Protein AF-A0A6S6U0T2-F1 (afdb_monomer_lite)

Foldseek 3Di:
DDDDFDKDAAPAFDPDDPSDRIDGDDDLVDEDEAEDAEFAQLPVVVVSVVSCVVVNHHYQAYEHAEYAFCPHSNLVRVLVVHDYYYVYYCVPRPDDPDPPPPDPDLAVLVVCVVVAAADPAADDAQAALLVQLLVQLVCCLVPVHGHHFYPHYVDDAAAQQKKKKWWAFQVDQVHTPFMFIDTHAPPDDGDDPRVSSRSNSVVRSVVCNPPPCSVVSSVRTKMKMWHKHHWAFDDLVPDDLQAKKKKKAFPRRSNQIFIAFGFAFQDDGSVVRVCCRQCPGSNHRPPTDITMTIIFIDMDIDPPGDHFPGRGGDPDQDCLNDCVQVVQLVVVLLVLLLCLLQVHDDDPDDDDHDDDLLFQKKKKWKDFPRDTQFMDMDGDPDDVRSVVRSVVRSPRVSNVVNRNHQTKMKMKMWTFRDKGWQDWDLAPVVSSRDDALFKWKKWDDDPFIDIDDRVVCVVVVHDSVRVSVVRCVNSVHDRPGTTTMMITGTRDIFIFIRGDDDDDDTDGDPPPPDDDDDD

InterPro domains:
  IPR000836 Phosphoribosyltransferase domain [cd06223] (3-88)
  IPR002733 AMMECR1 domain [PF01871] (362-480)
  IPR002733 AMMECR1 domain [PS51112] (320-510)
  IPR027485 AMMECR1, N-terminal [G3DSA:3.30.700.20] (390-422)
  IPR029057 Phosphoribosyltransferase-like [G3DSA:3.40.50.2020] (2-99)
  IPR029057 Phosphoribosyltransferase-like [SSF53271] (3-89)
  IPR036071 AMMECR1 domain superfamily [SSF143447] (360-487)

Organism: NCBI:txid298394

pLDDT: mean 84.78, std 14.8, range [24.11, 98.31]

Radius of gyration: 30.84 Å; chains: 1; bounding box: 79×80×83 Å

Sequence (519 aa):
MKKLPGLMVRAKRKTYGTASIIDGRINRDESVIVVDDSICSGNNMLDCIDKLEQAGLHVEGCVCLVRFGYDSGYAQLTERGYRVLALFDQGFDISPQMPNDHYCPDDPVKESFRHITRDEQTLPDYLSPFQAIRRSINHFWDSGRLLKPPAIFNQPLETRGGLWLSLRAQNSVYTSQGRHGFWQFPQDETISSPLTISYASWLLAHQLKDDPHRQQCLDNSALGLSLFSPLESCSPGEIDPCQHGLVVRSQEAPWKMGGALPNMPGFHSTVQLLWHARFHNTQLWRYEPYHLYRHSVRKLVEPGAEWPKGGKSVTEQQWDENPVIIQQIATQLLEWAQQVQCGETLPESVENLFIPAQCQWLFLSVYARGTQIACMGNIPQDMTDLLTLVKSTAQDERWRAVQTKDIPVYIRVAILSQSQYLGYAADLQTLNKVSLGHDAVAIQQEQQFALILPEVAANYYWTAQQLNDALYQKAAIPQQIILSCIRFINRTAYSIPLICCGGLRVLIHHQQIGRPATN

Structure (mmCIF, N/CA/C/O backbone):
data_AF-A0A6S6U0T2-F1
#
_entry.id   AF-A0A6S6U0T2-F1
#
loop_
_atom_site.group_PDB
_atom_site.id
_atom_site.type_symbol
_atom_site.label_atom_id
_atom_site.label_alt_id
_atom_site.label_comp_id
_atom_site.label_asym_id
_atom_site.label_entity_id
_atom_site.label_seq_id
_atom_site.pdbx_PDB_ins_code
_atom_site.Cartn_x
_atom_site.Cartn_y
_atom_site.Cartn_z
_atom_site.occupancy
_atom_site.B_iso_or_equiv
_atom_site.auth_seq_id
_atom_site.auth_comp_id
_atom_site.auth_asym_id
_atom_site.auth_atom_id
_atom_site.pdbx_PDB_model_num
ATOM 1 N N . MET A 1 1 ? 48.892 -30.519 -17.307 1.00 48.59 1 MET A N 1
ATOM 2 C CA . MET A 1 1 ? 47.529 -30.039 -16.980 1.00 48.59 1 MET A CA 1
ATOM 3 C C . MET A 1 1 ? 46.683 -31.214 -16.511 1.00 48.59 1 MET A C 1
ATOM 5 O O . MET A 1 1 ? 46.626 -32.209 -17.225 1.00 48.59 1 MET A O 1
ATOM 9 N N . LYS A 1 2 ? 46.061 -31.138 -15.327 1.00 57.41 2 LYS A N 1
ATOM 10 C CA . LYS A 1 2 ? 45.019 -32.103 -14.924 1.00 57.41 2 LYS A CA 1
ATOM 11 C C . LYS A 1 2 ? 43.814 -31.919 -15.856 1.00 57.41 2 LYS A C 1
ATOM 13 O O . LYS A 1 2 ? 43.392 -30.786 -16.061 1.00 57.41 2 LYS A O 1
ATOM 18 N N . LYS A 1 3 ? 43.286 -33.004 -16.432 1.00 73.12 3 LYS A N 1
ATOM 19 C CA . LYS A 1 3 ? 41.995 -32.964 -17.137 1.00 73.12 3 LYS A CA 1
ATOM 20 C C . LYS A 1 3 ? 40.900 -32.769 -16.090 1.00 73.12 3 LYS A C 1
ATOM 22 O O . LYS A 1 3 ? 40.858 -33.534 -15.128 1.00 73.12 3 LYS A O 1
ATOM 27 N N . LEU A 1 4 ? 40.062 -31.752 -16.263 1.00 74.81 4 LEU A N 1
ATOM 28 C CA . LEU A 1 4 ? 38.878 -31.573 -15.428 1.00 74.81 4 LEU A CA 1
ATOM 29 C C . LEU A 1 4 ? 37.805 -32.584 -15.866 1.00 74.81 4 LEU A C 1
ATOM 31 O O . LEU A 1 4 ? 37.641 -32.785 -17.075 1.00 74.81 4 LEU A O 1
ATOM 35 N N . PRO A 1 5 ? 37.109 -33.252 -14.929 1.00 83.44 5 PRO A N 1
ATOM 36 C CA . PRO A 1 5 ? 35.931 -34.036 -15.271 1.00 83.44 5 PRO A CA 1
ATOM 37 C C . PRO A 1 5 ? 34.864 -33.091 -15.834 1.00 83.44 5 PRO A C 1
ATOM 39 O O . PRO A 1 5 ? 34.640 -32.013 -15.292 1.00 83.44 5 PRO A O 1
ATOM 42 N N . GLY A 1 6 ? 34.244 -33.472 -16.949 1.00 87.19 6 GLY A N 1
ATOM 43 C CA . GLY A 1 6 ? 33.262 -32.639 -17.635 1.00 87.19 6 GLY A CA 1
ATOM 44 C C . GLY A 1 6 ? 32.148 -33.477 -18.242 1.00 87.19 6 GLY A C 1
ATOM 45 O O . GLY A 1 6 ? 32.379 -34.605 -18.690 1.00 87.19 6 GLY A O 1
ATOM 46 N N . LEU A 1 7 ? 30.949 -32.903 -18.243 1.00 91.38 7 LEU A N 1
ATOM 47 C CA . LEU A 1 7 ? 29.768 -33.428 -18.915 1.00 91.38 7 LEU A CA 1
ATOM 48 C C . LEU A 1 7 ? 29.386 -32.472 -20.047 1.00 91.38 7 LEU A C 1
ATOM 50 O O . LEU A 1 7 ? 29.531 -31.260 -19.911 1.00 91.38 7 LEU A O 1
ATOM 54 N N . MET A 1 8 ? 28.871 -33.010 -21.148 1.00 90.88 8 MET A N 1
ATOM 55 C CA . MET A 1 8 ? 28.264 -32.226 -22.222 1.00 90.88 8 MET A CA 1
ATOM 56 C C . MET A 1 8 ? 26.818 -32.681 -22.409 1.00 90.88 8 MET A C 1
ATOM 58 O O . MET A 1 8 ? 26.556 -33.842 -22.733 1.00 90.88 8 MET A O 1
ATOM 62 N N . VAL A 1 9 ? 25.873 -31.764 -22.210 1.00 90.38 9 VAL A N 1
ATOM 63 C CA . VAL A 1 9 ? 24.442 -32.021 -22.402 1.00 90.38 9 VAL A CA 1
ATOM 64 C C . VAL A 1 9 ? 24.068 -31.703 -23.843 1.00 90.38 9 VAL A C 1
ATOM 66 O O . VAL A 1 9 ? 24.380 -30.635 -24.365 1.00 90.38 9 VAL A O 1
ATOM 69 N N . ARG A 1 10 ? 23.412 -32.645 -24.521 1.00 83.81 10 ARG A N 1
ATOM 70 C CA . ARG A 1 10 ? 23.017 -32.489 -25.924 1.00 83.81 10 ARG A CA 1
ATOM 71 C C . ARG A 1 10 ? 21.604 -31.928 -26.035 1.00 83.81 10 ARG A C 1
ATOM 73 O O . ARG A 1 10 ? 20.706 -32.280 -25.269 1.00 83.81 10 ARG A O 1
ATOM 80 N N . ALA A 1 11 ? 21.364 -31.164 -27.098 1.00 80.38 11 ALA A N 1
ATOM 81 C CA . ALA A 1 11 ? 20.017 -30.719 -27.453 1.00 80.38 11 ALA A CA 1
ATOM 82 C C . ALA A 1 11 ? 19.081 -31.896 -27.800 1.00 80.38 11 ALA A C 1
ATOM 84 O O . ALA A 1 11 ? 17.901 -31.875 -27.462 1.00 80.38 11 ALA A O 1
ATOM 85 N N . LYS A 1 12 ? 19.604 -32.945 -28.455 1.00 78.88 12 LYS A N 1
ATOM 86 C CA . LYS A 1 12 ? 18.858 -34.154 -28.842 1.00 78.88 12 LYS A CA 1
ATOM 87 C C . LYS A 1 12 ? 19.625 -35.423 -28.468 1.00 78.88 12 LYS A C 1
ATOM 89 O O . LYS A 1 12 ? 20.860 -35.435 -28.490 1.00 78.88 12 LYS A O 1
ATOM 94 N N . ARG A 1 13 ? 18.881 -36.500 -28.175 1.00 79.88 13 ARG A N 1
ATOM 95 C CA . ARG A 1 13 ? 19.437 -37.846 -27.943 1.00 79.88 13 ARG A CA 1
ATOM 96 C C . ARG A 1 13 ? 20.249 -38.309 -29.151 1.00 79.88 13 ARG A C 1
ATOM 98 O O . ARG A 1 13 ? 19.939 -37.960 -30.291 1.00 79.88 13 ARG A O 1
ATOM 105 N N . LYS A 1 14 ? 21.278 -39.121 -28.905 1.00 68.69 14 LYS A N 1
ATOM 106 C CA . LYS A 1 14 ? 22.025 -39.772 -29.988 1.00 68.69 14 LYS A CA 1
ATOM 107 C C . LYS A 1 14 ? 21.098 -40.668 -30.813 1.00 68.69 14 LYS A C 1
ATOM 109 O O . LYS A 1 14 ? 20.288 -41.401 -30.255 1.00 68.69 14 LYS A O 1
ATOM 114 N N . THR A 1 15 ? 21.263 -40.636 -32.131 1.00 64.12 15 THR A N 1
ATOM 115 C CA . THR A 1 15 ? 20.539 -41.495 -33.081 1.00 64.12 15 THR A CA 1
ATOM 116 C C . THR A 1 15 ? 21.141 -42.901 -33.199 1.00 64.12 15 THR A C 1
ATOM 118 O O . THR A 1 15 ? 20.536 -43.773 -33.811 1.00 64.12 15 THR A O 1
ATOM 121 N N . TYR A 1 16 ? 22.309 -43.142 -32.597 1.00 56.41 16 TYR A N 1
ATOM 122 C CA . TYR A 1 16 ? 23.030 -44.418 -32.590 1.00 56.41 16 TYR A CA 1
ATOM 123 C C . TYR A 1 16 ? 23.752 -44.630 -31.244 1.00 56.41 16 TYR A C 1
ATOM 125 O O . TYR A 1 16 ? 24.147 -43.667 -30.581 1.00 56.41 16 TYR A O 1
ATOM 133 N N . GLY A 1 17 ? 23.936 -45.886 -30.820 1.00 62.66 17 GLY A N 1
ATOM 134 C CA . GLY A 1 17 ? 24.521 -46.240 -29.514 1.00 62.66 17 GLY A CA 1
ATOM 135 C C . GLY A 1 17 ? 23.505 -46.213 -28.361 1.00 62.66 17 GLY A C 1
ATOM 136 O O . GLY A 1 17 ? 22.335 -46.514 -28.563 1.00 62.66 17 GLY A O 1
ATOM 137 N N . THR A 1 18 ? 23.926 -45.840 -27.145 1.00 62.12 18 THR A N 1
ATOM 138 C CA . THR A 1 18 ? 23.101 -45.867 -25.910 1.00 62.12 18 THR A CA 1
ATOM 139 C C . THR A 1 18 ? 21.946 -44.852 -25.864 1.00 62.12 18 THR A C 1
ATOM 141 O O . THR A 1 18 ? 21.304 -44.713 -24.828 1.00 62.12 18 THR A O 1
ATOM 144 N N . ALA A 1 19 ? 21.705 -44.098 -26.945 1.00 70.94 19 ALA A N 1
ATOM 145 C CA . ALA A 1 19 ? 20.725 -43.007 -27.023 1.00 70.94 19 ALA A CA 1
ATOM 146 C C . ALA A 1 19 ? 20.837 -41.954 -25.892 1.00 70.94 19 ALA A C 1
ATOM 148 O O . ALA A 1 19 ? 19.883 -41.217 -25.631 1.00 70.94 19 ALA A O 1
ATOM 149 N N . SER A 1 20 ? 22.002 -41.860 -25.232 1.00 75.06 20 SER A N 1
ATOM 150 C CA . SER A 1 20 ? 22.227 -40.944 -24.109 1.00 75.06 20 SER A CA 1
ATOM 151 C C . SER A 1 20 ? 22.109 -39.479 -24.538 1.00 75.06 20 SER A C 1
ATOM 153 O O . SER A 1 20 ? 22.540 -39.101 -25.633 1.00 75.06 20 SER A O 1
ATOM 155 N N . ILE A 1 21 ? 21.535 -38.660 -23.655 1.00 85.88 21 ILE A N 1
ATOM 156 C CA . ILE A 1 21 ? 21.441 -37.201 -23.796 1.00 85.88 21 ILE A CA 1
ATOM 157 C C . ILE A 1 21 ? 22.636 -36.469 -23.160 1.00 85.88 21 ILE A C 1
ATOM 159 O O . ILE A 1 21 ? 22.920 -35.335 -23.535 1.00 85.88 21 ILE A O 1
ATOM 163 N N . ILE A 1 22 ? 23.364 -37.139 -22.260 1.00 89.88 22 ILE A N 1
ATOM 164 C CA . ILE A 1 22 ? 24.548 -36.620 -21.562 1.00 89.88 22 ILE A CA 1
ATOM 165 C C . ILE A 1 22 ? 25.778 -37.403 -22.027 1.00 89.88 22 ILE A C 1
ATOM 167 O O . ILE A 1 22 ? 25.788 -38.640 -22.002 1.00 89.88 22 ILE A O 1
ATOM 171 N N . ASP A 1 23 ? 26.809 -36.677 -22.447 1.00 87.00 23 ASP A N 1
ATOM 172 C CA . ASP A 1 23 ? 28.132 -37.203 -22.768 1.00 87.00 23 ASP A CA 1
ATOM 173 C C . ASP A 1 23 ? 29.080 -36.977 -21.577 1.00 87.00 23 ASP A C 1
ATOM 175 O O . ASP A 1 23 ? 29.254 -35.848 -21.131 1.00 87.00 23 ASP A O 1
ATOM 179 N N . GLY A 1 24 ? 29.692 -38.050 -21.062 1.00 85.94 24 GLY A N 1
ATOM 180 C CA . GLY A 1 24 ? 30.617 -38.015 -19.920 1.00 85.94 24 GLY A CA 1
ATOM 181 C C . GLY A 1 24 ? 30.283 -39.054 -18.844 1.00 85.94 24 GLY A C 1
ATOM 182 O O . GLY A 1 24 ? 29.268 -39.747 -18.923 1.00 85.94 24 GLY A O 1
ATOM 183 N N . ARG A 1 25 ? 31.163 -39.213 -17.847 1.00 84.75 25 ARG A N 1
ATOM 184 C CA . ARG A 1 25 ? 30.933 -40.135 -16.723 1.00 84.75 25 ARG A CA 1
ATOM 185 C C . ARG A 1 25 ? 30.060 -39.445 -15.680 1.00 84.75 25 ARG A C 1
ATOM 187 O O . ARG A 1 25 ? 30.516 -38.514 -15.030 1.00 84.75 25 ARG A O 1
ATOM 194 N N . ILE A 1 26 ? 28.842 -39.942 -15.498 1.00 86.25 26 ILE A N 1
ATOM 195 C CA . ILE A 1 26 ? 27.935 -39.490 -14.440 1.00 86.25 26 ILE A CA 1
ATOM 196 C C . ILE A 1 26 ? 28.403 -40.092 -13.109 1.00 86.25 26 ILE A C 1
ATOM 198 O O . ILE A 1 26 ? 28.477 -41.316 -12.979 1.00 86.25 26 ILE A O 1
ATOM 202 N N . ASN A 1 27 ? 28.714 -39.234 -12.138 1.00 87.81 27 ASN A N 1
ATOM 203 C CA . ASN A 1 27 ? 28.890 -39.603 -10.738 1.00 87.81 27 ASN A CA 1
ATOM 204 C C . ASN A 1 27 ? 27.795 -38.909 -9.920 1.00 87.81 27 ASN A C 1
ATOM 206 O O . ASN A 1 27 ? 27.765 -37.687 -9.866 1.00 87.81 27 ASN A O 1
ATOM 210 N N . ARG A 1 28 ? 26.874 -39.679 -9.332 1.00 89.94 28 ARG A N 1
ATOM 211 C CA . ARG A 1 28 ? 25.709 -39.131 -8.613 1.00 89.94 28 ARG A CA 1
ATOM 212 C C . ARG A 1 28 ? 26.040 -38.643 -7.204 1.00 89.94 28 ARG A C 1
ATOM 214 O O . ARG A 1 28 ? 25.242 -37.922 -6.622 1.00 89.94 28 ARG A O 1
ATOM 221 N N . ASP A 1 29 ? 27.209 -39.013 -6.690 1.00 90.00 29 ASP A N 1
ATOM 222 C CA . ASP A 1 29 ? 27.695 -38.555 -5.387 1.00 90.00 29 ASP A CA 1
ATOM 223 C C . ASP A 1 29 ? 28.370 -37.172 -5.478 1.00 90.00 29 ASP A C 1
ATOM 225 O O . ASP A 1 29 ? 28.742 -36.591 -4.461 1.00 90.00 29 ASP A O 1
ATOM 229 N N . GLU A 1 30 ? 28.548 -36.640 -6.693 1.00 88.12 30 GLU A N 1
ATOM 230 C CA . GLU A 1 30 ? 29.171 -35.342 -6.955 1.00 88.12 30 GLU A CA 1
ATOM 231 C C . GLU A 1 30 ? 28.136 -34.323 -7.450 1.00 88.12 30 GLU A C 1
ATOM 233 O O . GLU A 1 30 ? 27.290 -34.621 -8.297 1.00 88.12 30 GLU A O 1
ATOM 238 N N . SER A 1 31 ? 28.244 -33.089 -6.951 1.00 91.81 31 SER A N 1
ATOM 239 C CA . SER A 1 31 ? 27.511 -31.949 -7.502 1.00 91.81 31 SER A CA 1
ATOM 240 C C . SER A 1 31 ? 28.116 -31.505 -8.829 1.00 91.81 31 SER A C 1
ATOM 242 O O . SER A 1 31 ? 29.332 -31.562 -9.029 1.00 91.81 31 SER A O 1
ATOM 244 N N . VAL A 1 32 ? 27.270 -30.988 -9.715 1.00 94.56 32 VAL A N 1
ATOM 245 C CA . VAL A 1 32 ? 27.694 -30.387 -10.981 1.00 94.56 32 VAL A CA 1
ATOM 246 C C . VAL A 1 32 ? 27.365 -28.900 -11.017 1.00 94.56 32 VAL A C 1
ATOM 248 O O . VAL A 1 32 ? 26.380 -28.442 -10.436 1.00 94.56 32 VAL A O 1
ATOM 251 N N . ILE A 1 33 ? 28.195 -28.154 -11.740 1.00 94.88 33 ILE A N 1
ATOM 252 C CA . ILE A 1 33 ? 27.926 -26.771 -12.126 1.00 94.88 33 ILE A CA 1
ATOM 253 C C . ILE A 1 33 ? 27.758 -26.709 -13.640 1.00 94.88 33 ILE A C 1
ATOM 255 O O . ILE A 1 33 ? 28.486 -27.374 -14.381 1.00 94.88 33 ILE A O 1
ATOM 259 N N . VAL A 1 34 ? 26.801 -25.912 -14.102 1.00 95.44 34 VAL A N 1
ATOM 260 C CA . VAL A 1 34 ? 26.621 -25.646 -15.533 1.00 95.44 34 VAL A CA 1
ATOM 261 C C . VAL A 1 34 ? 27.502 -24.467 -15.926 1.00 95.44 34 VAL A C 1
ATOM 263 O O . VAL A 1 34 ? 27.517 -23.448 -15.241 1.00 95.44 34 VAL A O 1
ATOM 266 N N . VAL A 1 35 ? 28.249 -24.604 -17.018 1.00 94.44 35 VAL A N 1
ATOM 267 C CA . VAL A 1 35 ? 29.077 -23.524 -17.565 1.00 94.44 35 VAL A CA 1
ATOM 268 C C . VAL A 1 35 ? 28.556 -23.170 -18.946 1.00 94.44 35 VAL A C 1
ATOM 270 O O . VAL A 1 35 ? 28.410 -24.063 -19.781 1.00 94.44 35 VAL A O 1
ATOM 273 N N . ASP A 1 36 ? 28.295 -21.887 -19.174 1.00 93.50 36 ASP A N 1
ATOM 274 C CA . ASP A 1 36 ? 27.803 -21.371 -20.453 1.00 93.50 36 ASP A CA 1
ATOM 275 C C . ASP A 1 36 ? 28.516 -20.067 -20.836 1.00 93.50 36 ASP A C 1
ATOM 277 O O . ASP A 1 36 ? 29.192 -19.443 -20.011 1.00 93.50 36 ASP A O 1
ATOM 281 N N . ASP A 1 37 ? 28.390 -19.644 -22.091 1.00 93.81 37 ASP A N 1
ATOM 282 C CA . ASP A 1 37 ? 28.951 -18.365 -22.527 1.00 93.81 37 ASP A CA 1
ATOM 283 C C . ASP A 1 37 ? 28.156 -17.183 -21.954 1.00 93.81 37 ASP A C 1
ATOM 285 O O . ASP A 1 37 ? 28.734 -16.178 -21.536 1.00 93.81 37 ASP A O 1
ATOM 289 N N . SER A 1 38 ? 26.836 -17.316 -21.858 1.00 93.88 38 SER A N 1
ATOM 290 C CA . SER A 1 38 ? 25.975 -16.208 -21.495 1.00 93.88 38 SER A CA 1
ATOM 291 C C . SER A 1 38 ? 24.648 -16.616 -20.869 1.00 93.88 38 SER A C 1
ATOM 293 O O . SER A 1 38 ? 24.099 -17.688 -21.117 1.00 93.88 38 SER A O 1
ATOM 295 N N . ILE A 1 39 ? 24.096 -15.712 -20.060 1.00 93.75 39 ILE A N 1
ATOM 296 C CA . ILE A 1 39 ? 22.727 -15.806 -19.548 1.00 93.75 39 ILE A CA 1
ATOM 297 C C . ILE A 1 39 ? 21.929 -14.633 -20.106 1.00 93.75 39 ILE A C 1
ATOM 299 O O . ILE A 1 39 ? 22.088 -13.500 -19.660 1.00 93.75 39 ILE A O 1
ATOM 303 N N . CYS A 1 40 ? 21.059 -14.925 -21.073 1.00 90.62 40 CYS A N 1
ATOM 304 C CA . CYS A 1 40 ? 20.024 -14.008 -21.550 1.00 90.62 40 CYS A CA 1
ATOM 305 C C . CYS A 1 40 ? 18.654 -14.443 -21.008 1.00 90.62 40 CYS A C 1
ATOM 307 O O . CYS A 1 40 ? 18.360 -14.208 -19.843 1.00 90.62 40 CYS A O 1
ATOM 309 N N . SER A 1 41 ? 17.838 -15.174 -21.772 1.00 90.81 41 SER A N 1
ATOM 310 C CA . SER A 1 41 ? 16.549 -15.683 -21.267 1.00 90.81 41 SER A CA 1
ATOM 311 C C . SER A 1 41 ? 16.681 -16.756 -20.179 1.00 90.81 41 SER A C 1
ATOM 313 O O . SER A 1 41 ? 15.731 -16.997 -19.444 1.00 90.81 41 SER A O 1
ATOM 315 N N . GLY A 1 42 ? 17.835 -17.428 -20.092 1.00 90.56 42 GLY A N 1
ATOM 316 C CA . GLY A 1 42 ? 18.079 -18.545 -19.171 1.00 90.56 42 GLY A CA 1
ATOM 317 C C . GLY A 1 42 ? 17.457 -19.878 -19.596 1.00 90.56 42 GLY A C 1
ATOM 318 O O . GLY A 1 42 ? 17.771 -20.898 -18.995 1.00 90.56 42 GLY A O 1
ATOM 319 N N . ASN A 1 43 ? 16.641 -19.911 -20.656 1.00 91.81 43 ASN A N 1
ATOM 320 C CA . ASN A 1 43 ? 15.898 -21.111 -21.063 1.00 91.81 43 ASN A CA 1
ATOM 321 C C . ASN A 1 43 ? 16.805 -22.303 -21.397 1.00 91.81 43 ASN A C 1
ATOM 323 O O . ASN A 1 43 ? 16.529 -23.417 -20.966 1.00 91.81 43 ASN A O 1
ATOM 327 N N . ASN A 1 44 ? 17.895 -22.075 -22.137 1.00 91.12 44 ASN A N 1
ATOM 328 C CA . ASN A 1 44 ? 18.837 -23.145 -22.490 1.00 91.12 44 ASN A CA 1
ATOM 329 C C . ASN A 1 44 ? 19.536 -23.709 -21.250 1.00 91.12 44 ASN A C 1
ATOM 331 O O . ASN A 1 44 ? 19.767 -24.911 -21.150 1.00 91.12 44 ASN A O 1
ATOM 335 N N . MET A 1 45 ? 19.847 -22.831 -20.299 1.00 93.56 45 MET A N 1
ATOM 336 C CA . MET A 1 45 ? 20.483 -23.211 -19.050 1.00 93.56 45 MET A CA 1
ATOM 337 C C . MET A 1 45 ? 19.531 -24.028 -18.188 1.00 93.56 45 MET A C 1
ATOM 339 O O . MET A 1 45 ? 19.910 -25.095 -17.728 1.00 93.56 45 MET A O 1
ATOM 343 N N . LEU A 1 46 ? 18.282 -23.584 -18.045 1.00 93.94 46 LEU A N 1
ATOM 344 C CA . LEU A 1 46 ? 17.238 -24.322 -17.334 1.00 93.94 46 LEU A CA 1
ATOM 345 C C . LEU A 1 46 ? 16.978 -25.695 -17.967 1.00 93.94 46 LEU A C 1
ATOM 347 O O . LEU A 1 46 ? 16.986 -26.688 -17.254 1.00 93.94 46 LEU A O 1
ATOM 351 N N . ASP A 1 47 ? 16.863 -25.787 -19.295 1.00 93.94 47 ASP A N 1
ATOM 352 C CA . ASP A 1 47 ? 16.719 -27.077 -19.992 1.00 93.94 47 ASP A CA 1
ATOM 353 C C . ASP A 1 47 ? 17.930 -28.003 -19.760 1.00 93.94 47 ASP A C 1
ATOM 355 O O . ASP A 1 47 ? 17.782 -29.217 -19.597 1.00 93.94 47 ASP A O 1
ATOM 359 N N . CYS A 1 48 ? 19.143 -27.444 -19.711 1.00 94.19 48 CYS A N 1
ATOM 360 C CA . CYS A 1 48 ? 20.354 -28.190 -19.369 1.00 94.19 48 CYS A CA 1
ATOM 361 C C . CYS A 1 48 ? 20.296 -28.730 -17.931 1.00 94.19 48 CYS A C 1
ATOM 363 O O . CYS A 1 48 ? 20.559 -29.914 -17.709 1.00 94.19 48 CYS A O 1
ATOM 365 N N . ILE A 1 49 ? 19.911 -27.880 -16.977 1.00 95.56 49 ILE A N 1
ATOM 366 C CA . ILE A 1 49 ? 19.745 -28.227 -15.562 1.00 95.56 49 ILE A CA 1
ATOM 367 C C . ILE A 1 49 ? 18.692 -29.326 -15.401 1.00 95.56 49 ILE A C 1
ATOM 369 O O . ILE A 1 49 ? 19.001 -30.369 -14.828 1.00 95.56 49 ILE A O 1
ATOM 373 N N . ASP A 1 50 ? 17.511 -29.161 -16.000 1.00 94.56 50 ASP A N 1
ATOM 374 C CA . ASP A 1 50 ? 16.419 -30.136 -15.943 1.00 94.56 50 ASP A CA 1
ATOM 375 C C . ASP A 1 50 ? 16.878 -31.517 -16.436 1.00 94.56 50 ASP A C 1
ATOM 377 O O . ASP A 1 50 ? 16.578 -32.545 -15.827 1.00 94.56 50 ASP A O 1
ATOM 381 N N . LYS A 1 51 ? 17.658 -31.570 -17.524 1.00 94.19 51 LYS A N 1
ATOM 382 C CA . LYS A 1 51 ? 18.211 -32.828 -18.059 1.00 94.19 51 LYS A CA 1
ATOM 383 C C . LYS A 1 51 ? 19.235 -33.472 -17.124 1.00 94.19 51 LYS A C 1
ATOM 385 O O . LYS A 1 51 ? 19.294 -34.702 -17.057 1.00 94.19 51 LYS A O 1
ATOM 390 N N . LEU A 1 52 ? 20.058 -32.674 -16.442 1.00 94.19 52 LEU A N 1
ATOM 391 C CA . LEU A 1 52 ? 21.041 -33.164 -15.470 1.00 94.19 52 LEU A CA 1
ATOM 392 C C . LEU A 1 52 ? 20.342 -33.704 -14.215 1.00 94.19 52 LEU A C 1
ATOM 394 O O . LEU A 1 52 ? 20.639 -34.824 -13.791 1.00 94.19 52 LEU A O 1
ATOM 398 N N . GLU A 1 53 ? 19.364 -32.973 -13.682 1.00 94.12 53 GLU A N 1
ATOM 399 C CA . GLU A 1 53 ? 18.578 -33.390 -12.516 1.00 94.12 53 GLU A CA 1
ATOM 400 C C . GLU A 1 53 ? 17.746 -34.646 -12.810 1.00 94.12 53 GLU A C 1
ATOM 402 O O . GLU A 1 53 ? 17.752 -35.594 -12.022 1.00 94.12 53 GLU A O 1
ATOM 407 N N . GLN A 1 54 ? 17.133 -34.746 -13.996 1.00 92.62 54 GLN A N 1
ATOM 408 C CA . GLN A 1 54 ? 16.443 -35.966 -14.449 1.00 92.62 54 GLN A CA 1
ATOM 409 C C . GLN A 1 54 ? 17.376 -37.183 -14.561 1.00 92.62 54 GLN A C 1
ATOM 411 O O . GLN A 1 54 ? 16.922 -38.325 -14.454 1.00 92.62 54 GLN A O 1
ATOM 416 N N . ALA A 1 55 ? 18.681 -36.973 -14.763 1.00 90.44 55 ALA A N 1
ATOM 417 C CA . ALA A 1 55 ? 19.682 -38.041 -14.753 1.00 90.44 55 ALA A CA 1
ATOM 418 C C . ALA A 1 55 ? 20.150 -38.434 -13.332 1.00 90.44 55 ALA A C 1
ATOM 420 O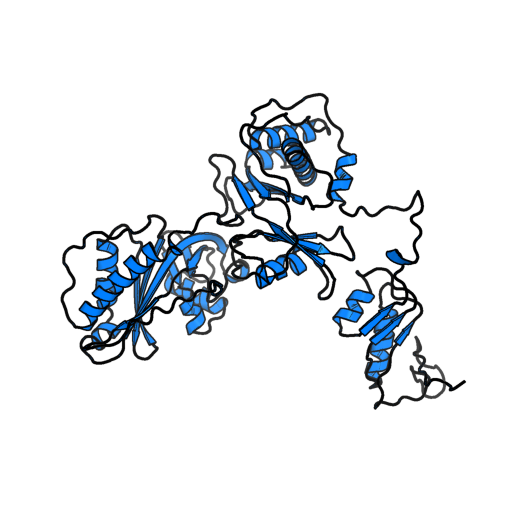 O . ALA A 1 55 ? 20.953 -39.368 -13.177 1.00 90.44 55 ALA A O 1
ATOM 421 N N . GLY A 1 56 ? 19.621 -37.763 -12.302 1.00 92.12 56 GLY A N 1
ATOM 422 C CA . GLY A 1 56 ? 19.928 -37.978 -10.890 1.00 92.12 56 GLY A CA 1
ATOM 423 C C . GLY A 1 56 ? 21.186 -37.255 -10.412 1.00 92.12 56 GLY A C 1
ATOM 424 O O . GLY A 1 56 ? 21.786 -37.702 -9.438 1.00 92.12 56 GLY A O 1
ATOM 425 N N . LEU A 1 57 ? 21.626 -36.208 -11.118 1.00 93.88 57 LEU A N 1
ATOM 426 C CA . LEU A 1 57 ? 22.712 -35.334 -10.670 1.00 93.88 57 LEU A CA 1
ATOM 427 C C . LEU A 1 57 ? 22.152 -34.186 -9.828 1.00 93.88 57 LEU A C 1
ATOM 429 O O . LEU A 1 57 ? 21.076 -33.671 -10.116 1.00 93.88 57 LEU A O 1
ATOM 433 N N . HIS A 1 58 ? 22.911 -33.754 -8.825 1.00 94.81 58 HIS A N 1
ATOM 434 C CA . HIS A 1 58 ? 22.612 -32.541 -8.072 1.00 94.81 58 HIS A CA 1
ATOM 435 C C . HIS A 1 58 ? 23.292 -31.341 -8.741 1.00 94.81 58 HIS A C 1
ATOM 437 O O . HIS A 1 58 ? 24.522 -31.290 -8.825 1.00 94.81 58 HIS A O 1
ATOM 443 N N . VAL A 1 59 ? 22.506 -30.380 -9.225 1.00 96.56 59 VAL A N 1
ATOM 444 C CA . VAL A 1 59 ? 23.034 -29.150 -9.822 1.00 96.56 59 VAL A CA 1
ATOM 445 C C . VAL A 1 59 ? 23.129 -28.065 -8.750 1.00 96.56 59 VAL A C 1
ATOM 447 O O . VAL A 1 59 ? 22.116 -27.610 -8.233 1.00 96.56 59 VAL A O 1
ATOM 450 N N . GLU A 1 60 ? 24.344 -27.619 -8.423 1.00 96.12 60 GLU A N 1
ATOM 451 C CA . GLU A 1 60 ? 24.551 -26.549 -7.427 1.00 96.12 60 GLU A CA 1
ATOM 452 C C . GLU A 1 60 ? 24.235 -25.158 -8.002 1.00 96.12 60 GLU A C 1
ATOM 454 O O . GLU A 1 60 ? 23.774 -24.250 -7.306 1.00 96.12 60 GLU A O 1
ATOM 459 N N . GLY A 1 61 ? 24.482 -24.980 -9.298 1.00 96.12 61 GLY A N 1
ATOM 460 C CA . GLY A 1 61 ? 24.207 -23.734 -9.987 1.00 96.12 61 GLY A CA 1
ATOM 461 C C . GLY A 1 61 ? 24.960 -23.607 -11.297 1.00 96.12 61 GLY A C 1
ATOM 462 O O . GLY A 1 61 ? 25.311 -24.603 -11.937 1.00 96.12 61 GLY A O 1
ATOM 463 N N . CYS A 1 62 ? 25.198 -22.368 -11.706 1.00 96.06 62 CYS A N 1
ATOM 464 C CA . CYS A 1 62 ? 25.738 -22.060 -13.017 1.00 96.06 62 CYS A CA 1
ATOM 465 C C . CYS A 1 62 ? 26.707 -20.878 -13.008 1.00 96.06 62 CYS A C 1
ATOM 467 O O . CYS A 1 62 ? 26.563 -19.917 -12.248 1.00 96.06 62 CYS A O 1
ATOM 469 N N . VAL A 1 63 ? 27.683 -20.952 -13.907 1.00 95.75 63 VAL A N 1
ATOM 470 C CA . VAL A 1 63 ? 28.659 -19.900 -14.172 1.00 95.75 63 VAL A CA 1
ATOM 471 C C . VAL A 1 63 ? 28.559 -19.514 -15.642 1.00 95.75 63 VAL A C 1
ATOM 473 O O . VAL A 1 63 ? 28.577 -20.383 -16.511 1.00 95.75 63 VAL A O 1
ATOM 476 N N . CYS A 1 64 ? 28.487 -18.219 -15.926 1.00 95.31 64 CYS A N 1
ATOM 477 C CA . CYS A 1 64 ? 28.560 -17.703 -17.288 1.00 95.31 64 CYS A CA 1
ATOM 478 C C . CYS A 1 64 ? 29.637 -16.629 -17.427 1.00 95.31 64 CYS A C 1
ATOM 480 O O . CYS A 1 64 ? 30.049 -16.004 -16.444 1.00 95.31 64 CYS A O 1
ATOM 482 N N . LEU A 1 65 ? 30.101 -16.410 -18.658 1.00 94.88 65 LEU A N 1
ATOM 483 C CA . LEU A 1 65 ? 31.005 -15.299 -18.935 1.00 94.88 65 LEU A CA 1
ATOM 484 C C . LEU A 1 65 ? 30.250 -13.968 -18.842 1.00 94.88 65 LEU A C 1
ATOM 486 O O . LEU A 1 65 ? 30.728 -13.060 -18.171 1.00 94.88 65 LEU A O 1
ATOM 490 N N . VAL A 1 66 ? 29.070 -13.868 -19.463 1.00 93.62 66 VAL A N 1
ATOM 491 C CA . VAL A 1 66 ? 28.300 -12.616 -19.544 1.00 93.62 66 VAL A CA 1
ATOM 492 C C . VAL A 1 66 ? 26.830 -12.820 -19.170 1.00 93.62 66 VAL A C 1
ATOM 494 O O . VAL A 1 66 ? 26.144 -13.642 -19.774 1.00 93.62 66 VAL A O 1
ATOM 497 N N . ARG A 1 67 ? 26.293 -12.025 -18.238 1.00 92.31 67 ARG A N 1
ATOM 498 C CA . ARG A 1 67 ? 24.835 -11.931 -18.010 1.00 92.31 67 ARG A CA 1
ATOM 499 C C . ARG A 1 67 ? 24.239 -10.710 -18.713 1.00 92.31 67 ARG A C 1
ATOM 501 O O . ARG A 1 67 ? 24.866 -9.656 -18.756 1.00 92.31 67 ARG A O 1
ATOM 508 N N . PHE A 1 68 ? 23.018 -10.836 -19.227 1.00 89.50 68 PHE A N 1
ATOM 509 C CA . PHE A 1 68 ? 22.260 -9.747 -19.852 1.00 89.50 68 PHE A CA 1
ATOM 510 C C . PHE A 1 68 ? 21.187 -9.233 -18.888 1.00 89.50 68 PHE A C 1
ATOM 512 O O . PHE A 1 68 ? 20.032 -9.673 -18.924 1.00 89.50 68 PHE A O 1
ATOM 519 N N . GLY A 1 69 ? 21.606 -8.310 -18.019 1.00 84.00 69 GLY A N 1
ATOM 520 C CA . GLY A 1 69 ? 20.773 -7.712 -16.980 1.00 84.00 69 GLY A CA 1
ATOM 521 C C . GLY A 1 69 ? 20.294 -8.707 -15.919 1.00 84.00 69 GLY A C 1
ATOM 522 O O . GLY A 1 69 ? 20.597 -9.903 -15.949 1.00 84.00 69 GLY A O 1
ATOM 523 N N . TYR A 1 70 ? 19.522 -8.195 -14.963 1.00 86.62 70 TYR A N 1
ATOM 524 C CA . TYR A 1 70 ? 18.941 -9.004 -13.890 1.00 86.62 70 TYR A CA 1
ATOM 525 C C . TYR A 1 70 ? 17.598 -9.637 -14.280 1.00 86.62 70 TYR A C 1
ATOM 527 O O . TYR A 1 70 ? 17.328 -10.790 -13.945 1.00 86.62 70 TYR A O 1
ATOM 535 N N . ASP A 1 71 ? 16.765 -8.877 -15.000 1.00 81.69 71 ASP A N 1
ATOM 536 C CA . ASP A 1 71 ? 15.342 -9.138 -15.261 1.00 81.69 71 ASP A CA 1
ATOM 537 C C . ASP A 1 71 ? 15.095 -10.183 -16.364 1.00 81.69 71 ASP A C 1
ATOM 539 O O . ASP A 1 71 ? 14.458 -9.918 -17.383 1.00 81.69 71 ASP A O 1
ATOM 543 N N . SER A 1 72 ? 15.688 -11.367 -16.211 1.00 84.00 72 SER A N 1
ATOM 544 C CA . SER A 1 72 ? 15.684 -12.414 -17.234 1.00 84.00 72 SER A CA 1
ATOM 545 C C . SER A 1 72 ? 16.083 -13.779 -16.645 1.00 84.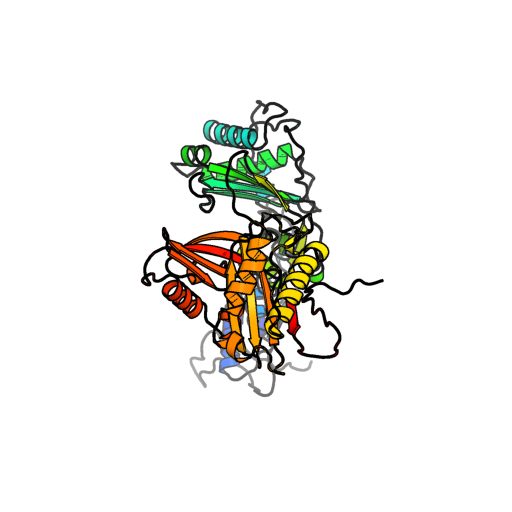00 72 SER A C 1
ATOM 547 O O . SER A 1 72 ? 15.638 -14.160 -15.558 1.00 84.00 72 SER A O 1
ATOM 549 N N . GLY A 1 73 ? 16.916 -14.546 -17.354 1.00 90.69 73 GLY A N 1
ATOM 550 C CA . GLY A 1 73 ? 17.398 -15.854 -16.926 1.00 90.69 73 GLY A CA 1
ATOM 551 C C . GLY A 1 73 ? 18.141 -15.826 -15.596 1.00 90.69 73 GLY A C 1
ATOM 552 O O . GLY A 1 73 ? 18.019 -16.771 -14.821 1.00 90.69 73 GLY A O 1
ATOM 553 N N . TYR A 1 74 ? 18.860 -14.738 -15.301 1.00 92.50 74 TYR A N 1
ATOM 554 C CA . TYR A 1 74 ? 19.623 -14.605 -14.058 1.00 92.50 74 TYR A CA 1
ATOM 555 C C . TYR A 1 74 ? 18.705 -14.652 -12.828 1.00 92.50 74 TYR A C 1
ATOM 557 O O . TYR A 1 74 ? 18.907 -15.482 -11.934 1.00 92.50 74 TYR A O 1
ATOM 565 N N . ALA A 1 75 ? 17.660 -13.816 -12.805 1.00 92.56 75 ALA A N 1
ATOM 566 C CA . ALA A 1 75 ? 16.663 -13.827 -11.739 1.00 92.56 75 ALA A CA 1
ATOM 567 C C . ALA A 1 75 ? 15.943 -15.178 -11.649 1.00 92.56 75 ALA A C 1
ATOM 569 O O . ALA A 1 75 ? 15.856 -15.756 -10.568 1.00 92.56 75 ALA A O 1
ATOM 570 N N . GLN A 1 76 ? 15.509 -15.732 -12.785 1.00 92.75 76 GLN A N 1
ATOM 571 C CA . GLN A 1 76 ? 14.786 -17.007 -12.831 1.00 92.75 76 GLN A CA 1
ATOM 572 C C . GLN A 1 76 ? 15.580 -18.200 -12.283 1.00 92.75 76 GLN A C 1
ATOM 574 O O . GLN A 1 76 ? 15.007 -19.081 -11.638 1.00 92.75 76 GLN A O 1
ATOM 579 N N . LEU A 1 77 ? 16.880 -18.270 -12.578 1.00 94.75 77 LEU A N 1
ATOM 580 C CA . LEU A 1 77 ? 17.772 -19.302 -12.048 1.00 94.75 77 LEU A CA 1
ATOM 581 C C . LEU A 1 77 ? 17.980 -19.104 -10.541 1.00 94.75 77 LEU A C 1
ATOM 583 O O . LEU A 1 77 ? 17.839 -20.051 -9.769 1.00 94.75 77 LEU A O 1
ATOM 587 N N . THR A 1 78 ? 18.224 -17.863 -10.117 1.00 93.75 78 THR A N 1
ATOM 588 C CA . THR A 1 78 ? 18.422 -17.521 -8.700 1.00 93.75 78 THR A CA 1
ATOM 589 C C . THR A 1 78 ? 17.179 -17.835 -7.858 1.00 93.75 78 THR A C 1
ATOM 591 O O . THR A 1 78 ? 17.288 -18.388 -6.766 1.00 93.75 78 THR A O 1
ATOM 594 N N . GLU A 1 79 ? 15.977 -17.540 -8.358 1.00 93.25 79 GLU A N 1
ATOM 595 C CA . GLU A 1 79 ? 14.724 -17.827 -7.650 1.00 93.25 79 GLU A CA 1
ATOM 596 C C . GLU A 1 79 ? 14.416 -19.313 -7.493 1.00 93.25 79 GLU A C 1
ATOM 598 O O . GLU A 1 79 ? 13.803 -19.706 -6.498 1.00 93.25 79 GLU A O 1
ATOM 603 N N . ARG A 1 80 ? 14.877 -20.144 -8.432 1.00 93.12 80 ARG A N 1
ATOM 604 C CA . ARG A 1 80 ? 14.815 -21.607 -8.310 1.00 93.12 80 ARG A CA 1
ATOM 605 C C . ARG A 1 80 ? 15.832 -22.168 -7.310 1.00 93.12 80 ARG A C 1
ATOM 607 O O . ARG A 1 80 ? 15.821 -23.365 -7.052 1.00 93.12 80 ARG A O 1
ATOM 614 N N . GLY A 1 81 ? 16.665 -21.314 -6.712 1.00 93.69 81 GLY A N 1
ATOM 615 C CA . GLY A 1 81 ? 17.634 -21.685 -5.683 1.00 93.69 81 GLY A CA 1
ATOM 616 C C . GLY A 1 81 ? 19.026 -22.011 -6.220 1.00 93.69 81 GLY A C 1
ATOM 617 O O . GLY A 1 81 ? 19.888 -22.407 -5.437 1.00 93.69 81 GLY A O 1
ATOM 618 N N . TYR A 1 82 ? 19.272 -21.825 -7.520 1.00 95.50 82 TYR A N 1
ATOM 619 C CA . TYR A 1 82 ? 20.588 -22.055 -8.107 1.00 95.50 82 TYR A CA 1
ATOM 620 C C . TYR A 1 82 ? 21.537 -20.901 -7.803 1.00 95.50 82 TYR A C 1
ATOM 622 O O . TYR A 1 82 ? 21.176 -19.724 -7.896 1.00 95.50 82 TYR A O 1
ATOM 630 N N . ARG A 1 83 ? 22.796 -21.226 -7.501 1.00 95.44 83 ARG A N 1
ATOM 631 C CA . ARG A 1 83 ? 23.845 -20.212 -7.403 1.00 95.44 83 ARG A CA 1
ATOM 632 C C . ARG A 1 83 ? 24.266 -19.775 -8.803 1.00 95.44 83 ARG A C 1
ATOM 634 O O . ARG A 1 83 ? 24.889 -20.545 -9.527 1.00 95.44 83 ARG A O 1
ATOM 641 N N . VAL A 1 84 ? 23.965 -18.534 -9.167 1.00 94.94 84 VAL A N 1
ATOM 642 C CA . VAL A 1 84 ? 24.332 -17.966 -10.470 1.00 94.94 84 VAL A CA 1
ATOM 643 C C . VAL A 1 84 ? 25.522 -17.030 -10.304 1.00 94.94 84 VAL A C 1
ATOM 645 O O . VAL A 1 84 ? 25.479 -16.114 -9.487 1.00 94.94 84 VAL A O 1
ATOM 648 N N . LEU A 1 85 ? 26.587 -17.250 -11.073 1.00 94.56 85 LEU A N 1
ATOM 649 C CA . LEU A 1 85 ? 27.735 -16.348 -11.146 1.00 94.56 85 LEU A CA 1
ATOM 650 C C . LEU A 1 85 ? 27.962 -15.923 -12.597 1.00 94.56 85 LEU A C 1
ATOM 652 O O . LEU A 1 85 ? 27.970 -16.751 -13.505 1.00 94.56 85 LEU A O 1
ATOM 656 N N . ALA A 1 86 ? 28.168 -14.629 -12.807 1.00 93.69 86 ALA A N 1
ATOM 657 C CA . ALA A 1 86 ? 28.585 -14.069 -14.085 1.00 93.69 86 ALA A CA 1
ATOM 658 C C . ALA A 1 86 ? 29.916 -13.347 -13.887 1.00 93.69 86 ALA A C 1
ATOM 660 O O . ALA A 1 86 ? 30.104 -12.698 -12.857 1.00 93.69 86 ALA A O 1
ATOM 661 N N . LEU A 1 87 ? 30.839 -13.478 -14.841 1.00 94.31 87 LEU A N 1
ATOM 662 C CA . LEU A 1 87 ? 32.097 -12.727 -14.798 1.00 94.31 87 LEU A CA 1
ATOM 663 C C . LEU A 1 87 ? 31.904 -11.264 -15.203 1.00 94.31 87 LEU A C 1
ATOM 665 O O . LEU A 1 87 ? 32.586 -10.403 -14.659 1.00 94.31 87 LEU A O 1
ATOM 669 N N . PHE A 1 88 ? 30.974 -11.006 -16.122 1.00 92.06 88 PHE A N 1
ATOM 670 C CA . PHE A 1 88 ? 30.631 -9.674 -16.600 1.00 92.06 88 PHE A CA 1
ATOM 671 C C . PHE A 1 88 ? 29.116 -9.483 -16.655 1.00 92.06 88 PHE A C 1
ATOM 673 O O . PHE A 1 88 ? 28.365 -10.391 -17.030 1.00 92.06 88 PHE A O 1
ATOM 680 N N . ASP A 1 89 ? 28.673 -8.276 -16.338 1.00 89.19 89 ASP A N 1
ATOM 681 C CA . ASP A 1 89 ? 27.356 -7.765 -16.681 1.00 89.19 89 ASP A CA 1
ATOM 682 C C . ASP A 1 89 ? 27.428 -7.017 -18.016 1.00 89.19 89 ASP A C 1
ATOM 684 O O . ASP A 1 89 ? 28.251 -6.123 -18.214 1.00 89.19 89 ASP A O 1
ATOM 688 N N . GLN A 1 90 ? 26.572 -7.387 -18.966 1.00 88.06 90 GLN A N 1
ATOM 689 C CA . GLN A 1 90 ? 26.605 -6.791 -20.295 1.00 88.06 90 GLN A CA 1
ATOM 690 C C . GLN A 1 90 ? 26.305 -5.286 -20.275 1.00 88.06 90 GLN A C 1
ATOM 692 O O . GLN A 1 90 ? 26.912 -4.545 -21.051 1.00 88.06 90 GLN A O 1
ATOM 697 N N . GLY A 1 91 ? 25.394 -4.830 -19.415 1.00 79.00 91 GLY A N 1
ATOM 698 C CA . GLY A 1 91 ? 25.015 -3.423 -19.328 1.00 79.00 91 GLY A CA 1
ATOM 699 C C . GLY A 1 91 ? 26.077 -2.589 -18.620 1.00 79.00 91 GLY A C 1
ATOM 700 O O . GLY A 1 91 ? 26.409 -1.504 -19.089 1.00 79.00 91 GLY A O 1
ATOM 701 N N . PHE A 1 92 ? 26.631 -3.108 -17.522 1.00 78.88 92 PHE A N 1
ATOM 702 C CA . PHE A 1 92 ? 27.573 -2.367 -16.681 1.00 78.88 92 PHE A CA 1
ATOM 703 C C . PHE A 1 92 ? 29.038 -2.476 -17.138 1.00 78.88 92 PHE A C 1
ATOM 705 O O . PHE A 1 92 ? 29.733 -1.464 -17.191 1.00 78.88 92 PHE A O 1
ATOM 712 N N . ASP A 1 93 ? 29.514 -3.678 -17.479 1.00 85.88 93 ASP A N 1
ATOM 713 C CA . ASP A 1 93 ? 30.939 -3.926 -17.750 1.00 85.88 93 ASP A CA 1
ATOM 714 C C . ASP A 1 93 ? 31.304 -3.831 -19.237 1.00 85.88 93 ASP A C 1
ATOM 716 O O . ASP A 1 93 ? 32.447 -3.519 -19.576 1.00 85.88 93 ASP A O 1
ATOM 720 N N . ILE A 1 94 ? 30.364 -4.156 -20.135 1.00 84.38 94 ILE A N 1
ATOM 721 C CA . ILE A 1 94 ? 30.665 -4.361 -21.564 1.00 84.38 94 ILE A CA 1
ATOM 722 C C . ILE A 1 94 ? 30.128 -3.237 -22.447 1.00 84.38 94 ILE A C 1
ATOM 724 O O . ILE A 1 94 ? 30.809 -2.852 -23.396 1.00 84.38 94 ILE A O 1
ATOM 728 N N . SER A 1 95 ? 28.917 -2.739 -22.191 1.00 75.38 95 SER A N 1
ATOM 729 C CA . SER A 1 95 ? 28.258 -1.777 -23.083 1.00 75.38 95 SER A CA 1
ATOM 730 C C . SER A 1 95 ? 28.923 -0.400 -23.019 1.00 75.38 95 SER A C 1
ATOM 732 O O . SER A 1 95 ? 28.803 0.279 -21.999 1.00 75.38 95 SER A O 1
ATOM 734 N N . PRO A 1 96 ? 29.583 0.077 -24.092 1.00 64.38 96 PRO A N 1
ATOM 735 C CA . PRO A 1 96 ? 29.931 1.486 -24.179 1.00 64.38 96 PRO A CA 1
ATOM 736 C C . PRO A 1 96 ? 28.636 2.278 -24.379 1.00 64.38 96 PRO A C 1
ATOM 738 O O . PRO A 1 96 ? 27.861 1.942 -25.268 1.00 64.38 96 PRO A O 1
ATOM 741 N N . GLN A 1 97 ? 28.405 3.337 -23.601 1.00 61.12 97 GLN A N 1
ATOM 742 C CA . GLN A 1 97 ? 27.322 4.275 -23.911 1.00 61.12 97 GLN A CA 1
ATOM 743 C C . GLN A 1 97 ? 27.623 4.933 -25.266 1.00 61.12 97 GLN A C 1
ATOM 745 O O . GLN A 1 97 ? 28.479 5.820 -25.348 1.00 61.12 97 GLN A O 1
ATOM 750 N N . MET A 1 98 ? 26.976 4.484 -26.348 1.00 61.00 98 MET A N 1
ATOM 751 C CA . MET A 1 98 ? 27.124 5.136 -27.646 1.00 61.00 98 MET A CA 1
ATOM 752 C C . MET A 1 98 ? 26.269 6.412 -27.681 1.00 61.00 98 MET A C 1
ATOM 754 O O . MET A 1 98 ? 25.174 6.426 -27.120 1.00 61.00 98 MET A O 1
ATOM 758 N N . PRO A 1 99 ? 26.695 7.478 -28.389 1.00 56.12 99 PRO A N 1
ATOM 759 C CA . PRO A 1 99 ? 25.958 8.747 -28.445 1.00 56.12 99 PRO A CA 1
ATOM 760 C C . PRO A 1 99 ? 24.496 8.645 -28.916 1.00 56.12 99 PRO A C 1
ATOM 762 O O . PRO A 1 99 ? 23.722 9.565 -28.672 1.00 56.12 99 PRO A O 1
ATOM 765 N N . ASN A 1 100 ? 24.131 7.550 -29.596 1.00 56.72 100 ASN A N 1
ATOM 766 C CA . ASN A 1 100 ? 22.806 7.307 -30.171 1.00 56.72 100 ASN A CA 1
ATOM 767 C C . ASN A 1 100 ? 22.106 6.064 -29.595 1.00 56.72 100 ASN A C 1
ATOM 769 O O . ASN A 1 100 ? 21.091 5.642 -30.153 1.00 56.72 100 ASN A O 1
ATOM 773 N N . ASP A 1 101 ? 22.634 5.452 -28.531 1.00 56.56 101 ASP A N 1
ATOM 774 C CA . ASP A 1 101 ? 21.918 4.356 -27.882 1.00 56.56 101 ASP A CA 1
ATOM 775 C C . ASP A 1 101 ? 20.598 4.873 -27.308 1.00 56.56 101 ASP A C 1
ATOM 777 O O . ASP A 1 101 ? 20.506 5.995 -26.801 1.00 56.56 101 ASP A O 1
ATOM 781 N N . HIS A 1 102 ? 19.557 4.043 -27.391 1.00 52.66 102 HIS A N 1
ATOM 782 C CA . HIS A 1 102 ? 18.296 4.301 -26.711 1.00 52.66 102 HIS A CA 1
ATOM 783 C C . HIS A 1 102 ? 18.543 4.255 -25.200 1.00 52.66 102 HIS A C 1
ATOM 785 O O . HIS A 1 102 ? 18.436 3.205 -24.572 1.00 52.66 102 HIS A O 1
ATOM 791 N N . TYR A 1 103 ? 18.905 5.404 -24.630 1.00 57.22 103 TYR A N 1
ATOM 792 C CA . TYR A 1 103 ? 18.996 5.616 -23.195 1.00 57.22 103 TYR A CA 1
ATOM 793 C C . TYR A 1 103 ? 17.659 5.211 -22.573 1.00 57.22 103 TYR A C 1
ATOM 795 O O . TYR A 1 103 ? 16.629 5.829 -22.850 1.00 57.22 103 TYR A O 1
ATOM 803 N N . CYS A 1 104 ? 17.657 4.143 -21.773 1.00 59.50 104 CYS A N 1
ATOM 804 C CA . CYS A 1 104 ? 16.529 3.861 -20.903 1.00 59.50 104 CYS A CA 1
ATOM 805 C C . CYS A 1 104 ? 16.659 4.827 -19.725 1.00 59.50 104 CYS A C 1
ATOM 807 O O . CYS A 1 104 ? 17.616 4.700 -18.960 1.00 59.50 104 CYS A O 1
ATOM 809 N N . PRO A 1 105 ? 15.777 5.831 -19.601 1.00 64.56 105 PRO A N 1
ATOM 810 C CA . PRO A 1 105 ? 15.893 6.779 -18.516 1.00 64.56 105 PRO A CA 1
ATOM 811 C C . PRO A 1 105 ? 15.708 6.073 -17.180 1.00 64.56 105 PRO A C 1
ATOM 813 O O . PRO A 1 105 ? 14.781 5.281 -17.005 1.00 64.56 105 PRO A O 1
ATOM 816 N N . ASP A 1 106 ? 16.552 6.435 -16.216 1.00 77.81 106 ASP A N 1
ATOM 817 C CA . ASP A 1 106 ? 16.458 5.934 -14.842 1.00 77.81 106 ASP A CA 1
ATOM 818 C C . ASP A 1 106 ? 15.083 6.219 -14.212 1.00 77.81 106 ASP A C 1
ATOM 820 O O . ASP A 1 106 ? 14.676 5.541 -13.265 1.00 77.81 106 ASP A O 1
ATOM 824 N N . ASP A 1 107 ? 14.378 7.233 -14.725 1.00 88.62 107 ASP A N 1
ATOM 825 C CA . ASP A 1 107 ? 12.996 7.571 -14.402 1.00 88.62 107 ASP A CA 1
ATOM 826 C C . ASP A 1 107 ? 12.246 8.032 -15.678 1.00 88.62 107 ASP A C 1
ATOM 828 O O . ASP A 1 107 ? 12.350 9.198 -16.079 1.00 88.62 107 ASP A O 1
ATOM 832 N N . PRO A 1 108 ? 11.472 7.148 -16.338 1.00 89.12 108 PRO A N 1
ATOM 833 C CA . PRO A 1 108 ? 10.747 7.489 -17.564 1.00 89.12 108 PRO A CA 1
ATOM 834 C C . PRO A 1 108 ? 9.652 8.539 -17.348 1.00 89.12 108 PRO A C 1
ATOM 836 O O . PRO A 1 108 ? 9.307 9.268 -18.281 1.00 89.12 108 PRO A O 1
ATOM 839 N N . VAL A 1 109 ? 9.112 8.655 -16.129 1.00 92.75 109 VAL A N 1
ATOM 840 C CA . VAL A 1 109 ? 8.110 9.679 -15.815 1.00 92.75 109 VAL A CA 1
ATOM 841 C C . VAL A 1 109 ? 8.765 11.053 -15.847 1.00 92.75 109 VAL A C 1
ATOM 843 O O . VAL A 1 109 ? 8.232 11.962 -16.483 1.00 92.75 109 VAL A O 1
ATOM 846 N N . LYS A 1 110 ? 9.940 11.212 -15.237 1.00 91.94 110 LYS A N 1
ATOM 847 C CA . LYS A 1 110 ? 10.655 12.497 -15.268 1.00 91.94 110 LYS A CA 1
ATOM 848 C C . LYS A 1 110 ? 11.208 12.839 -16.635 1.00 91.94 110 LYS A C 1
ATOM 850 O O . LYS A 1 110 ? 11.142 14.002 -17.031 1.00 91.94 110 LYS A O 1
ATOM 855 N N . GLU A 1 111 ? 11.686 11.842 -17.374 1.00 91.19 111 GLU A N 1
ATOM 856 C CA . GLU A 1 111 ? 12.136 12.050 -18.751 1.00 91.19 111 GLU A CA 1
ATOM 857 C C . GLU A 1 111 ? 11.006 12.621 -19.618 1.00 91.19 111 GLU A C 1
ATOM 859 O O . GLU A 1 111 ? 11.218 13.567 -20.379 1.00 91.19 111 GLU A O 1
ATOM 864 N N . SER A 1 112 ? 9.769 12.147 -19.413 1.00 93.00 112 SER A N 1
ATOM 865 C CA . SER A 1 112 ? 8.603 12.635 -20.156 1.00 93.00 112 SER A CA 1
ATOM 866 C C . SER A 1 112 ? 8.340 14.140 -19.986 1.00 93.00 112 SER A C 1
ATOM 868 O O . SER A 1 112 ? 7.769 14.770 -20.880 1.00 93.00 112 SER A O 1
ATOM 870 N N . PHE A 1 113 ? 8.817 14.762 -18.899 1.00 94.00 113 PHE A N 1
ATOM 871 C CA . PHE A 1 113 ? 8.629 16.195 -18.654 1.00 94.00 113 PHE A CA 1
ATOM 872 C C . PHE A 1 113 ? 9.377 17.077 -19.654 1.00 94.00 113 PHE A C 1
ATOM 874 O O . PHE A 1 113 ? 8.975 18.220 -19.883 1.00 94.00 113 PHE A O 1
ATOM 881 N N . ARG A 1 114 ? 10.429 16.555 -20.294 1.00 90.50 114 ARG A N 1
ATOM 882 C CA . ARG A 1 114 ? 11.179 17.269 -21.340 1.00 90.50 114 ARG A CA 1
ATOM 883 C C . ARG A 1 114 ? 10.349 17.502 -22.601 1.00 90.50 114 ARG A C 1
ATOM 885 O O . ARG A 1 114 ? 10.656 18.404 -23.375 1.00 90.50 114 ARG A O 1
ATOM 892 N N . HIS A 1 115 ? 9.282 16.728 -22.788 1.00 90.56 115 HIS A N 1
ATOM 893 C CA . HIS A 1 115 ? 8.371 16.844 -23.926 1.00 90.56 115 HIS A CA 1
ATOM 894 C C . HIS A 1 115 ? 7.165 17.755 -23.643 1.00 90.56 115 HIS A C 1
ATOM 896 O O . HIS A 1 115 ? 6.303 17.926 -24.507 1.00 90.56 115 HIS A O 1
ATOM 902 N N . ILE A 1 116 ? 7.084 18.361 -22.452 1.00 95.19 116 ILE A N 1
ATOM 903 C CA . ILE A 1 116 ? 5.988 19.267 -22.099 1.00 95.19 116 ILE A CA 1
ATOM 904 C C . ILE A 1 116 ? 6.122 20.574 -22.882 1.00 95.19 116 ILE A C 1
ATOM 906 O O . ILE A 1 116 ? 7.059 21.349 -22.690 1.00 95.19 116 ILE A O 1
ATOM 910 N N . THR A 1 117 ? 5.115 20.868 -23.703 1.00 96.44 117 THR A N 1
ATOM 911 C CA . THR A 1 117 ? 4.969 22.183 -24.336 1.00 96.44 117 THR A CA 1
ATOM 912 C C . THR A 1 117 ? 4.226 23.124 -23.392 1.00 96.44 117 THR A C 1
ATOM 914 O O . THR A 1 117 ? 3.092 22.848 -22.993 1.00 96.44 117 THR A O 1
ATOM 917 N N . ARG A 1 118 ? 4.856 24.244 -23.023 1.00 95.38 118 ARG A N 1
ATOM 918 C CA . ARG A 1 118 ? 4.255 25.248 -22.135 1.00 95.38 118 ARG A CA 1
ATOM 919 C C . ARG A 1 118 ? 3.517 26.324 -22.918 1.00 95.38 118 ARG A C 1
ATOM 921 O O . ARG A 1 118 ? 3.958 26.747 -23.984 1.00 95.38 118 ARG A O 1
ATOM 928 N N . ASP A 1 119 ? 2.411 26.773 -22.349 1.00 96.06 119 ASP A N 1
ATOM 929 C CA . ASP A 1 119 ? 1.694 27.957 -22.794 1.00 96.06 119 ASP A CA 1
ATOM 930 C C . ASP A 1 119 ? 2.405 29.237 -22.320 1.00 96.06 119 ASP A C 1
ATOM 932 O O . ASP A 1 119 ? 3.219 29.218 -21.389 1.00 96.06 119 ASP A O 1
ATOM 936 N N . GLU A 1 120 ? 2.109 30.368 -22.954 1.00 95.50 120 GLU A N 1
ATOM 937 C CA . GLU A 1 120 ? 2.582 31.668 -22.485 1.00 95.50 120 GLU A CA 1
ATOM 938 C C . GLU A 1 120 ? 1.814 32.135 -21.248 1.00 95.50 120 GLU A C 1
ATOM 940 O O . GLU A 1 120 ? 2.411 32.811 -20.400 1.00 95.50 120 GLU A O 1
ATOM 945 N N . GLN A 1 121 ? 0.545 31.724 -21.127 1.00 96.56 121 GLN A N 1
ATOM 946 C CA . GLN A 1 121 ? -0.346 32.063 -20.026 1.00 96.56 121 GLN A CA 1
ATOM 947 C C . GLN A 1 121 ? 0.087 31.416 -18.701 1.00 96.56 121 GLN A C 1
ATOM 949 O O . GLN A 1 121 ? 0.471 30.244 -18.629 1.00 96.56 121 GLN A O 1
ATOM 954 N N . THR A 1 122 ? -0.036 32.194 -17.625 1.00 97.12 122 THR A N 1
ATOM 955 C CA . THR A 1 122 ? 0.295 31.787 -16.255 1.00 97.12 122 THR A CA 1
ATOM 956 C C . THR A 1 122 ? -0.963 31.682 -15.406 1.00 97.12 122 THR A C 1
ATOM 958 O O . THR A 1 122 ? -1.875 32.506 -15.511 1.00 97.12 122 THR A O 1
ATOM 961 N N . LEU A 1 123 ? -1.011 30.668 -14.544 1.00 97.88 123 LEU A N 1
ATOM 962 C CA . LEU A 1 123 ? -2.034 30.568 -13.511 1.00 97.88 123 LEU A CA 1
ATOM 963 C C . LEU A 1 123 ? -1.909 31.731 -12.505 1.00 97.88 123 LEU A C 1
ATOM 965 O O . LEU A 1 123 ? -0.799 32.037 -12.079 1.00 97.88 123 LEU A O 1
ATOM 969 N N . PRO A 1 124 ? -3.024 32.353 -12.081 1.00 97.62 124 PRO A N 1
ATOM 970 C CA . PRO A 1 124 ? -3.005 33.363 -11.026 1.00 97.62 124 PRO A CA 1
ATOM 971 C C . PRO A 1 124 ? -2.395 32.855 -9.713 1.00 97.62 124 PRO A C 1
ATOM 973 O O . PRO A 1 124 ? -2.640 31.716 -9.305 1.00 97.62 124 PRO A O 1
ATOM 976 N N . ASP A 1 125 ? -1.662 33.730 -9.027 1.00 97.81 125 ASP A N 1
ATOM 977 C CA . ASP A 1 125 ? -1.158 33.470 -7.678 1.00 97.81 125 ASP A CA 1
ATOM 978 C C . ASP A 1 125 ? -2.299 33.313 -6.667 1.00 97.81 125 ASP A C 1
ATOM 980 O O . ASP A 1 125 ? -3.413 33.804 -6.864 1.00 97.81 125 ASP A O 1
ATOM 984 N N . TYR A 1 126 ? -2.010 32.622 -5.562 1.00 97.31 126 TYR A N 1
ATOM 985 C CA . TYR A 1 126 ? -2.958 32.355 -4.473 1.00 97.31 126 TYR A CA 1
ATOM 986 C C . TYR A 1 126 ? -4.205 31.561 -4.894 1.00 97.31 126 TYR A C 1
ATOM 988 O O . TYR A 1 126 ? -5.208 31.545 -4.180 1.00 97.31 126 TYR A O 1
ATOM 996 N N . LEU A 1 127 ? -4.151 30.843 -6.017 1.00 96.75 127 LEU A N 1
ATOM 997 C CA . LEU A 1 127 ? -5.130 29.797 -6.297 1.00 96.75 127 LEU A CA 1
ATOM 998 C C . LEU A 1 127 ? -4.986 28.644 -5.304 1.00 96.75 127 LEU A C 1
ATOM 1000 O O . LEU A 1 127 ? -3.889 28.346 -4.815 1.00 96.75 127 LEU A O 1
ATOM 1004 N N . SER A 1 128 ? -6.095 27.949 -5.046 1.00 97.31 128 SER A N 1
ATOM 1005 C CA . SER A 1 128 ? -5.999 26.645 -4.398 1.00 97.31 128 SER A CA 1
ATOM 1006 C C . SER A 1 128 ? -5.319 25.645 -5.342 1.00 97.31 128 SER A C 1
ATOM 1008 O O . SER A 1 128 ? -5.520 25.719 -6.562 1.00 97.31 128 SER A O 1
ATOM 1010 N N . PRO A 1 129 ? -4.545 24.672 -4.824 1.00 97.94 129 PRO A N 1
ATOM 1011 C CA . PRO A 1 129 ? -3.939 23.645 -5.671 1.00 97.94 129 PRO A CA 1
ATOM 1012 C C . PRO A 1 129 ? -4.993 22.872 -6.478 1.00 97.94 129 PRO A C 1
ATOM 1014 O O . PRO A 1 129 ? -4.749 22.519 -7.625 1.00 97.94 129 PRO A O 1
ATOM 1017 N N . PHE A 1 130 ? -6.195 22.678 -5.931 1.00 97.81 130 PHE A N 1
ATOM 1018 C CA . PHE A 1 130 ? -7.309 22.003 -6.604 1.00 97.81 130 PHE A CA 1
ATOM 1019 C C . PHE A 1 130 ? -7.839 22.774 -7.816 1.00 97.81 130 PHE A C 1
ATOM 1021 O O . PHE A 1 130 ? -8.082 22.189 -8.874 1.00 97.81 130 PHE A O 1
ATOM 1028 N N . GLN A 1 131 ? -7.983 24.096 -7.682 1.00 97.38 131 GLN A N 1
ATOM 1029 C CA . GLN A 1 131 ? -8.375 24.970 -8.788 1.00 97.38 131 GLN A CA 1
ATOM 1030 C C . GLN A 1 131 ? -7.297 24.992 -9.872 1.00 97.38 131 GLN A C 1
ATOM 1032 O O . GLN A 1 131 ? -7.620 24.906 -11.056 1.00 97.38 131 GLN A O 1
ATOM 1037 N N . ALA A 1 132 ? -6.026 25.075 -9.471 1.00 98.00 132 ALA A N 1
ATOM 1038 C CA . ALA A 1 132 ? -4.898 25.035 -10.393 1.00 98.00 132 ALA A CA 1
ATOM 1039 C C . ALA A 1 132 ? -4.841 23.715 -11.176 1.00 98.00 132 ALA A C 1
ATOM 1041 O O . ALA A 1 132 ? -4.695 23.751 -12.393 1.00 98.00 132 ALA A O 1
ATOM 1042 N N . ILE A 1 133 ? -5.030 22.568 -10.509 1.00 98.31 133 ILE A N 1
ATOM 1043 C CA . ILE A 1 133 ? -5.065 21.247 -11.155 1.00 98.31 133 ILE A CA 1
ATOM 1044 C C . ILE A 1 133 ? -6.166 21.196 -12.221 1.00 98.31 133 ILE A C 1
ATOM 1046 O O . ILE A 1 133 ? -5.869 20.890 -13.373 1.00 98.31 133 ILE A O 1
ATOM 1050 N N . ARG A 1 134 ? -7.419 21.547 -11.888 1.00 97.81 134 ARG A N 1
ATOM 1051 C CA . ARG A 1 134 ? -8.522 21.498 -12.872 1.00 97.81 134 ARG A CA 1
ATOM 1052 C C . ARG A 1 134 ? -8.305 22.431 -14.053 1.00 97.81 134 ARG A C 1
ATOM 1054 O O . ARG A 1 134 ? -8.519 22.025 -15.189 1.00 97.81 134 ARG A O 1
ATOM 1061 N N . ARG A 1 135 ? -7.844 23.660 -13.800 1.00 98.00 135 ARG A N 1
ATOM 1062 C CA . ARG A 1 135 ? -7.536 24.624 -14.867 1.00 98.00 135 ARG A CA 1
ATOM 1063 C C . ARG A 1 135 ? -6.432 24.109 -15.788 1.00 98.00 135 ARG A C 1
ATOM 1065 O O . ARG A 1 135 ? -6.592 24.188 -16.998 1.00 98.00 135 ARG A O 1
ATOM 1072 N N . SER A 1 136 ? -5.358 23.553 -15.228 1.00 98.19 136 SER A N 1
ATOM 1073 C CA . SER A 1 136 ? -4.262 22.972 -16.009 1.00 98.19 136 SER A CA 1
ATOM 1074 C C . SER A 1 136 ? -4.706 21.770 -16.838 1.00 98.19 136 SER A C 1
ATOM 1076 O O . SER A 1 136 ? -4.324 21.678 -18.000 1.00 98.19 136 SER A O 1
ATOM 1078 N N . ILE A 1 137 ? -5.511 20.865 -16.266 1.00 98.25 137 ILE A N 1
ATOM 1079 C CA . ILE A 1 137 ? -6.014 19.678 -16.972 1.00 98.25 137 ILE A CA 1
ATOM 1080 C C . ILE A 1 137 ? -6.938 20.084 -18.127 1.00 98.25 137 ILE A C 1
ATOM 1082 O O . ILE A 1 137 ? -6.698 19.662 -19.255 1.00 98.25 137 ILE A O 1
ATOM 1086 N N . ASN A 1 138 ? -7.939 20.937 -17.871 1.00 97.75 138 ASN A N 1
ATOM 1087 C CA . ASN A 1 138 ? -8.863 21.406 -18.911 1.00 97.75 138 ASN A CA 1
ATOM 1088 C C . ASN A 1 138 ? -8.110 22.137 -20.034 1.00 97.75 138 ASN A C 1
ATOM 1090 O O . ASN A 1 138 ? -8.254 21.785 -21.200 1.00 97.75 138 ASN A O 1
ATOM 1094 N N . HIS A 1 139 ? -7.222 23.078 -19.684 1.00 97.81 139 HIS A N 1
ATOM 1095 C CA . HIS A 1 139 ? -6.425 23.811 -20.677 1.00 97.81 139 HIS A CA 1
ATOM 1096 C C . HIS A 1 139 ? -5.560 22.880 -21.527 1.00 97.81 139 HIS A C 1
ATOM 1098 O O . HIS A 1 139 ? -5.429 23.080 -22.735 1.00 97.81 139 HIS A O 1
ATOM 1104 N N . PHE A 1 140 ? -4.983 21.846 -20.913 1.00 97.69 140 PHE A N 1
ATOM 1105 C CA . PHE A 1 140 ? -4.194 20.856 -21.634 1.00 97.69 140 PHE A CA 1
ATOM 1106 C C . PHE A 1 140 ? -5.045 20.028 -22.601 1.00 97.69 140 PHE A C 1
ATOM 1108 O O . PHE A 1 140 ? -4.620 19.805 -23.733 1.00 97.69 140 PHE A O 1
ATOM 1115 N N . TRP A 1 141 ? -6.241 19.594 -22.200 1.00 97.31 141 TRP A N 1
ATOM 1116 C CA . TRP A 1 141 ? -7.140 18.863 -23.096 1.00 97.31 141 TRP A CA 1
ATOM 1117 C C . TRP A 1 141 ? -7.622 19.699 -24.283 1.00 97.31 141 TRP A C 1
ATOM 1119 O O . TRP A 1 141 ? -7.816 19.131 -25.359 1.00 97.31 141 TRP A O 1
ATOM 1129 N N . ASP A 1 142 ? -7.769 21.011 -24.101 1.00 95.94 142 ASP A N 1
ATOM 1130 C CA . ASP A 1 142 ? -8.220 21.927 -25.152 1.00 95.94 142 ASP A CA 1
ATOM 1131 C C . ASP A 1 142 ? -7.091 22.324 -26.116 1.00 95.94 142 ASP A C 1
ATOM 1133 O O . ASP A 1 142 ? -7.292 22.392 -27.327 1.00 95.94 142 ASP A O 1
ATOM 1137 N N . SER A 1 143 ? -5.893 22.601 -25.590 1.00 96.50 143 SER A N 1
ATOM 1138 C CA . SER A 1 143 ? -4.799 23.220 -26.358 1.00 96.50 143 SER A CA 1
ATOM 1139 C C . SER A 1 143 ? -3.613 22.296 -26.651 1.00 96.50 143 SER A C 1
ATOM 1141 O O . SER A 1 143 ? -2.767 22.622 -27.487 1.00 96.50 143 SER A O 1
ATOM 1143 N N . GLY A 1 144 ? -3.491 21.177 -25.932 1.00 96.38 144 GLY A N 1
ATOM 1144 C CA . GLY A 1 144 ? -2.287 20.339 -25.906 1.00 96.38 144 GLY A CA 1
ATOM 1145 C C . GLY A 1 144 ? -1.084 20.983 -25.202 1.00 96.38 144 GLY A C 1
ATOM 1146 O O . GLY A 1 144 ? 0.012 20.421 -25.228 1.00 96.38 144 GLY A O 1
ATOM 1147 N N . ARG A 1 145 ? -1.254 22.157 -24.580 1.00 97.25 145 ARG A N 1
ATOM 1148 C CA . ARG A 1 145 ? -0.199 22.910 -23.884 1.00 97.25 145 ARG A CA 1
ATOM 1149 C C . ARG A 1 145 ? -0.495 23.008 -22.395 1.00 97.25 145 ARG A C 1
ATOM 1151 O O . ARG A 1 145 ? -1.644 22.968 -21.974 1.00 97.25 145 ARG A O 1
ATOM 1158 N N . LEU A 1 146 ? 0.547 23.144 -21.583 1.00 97.00 146 LEU A N 1
ATOM 1159 C CA . LEU A 1 146 ? 0.418 23.269 -20.132 1.00 97.00 146 LEU A CA 1
ATOM 1160 C C . LEU A 1 146 ? 0.596 24.725 -19.691 1.00 97.00 146 LEU A C 1
ATOM 1162 O O . LEU A 1 146 ? 1.592 25.358 -20.044 1.00 97.00 146 LEU A O 1
ATOM 1166 N N . LEU A 1 147 ? -0.332 25.240 -18.882 1.00 97.56 147 LEU A N 1
ATOM 1167 C CA . LEU A 1 147 ? -0.213 26.571 -18.276 1.00 97.56 147 LEU A CA 1
ATOM 1168 C C . LEU A 1 147 ? 1.047 26.676 -17.406 1.00 97.56 147 LEU A C 1
ATOM 1170 O O . LEU A 1 147 ? 1.431 25.720 -16.719 1.00 97.56 147 LEU A O 1
ATOM 1174 N N . LYS A 1 148 ? 1.667 27.862 -17.372 1.00 97.50 148 LYS A N 1
ATOM 1175 C CA . LYS A 1 148 ? 2.754 28.124 -16.420 1.00 97.50 148 LYS A CA 1
ATOM 1176 C C . LYS A 1 148 ? 2.203 28.080 -14.986 1.00 97.50 148 LYS A C 1
ATOM 1178 O O . LYS A 1 148 ? 1.123 28.628 -14.734 1.00 97.50 148 LYS A O 1
ATOM 1183 N N . PRO A 1 149 ? 2.915 27.431 -14.047 1.00 96.62 149 PRO A N 1
ATOM 1184 C CA . PRO A 1 149 ? 2.478 27.365 -12.658 1.00 96.62 149 PRO A CA 1
ATOM 1185 C C . PRO A 1 149 ? 2.476 28.762 -12.013 1.00 96.62 149 PRO A C 1
ATOM 1187 O O . PRO A 1 149 ? 3.245 29.623 -12.449 1.00 96.62 149 PRO A O 1
ATOM 1190 N N . PRO A 1 150 ? 1.656 28.989 -10.970 1.00 97.00 150 PRO A N 1
ATOM 1191 C CA . PRO A 1 150 ? 1.720 30.228 -10.201 1.00 97.00 150 PRO A CA 1
ATOM 1192 C C . PRO A 1 150 ? 3.046 30.311 -9.433 1.00 97.00 150 PRO A C 1
ATOM 1194 O O . PRO A 1 150 ? 3.698 29.289 -9.191 1.00 97.00 150 PRO A O 1
ATOM 1197 N N . ALA A 1 151 ? 3.430 31.506 -8.991 1.00 95.75 151 ALA A N 1
ATOM 1198 C CA . ALA A 1 151 ? 4.584 31.665 -8.108 1.00 95.75 151 ALA A CA 1
ATOM 1199 C C . ALA A 1 151 ? 4.302 31.066 -6.721 1.00 95.75 151 ALA A C 1
ATOM 1201 O O . ALA A 1 151 ? 5.193 30.488 -6.094 1.00 95.75 151 ALA A O 1
ATOM 1202 N N . ILE A 1 152 ? 3.053 31.167 -6.252 1.00 96.75 152 ILE A N 1
ATOM 1203 C CA . ILE A 1 152 ? 2.630 30.678 -4.938 1.00 96.75 152 ILE A CA 1
ATOM 1204 C C . ILE A 1 152 ? 1.158 30.233 -4.937 1.00 96.75 152 ILE A C 1
ATOM 1206 O O . ILE A 1 152 ? 0.309 30.821 -5.606 1.00 96.75 152 ILE A O 1
ATOM 1210 N N . PHE A 1 153 ? 0.841 29.197 -4.157 1.00 97.81 153 PHE A N 1
ATOM 1211 C CA . PHE A 1 153 ? -0.541 28.784 -3.873 1.00 97.81 153 PHE A CA 1
ATOM 1212 C C . PHE A 1 153 ? -1.080 29.460 -2.609 1.00 97.81 153 PHE A C 1
ATOM 1214 O O . PHE A 1 153 ? -0.326 30.003 -1.807 1.00 97.81 153 PHE A O 1
ATOM 1221 N N . ASN A 1 154 ? -2.385 29.358 -2.360 1.00 96.75 154 ASN A N 1
ATOM 1222 C CA . ASN A 1 154 ? -3.009 29.881 -1.134 1.00 96.75 154 ASN A CA 1
ATOM 1223 C C . ASN A 1 154 ? -2.593 29.171 0.172 1.00 96.75 154 ASN A C 1
ATOM 1225 O O . ASN A 1 154 ? -3.105 29.497 1.240 1.00 96.75 154 ASN A O 1
ATOM 1229 N N . GLN A 1 155 ? -1.709 28.179 0.096 1.00 94.44 155 GLN A N 1
ATOM 1230 C CA . GLN A 1 155 ? -1.219 27.416 1.234 1.00 94.44 155 GLN A CA 1
ATOM 1231 C C . GLN A 1 155 ? 0.156 26.804 0.925 1.00 94.44 155 GLN A C 1
ATOM 1233 O O . GLN A 1 155 ? 0.450 26.508 -0.238 1.00 94.44 155 GLN A O 1
ATOM 1238 N N . PRO A 1 156 ? 0.991 26.546 1.947 1.00 93.75 156 PRO A N 1
ATOM 1239 C CA . PRO A 1 156 ? 2.265 25.866 1.755 1.00 93.75 156 PRO A CA 1
ATOM 1240 C C . PRO A 1 156 ? 2.058 24.398 1.362 1.00 93.75 156 PRO A C 1
ATOM 1242 O O . PRO A 1 156 ? 1.220 23.694 1.937 1.00 93.75 156 PRO A O 1
ATOM 1245 N N . LEU A 1 157 ? 2.866 23.927 0.411 1.00 95.00 157 LEU A N 1
ATOM 1246 C CA . LEU A 1 157 ? 2.878 22.545 -0.065 1.00 95.00 157 LEU A CA 1
ATOM 1247 C C . LEU A 1 157 ? 4.284 21.958 0.083 1.00 95.00 157 LEU A C 1
ATOM 1249 O O . LEU A 1 157 ? 5.233 22.457 -0.520 1.00 95.00 157 LEU A O 1
ATOM 1253 N N . GLU A 1 158 ? 4.396 20.880 0.854 1.00 93.62 158 GLU A N 1
ATOM 1254 C CA . GLU A 1 158 ? 5.614 20.074 0.950 1.00 93.62 158 GLU A CA 1
ATOM 1255 C C . GLU A 1 158 ? 5.583 19.001 -0.139 1.00 93.62 158 GLU A C 1
ATOM 1257 O O . GLU A 1 158 ? 4.724 18.126 -0.114 1.00 93.62 158 GLU A O 1
ATOM 1262 N N . THR A 1 159 ? 6.484 19.079 -1.112 1.00 96.62 159 THR A N 1
ATOM 1263 C CA . THR A 1 159 ? 6.547 18.117 -2.225 1.00 96.62 159 THR A CA 1
ATOM 1264 C C . THR A 1 159 ? 7.969 17.644 -2.495 1.00 96.62 159 THR A C 1
ATOM 1266 O O . THR A 1 159 ? 8.245 17.147 -3.585 1.00 96.62 159 THR A O 1
ATOM 1269 N N . ARG A 1 160 ? 8.902 17.827 -1.552 1.00 96.56 160 ARG A N 1
ATOM 1270 C CA . ARG A 1 160 ? 10.315 17.474 -1.762 1.00 96.56 160 ARG A CA 1
ATOM 1271 C C . ARG A 1 160 ? 10.559 15.972 -1.898 1.00 96.56 160 ARG A C 1
ATOM 1273 O O . ARG A 1 160 ? 11.596 15.607 -2.427 1.00 96.56 160 ARG A O 1
ATOM 1280 N N . GLY A 1 161 ? 9.630 15.117 -1.459 1.00 97.00 161 GLY A N 1
ATOM 1281 C CA . GLY A 1 161 ? 9.632 13.678 -1.769 1.00 97.00 161 GLY A CA 1
ATOM 1282 C C . GLY A 1 161 ? 8.756 13.286 -2.960 1.00 97.00 161 GLY A C 1
ATOM 1283 O O . GLY A 1 161 ? 8.600 12.098 -3.247 1.00 97.00 161 GLY A O 1
ATOM 1284 N N . GLY A 1 162 ? 8.163 14.262 -3.650 1.00 97.38 162 GLY A N 1
ATOM 1285 C CA . GLY A 1 162 ? 7.181 14.057 -4.710 1.00 97.38 162 GLY A CA 1
ATOM 1286 C C . GLY A 1 162 ? 5.735 14.161 -4.221 1.00 97.38 162 GLY A C 1
ATOM 1287 O O . GLY A 1 162 ? 5.459 14.610 -3.101 1.00 97.38 162 GLY A O 1
ATOM 1288 N N . LEU A 1 163 ? 4.793 13.785 -5.091 1.00 97.25 163 LEU A N 1
ATOM 1289 C CA . LEU A 1 163 ? 3.363 13.797 -4.777 1.00 97.25 163 LEU A CA 1
ATOM 1290 C C . LEU A 1 163 ? 2.540 12.875 -5.678 1.00 97.25 163 LEU A C 1
ATOM 1292 O O . LEU A 1 163 ? 2.908 12.609 -6.821 1.00 97.25 163 LEU A O 1
ATOM 1296 N N . TRP A 1 164 ? 1.379 12.450 -5.173 1.00 97.31 164 TRP A N 1
ATOM 1297 C CA . TRP A 1 164 ? 0.336 11.767 -5.948 1.00 97.31 164 TRP A CA 1
ATOM 1298 C C . TRP A 1 164 ? -0.950 12.582 -5.964 1.00 97.31 164 TRP A C 1
ATOM 1300 O O . TRP A 1 164 ? -1.478 12.930 -4.908 1.00 97.31 164 TRP A O 1
ATOM 1310 N N . LEU A 1 165 ? -1.494 12.793 -7.160 1.00 97.50 165 LEU A N 1
ATOM 1311 C CA . LEU A 1 165 ? -2.860 13.247 -7.382 1.00 97.50 165 LEU A CA 1
ATOM 1312 C C . LEU A 1 165 ? -3.779 12.036 -7.477 1.00 97.50 165 LEU A C 1
ATOM 1314 O O . LEU A 1 165 ? -3.463 11.040 -8.127 1.00 97.50 165 LEU A O 1
ATOM 1318 N N . SER A 1 166 ? -4.922 12.114 -6.816 1.00 95.88 166 SER A N 1
ATOM 1319 C CA . SER A 1 166 ? -5.994 11.132 -6.915 1.00 95.88 166 SER A CA 1
ATOM 1320 C C . SER A 1 166 ? -7.298 11.850 -7.215 1.00 95.88 166 SER A C 1
ATOM 1322 O O . SER A 1 166 ? -7.629 12.835 -6.557 1.00 95.88 166 SER A O 1
ATOM 1324 N N . LEU A 1 167 ? -8.033 11.316 -8.177 1.00 94.75 167 LEU A N 1
ATOM 1325 C CA . LEU A 1 167 ? -9.365 11.732 -8.572 1.00 94.75 167 LEU A CA 1
ATOM 1326 C C . LEU A 1 167 ? -10.340 10.628 -8.145 1.00 94.75 167 LEU A C 1
ATOM 1328 O O . LEU A 1 167 ? -10.154 9.460 -8.503 1.00 94.75 167 LEU A O 1
ATOM 1332 N N . ARG A 1 168 ? -11.337 10.969 -7.328 1.00 92.06 168 ARG A N 1
ATOM 1333 C CA . ARG A 1 168 ? -12.323 10.015 -6.792 1.00 92.06 168 ARG A CA 1
ATOM 1334 C C . ARG A 1 168 ? -13.730 10.546 -6.989 1.00 92.06 168 ARG A C 1
ATOM 1336 O O . ARG A 1 168 ? -13.959 11.722 -6.735 1.00 92.06 168 ARG A O 1
ATOM 1343 N N . ALA A 1 169 ? -14.660 9.689 -7.393 1.00 87.75 169 ALA A N 1
ATOM 1344 C CA . ALA A 1 169 ? -16.032 10.110 -7.656 1.00 87.75 169 ALA A CA 1
ATOM 1345 C C . ALA A 1 169 ? -16.696 10.674 -6.384 1.00 87.75 169 ALA A C 1
ATOM 1347 O O . ALA A 1 169 ? -16.579 10.084 -5.309 1.00 87.75 169 ALA A O 1
ATOM 1348 N N . GLN A 1 170 ? -17.406 11.800 -6.493 1.00 82.06 170 GLN A N 1
ATOM 1349 C CA . GLN A 1 170 ? -18.049 12.449 -5.337 1.00 82.06 170 GLN A CA 1
ATOM 1350 C C . GLN A 1 170 ? -19.165 11.596 -4.721 1.00 82.06 170 GLN A C 1
ATOM 1352 O O . GLN A 1 170 ? -19.387 11.644 -3.518 1.00 82.06 170 GLN A O 1
ATOM 1357 N N . ASN A 1 171 ? -19.836 10.778 -5.533 1.00 77.00 171 ASN A N 1
ATOM 1358 C CA . ASN A 1 171 ? -20.876 9.855 -5.077 1.00 77.00 171 ASN A CA 1
ATOM 1359 C C . ASN A 1 171 ? -20.320 8.577 -4.417 1.00 77.00 171 ASN A C 1
ATOM 1361 O O . ASN A 1 171 ? -21.082 7.802 -3.844 1.00 77.00 171 ASN A O 1
ATOM 1365 N N . SER A 1 172 ? -19.014 8.315 -4.532 1.00 76.56 172 SER A N 1
ATOM 1366 C CA . SER A 1 172 ? -18.369 7.136 -3.960 1.00 76.56 172 SER A CA 1
ATOM 1367 C C . SER A 1 172 ? -16.869 7.359 -3.826 1.00 76.56 172 SER A C 1
ATOM 1369 O O . SER A 1 172 ? -16.086 7.128 -4.753 1.00 76.56 172 SER A O 1
ATOM 1371 N N . VAL A 1 173 ? -16.440 7.703 -2.613 1.00 71.56 173 VAL A N 1
ATOM 1372 C CA . VAL A 1 173 ? -15.027 7.943 -2.291 1.00 71.56 173 VAL A CA 1
ATOM 1373 C C . VAL A 1 173 ? -14.133 6.723 -2.506 1.00 71.56 173 VAL A C 1
ATOM 1375 O O . VAL A 1 173 ? -12.912 6.844 -2.518 1.00 71.56 173 VAL A O 1
ATOM 1378 N N . TYR A 1 174 ? -14.694 5.526 -2.672 1.00 71.44 174 TYR A N 1
ATOM 1379 C CA . TYR A 1 174 ? -13.928 4.304 -2.922 1.00 71.44 174 TYR A CA 1
ATOM 1380 C C . TYR A 1 174 ? -13.665 4.061 -4.409 1.00 71.44 174 TYR A C 1
ATOM 1382 O O . TYR A 1 174 ? -12.715 3.347 -4.736 1.00 71.44 174 TYR A O 1
ATOM 1390 N N . THR A 1 175 ? -14.405 4.732 -5.293 1.00 77.94 175 THR A N 1
ATOM 1391 C CA . THR A 1 175 ? -14.248 4.629 -6.746 1.00 77.94 175 THR A CA 1
ATOM 1392 C C . THR A 1 175 ? -13.163 5.593 -7.222 1.00 77.94 175 THR A C 1
ATOM 1394 O O . THR A 1 175 ? -13.349 6.811 -7.236 1.00 77.94 175 THR A O 1
ATOM 1397 N N . SER A 1 176 ? -11.997 5.047 -7.577 1.00 84.06 176 SER A N 1
ATOM 1398 C CA . SER A 1 176 ? -10.899 5.816 -8.174 1.00 84.06 176 SER A CA 1
ATOM 1399 C C . SER A 1 176 ? -11.196 6.070 -9.650 1.00 84.06 176 SER A C 1
ATOM 1401 O O . SER A 1 176 ? -11.381 5.116 -10.393 1.00 84.06 176 SER A O 1
ATOM 1403 N N . GLN A 1 177 ? -11.203 7.337 -10.060 1.00 88.62 177 GLN A N 1
ATOM 1404 C CA . GLN A 1 177 ? -11.409 7.773 -11.449 1.00 88.62 177 GLN A CA 1
ATOM 1405 C C . GLN A 1 177 ? -10.079 8.062 -12.159 1.00 88.62 177 GLN A C 1
ATOM 1407 O O . GLN A 1 177 ? -9.983 7.986 -13.373 1.00 88.62 177 GLN A O 1
ATOM 1412 N N . GLY A 1 178 ? -9.024 8.354 -11.399 1.00 92.88 178 GLY A N 1
ATOM 1413 C CA . GLY A 1 178 ? -7.683 8.574 -11.929 1.00 92.88 178 GLY A CA 1
ATOM 1414 C C . GLY A 1 178 ? -6.687 8.746 -10.796 1.00 92.88 178 GLY A C 1
ATOM 1415 O O . GLY A 1 178 ? -7.036 9.212 -9.708 1.00 92.88 178 GLY A O 1
ATOM 1416 N N . ARG A 1 179 ? -5.442 8.335 -11.010 1.00 94.94 179 ARG A N 1
ATOM 1417 C CA . ARG A 1 179 ? -4.380 8.512 -10.021 1.00 94.94 179 ARG A CA 1
ATOM 1418 C C . ARG A 1 179 ? -3.039 8.525 -10.726 1.00 94.94 179 ARG A C 1
ATOM 1420 O O . ARG A 1 179 ? -2.654 7.530 -11.335 1.00 94.94 179 ARG A O 1
ATOM 1427 N N . HIS A 1 180 ? -2.309 9.618 -10.552 1.00 96.88 180 HIS A N 1
ATOM 1428 C CA . HIS A 1 180 ? -0.963 9.752 -11.081 1.00 96.88 180 HIS A CA 1
ATOM 1429 C C . HIS A 1 180 ? -0.100 10.625 -10.176 1.00 96.88 180 HIS A C 1
ATOM 1431 O O . HIS A 1 180 ? -0.593 11.483 -9.446 1.00 96.88 180 HIS A O 1
ATOM 1437 N N . GLY A 1 181 ? 1.200 10.387 -10.203 1.00 96.81 181 GLY A N 1
ATOM 1438 C CA . GLY A 1 181 ? 2.182 11.126 -9.430 1.00 96.81 181 GLY A CA 1
ATOM 1439 C C . GLY A 1 181 ? 3.588 10.702 -9.801 1.00 96.81 181 GLY A C 1
ATOM 1440 O O . GLY A 1 181 ? 3.768 9.937 -10.750 1.00 96.81 181 GLY A O 1
ATOM 1441 N N . PHE A 1 182 ? 4.556 11.202 -9.047 1.00 97.12 182 PHE A N 1
ATOM 1442 C CA . PHE A 1 182 ? 5.951 10.792 -9.143 1.00 97.12 182 PHE A CA 1
ATOM 1443 C C . PHE A 1 182 ? 6.675 11.065 -7.825 1.00 97.12 182 PHE A C 1
ATOM 1445 O O . PHE A 1 182 ? 6.291 11.954 -7.056 1.00 97.12 182 PHE A O 1
ATOM 1452 N N . TRP A 1 183 ? 7.712 10.274 -7.561 1.00 96.75 183 TRP A N 1
ATOM 1453 C CA . TRP A 1 183 ? 8.599 10.443 -6.415 1.00 96.75 183 TRP A CA 1
ATOM 1454 C C . TRP A 1 183 ? 9.706 11.437 -6.749 1.00 96.75 183 TRP A C 1
ATOM 1456 O O . TRP A 1 183 ? 10.104 11.580 -7.902 1.00 96.75 183 TRP A O 1
ATOM 1466 N N . GLN A 1 184 ? 10.235 12.104 -5.732 1.00 95.75 184 GLN A N 1
ATOM 1467 C CA . GLN A 1 184 ? 11.441 12.914 -5.839 1.00 95.75 184 GLN A CA 1
ATOM 1468 C C . GLN A 1 184 ? 12.526 12.270 -4.979 1.00 95.75 184 GLN A C 1
ATOM 1470 O O . GLN A 1 184 ? 12.462 12.330 -3.751 1.00 95.75 184 GLN A O 1
ATOM 1475 N N . PHE A 1 185 ? 13.477 11.597 -5.626 1.00 94.75 185 PHE A N 1
ATOM 1476 C CA . PHE A 1 185 ? 14.587 10.942 -4.952 1.00 94.75 185 PHE A CA 1
ATOM 1477 C C . PHE A 1 185 ? 15.685 11.956 -4.599 1.00 94.75 185 PHE A C 1
ATOM 1479 O O . PHE A 1 185 ? 15.793 12.996 -5.252 1.00 94.75 185 PHE A O 1
ATOM 1486 N N . PRO A 1 186 ? 16.517 11.672 -3.581 1.00 92.19 186 PRO A N 1
ATOM 1487 C CA . PRO A 1 186 ? 17.550 12.602 -3.117 1.00 92.19 186 PRO A CA 1
ATOM 1488 C C . PRO A 1 186 ? 18.552 13.061 -4.186 1.00 92.19 186 PRO A C 1
ATOM 1490 O O . PRO A 1 186 ? 19.086 14.160 -4.085 1.00 92.19 186 PRO A O 1
ATOM 1493 N N . GLN A 1 187 ? 18.814 12.224 -5.189 1.00 89.44 187 GLN A N 1
ATOM 1494 C CA . GLN A 1 187 ? 19.731 12.503 -6.297 1.00 89.44 187 GLN A CA 1
ATOM 1495 C C . GLN A 1 187 ? 19.122 13.356 -7.418 1.00 89.44 187 GLN A C 1
ATOM 1497 O O . GLN A 1 187 ? 19.845 13.794 -8.309 1.00 89.44 187 GLN A O 1
ATOM 1502 N N . ASP A 1 188 ? 17.807 13.565 -7.405 1.00 90.25 188 ASP A N 1
ATOM 1503 C CA . ASP A 1 188 ? 17.113 14.255 -8.485 1.00 90.25 188 ASP A CA 1
ATOM 1504 C C . ASP A 1 188 ? 17.222 15.780 -8.331 1.00 90.25 188 ASP A C 1
ATOM 1506 O O . ASP A 1 188 ? 17.196 16.320 -7.220 1.00 90.25 188 ASP A O 1
ATOM 1510 N N . GLU A 1 189 ? 17.245 16.504 -9.453 1.00 89.75 189 GLU A N 1
ATOM 1511 C CA . GLU A 1 189 ? 17.192 17.969 -9.451 1.00 89.75 189 GLU A CA 1
ATOM 1512 C C . GLU A 1 189 ? 15.937 18.478 -8.735 1.00 89.75 189 GLU A C 1
ATOM 1514 O O . GLU A 1 189 ? 14.822 18.045 -9.027 1.00 89.75 189 GLU A O 1
ATOM 1519 N N . THR A 1 190 ? 16.102 19.416 -7.799 1.00 89.75 190 THR A N 1
ATOM 1520 C CA . THR A 1 190 ? 14.991 19.912 -6.973 1.00 89.75 190 THR A CA 1
ATOM 1521 C C . THR A 1 190 ? 13.938 20.638 -7.815 1.00 89.75 190 THR A C 1
ATOM 1523 O O . THR A 1 190 ? 14.229 21.629 -8.482 1.00 89.75 190 THR A O 1
ATOM 1526 N N . ILE A 1 191 ? 12.684 20.191 -7.711 1.00 94.25 191 ILE A N 1
ATOM 1527 C CA . ILE A 1 191 ? 11.521 20.790 -8.380 1.00 94.25 191 ILE A CA 1
ATOM 1528 C C . ILE A 1 191 ? 10.705 21.589 -7.353 1.00 94.25 191 ILE A C 1
ATOM 1530 O O . ILE A 1 191 ? 10.415 21.101 -6.259 1.00 94.25 191 ILE A O 1
ATOM 1534 N N . SER A 1 192 ? 10.322 22.825 -7.692 1.00 95.94 192 SER A N 1
ATOM 1535 C CA . SER A 1 192 ? 9.479 23.658 -6.823 1.00 95.94 192 SER A CA 1
ATOM 1536 C C . SER A 1 192 ? 8.055 23.105 -6.715 1.00 95.94 192 SER A C 1
ATOM 1538 O O . SER A 1 192 ? 7.522 22.562 -7.681 1.00 95.94 192 SER A O 1
ATOM 1540 N N . SER A 1 193 ? 7.385 23.298 -5.574 1.00 96.75 193 SER A N 1
ATOM 1541 C CA . SER A 1 193 ? 6.034 22.756 -5.362 1.00 96.75 193 SER A CA 1
ATOM 1542 C C . SER A 1 193 ? 5.003 23.169 -6.431 1.00 96.75 193 SER A C 1
ATOM 1544 O O . SER A 1 193 ? 4.243 22.299 -6.866 1.00 96.75 193 SER A O 1
ATOM 1546 N N . PRO A 1 194 ? 4.964 24.429 -6.924 1.00 97.50 194 PRO A N 1
ATOM 1547 C CA . PRO A 1 194 ? 4.096 24.804 -8.045 1.00 97.50 194 PRO A CA 1
ATOM 1548 C C . PRO A 1 194 ? 4.361 24.014 -9.326 1.00 97.50 194 PRO A C 1
ATOM 1550 O O . PRO A 1 194 ? 3.419 23.590 -10.001 1.00 97.50 194 PRO A O 1
ATOM 1553 N N . LEU A 1 195 ? 5.632 23.763 -9.638 1.00 97.06 195 LEU A N 1
ATOM 1554 C CA . LEU A 1 195 ? 6.011 22.994 -10.814 1.00 97.06 195 LEU A CA 1
ATOM 1555 C C . LEU A 1 195 ? 5.691 21.502 -10.639 1.00 97.06 195 LEU A C 1
ATOM 1557 O O . LEU A 1 195 ? 5.154 20.893 -11.561 1.00 97.06 195 LEU A O 1
ATOM 1561 N N . THR A 1 196 ? 5.899 20.939 -9.445 1.00 97.81 196 THR A N 1
ATOM 1562 C CA . THR A 1 196 ? 5.534 19.54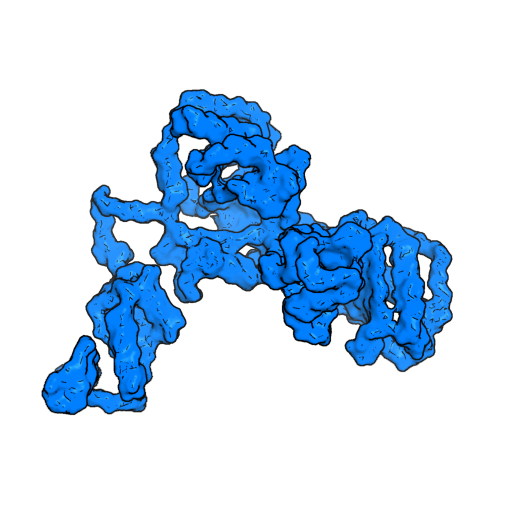8 -9.125 1.00 97.81 196 THR A CA 1
ATOM 1563 C C . THR A 1 196 ? 4.031 19.305 -9.297 1.00 97.81 196 THR A C 1
ATOM 1565 O O . THR A 1 196 ? 3.630 18.306 -9.893 1.00 97.81 196 THR A O 1
ATOM 1568 N N . ILE A 1 197 ? 3.183 20.238 -8.841 1.00 98.06 197 ILE A N 1
ATOM 1569 C CA . ILE A 1 197 ? 1.724 20.169 -9.045 1.00 98.06 197 ILE A CA 1
ATOM 1570 C C . ILE A 1 197 ? 1.369 20.261 -10.532 1.00 98.06 197 ILE A C 1
ATOM 1572 O O . ILE A 1 197 ? 0.515 19.507 -11.001 1.00 98.06 197 ILE A O 1
ATOM 1576 N N . SER A 1 198 ? 2.025 21.149 -11.283 1.00 97.69 198 SER A N 1
ATOM 1577 C CA . SER A 1 198 ? 1.809 21.300 -12.728 1.00 97.69 198 SER A CA 1
ATOM 1578 C C . SER A 1 198 ? 2.153 20.014 -13.495 1.00 97.69 198 SER A C 1
ATOM 1580 O O . SER A 1 198 ? 1.316 19.507 -14.243 1.00 97.69 198 SER A O 1
ATOM 1582 N N . TYR A 1 199 ? 3.312 19.403 -13.226 1.00 98.19 199 TYR A N 1
ATOM 1583 C CA . TYR A 1 199 ? 3.709 18.127 -13.834 1.00 98.19 199 TYR A CA 1
ATOM 1584 C C . TYR A 1 199 ? 2.776 16.976 -13.466 1.00 98.19 199 TYR A C 1
ATOM 1586 O O . TYR A 1 199 ? 2.360 16.218 -14.338 1.00 98.19 199 TYR A O 1
ATOM 1594 N N . ALA A 1 200 ? 2.377 16.865 -12.199 1.00 98.19 200 ALA A N 1
ATOM 1595 C CA . ALA A 1 200 ? 1.431 15.830 -11.800 1.00 98.19 200 ALA A CA 1
ATOM 1596 C C . ALA A 1 200 ? 0.041 16.031 -12.437 1.00 98.19 200 ALA A C 1
ATOM 1598 O O . ALA A 1 200 ? -0.616 15.051 -12.790 1.00 98.19 200 ALA A O 1
ATOM 1599 N N . SER A 1 201 ? -0.385 17.286 -12.636 1.00 98.19 201 SER A N 1
ATOM 1600 C CA . SER A 1 201 ? -1.625 17.617 -13.356 1.00 98.19 201 SER A CA 1
ATOM 1601 C C . SER A 1 201 ? -1.547 17.171 -14.813 1.00 98.19 201 SER A C 1
ATOM 1603 O O . SER A 1 201 ? -2.480 16.551 -15.311 1.00 98.19 201 SER A O 1
ATOM 1605 N N . TRP A 1 202 ? -0.418 17.434 -15.476 1.00 98.19 202 TRP A N 1
ATOM 1606 C CA . TRP A 1 202 ? -0.162 16.998 -16.847 1.00 98.19 202 TRP A CA 1
ATOM 1607 C C . TRP A 1 202 ? -0.168 15.468 -16.979 1.00 98.19 202 TRP A C 1
ATOM 1609 O O . TRP A 1 202 ? -0.834 14.937 -17.866 1.00 98.19 202 TRP A O 1
ATOM 1619 N N . LEU A 1 203 ? 0.476 14.751 -16.052 1.00 98.19 203 LEU A N 1
ATOM 1620 C CA . LEU A 1 203 ? 0.452 13.284 -16.021 1.00 98.19 203 LEU A CA 1
ATOM 1621 C C . LEU A 1 203 ? -0.972 12.730 -15.874 1.00 98.19 203 LEU A C 1
ATOM 1623 O O . LEU A 1 203 ? -1.364 11.815 -16.598 1.00 98.19 203 LEU A O 1
ATOM 1627 N N . LEU A 1 204 ? -1.766 13.298 -14.960 1.00 97.75 204 LEU A N 1
ATOM 1628 C CA . LEU A 1 204 ? -3.159 12.891 -14.772 1.00 97.75 204 LEU A CA 1
ATOM 1629 C C . LEU A 1 204 ? -4.017 13.216 -16.007 1.00 97.75 204 LEU A C 1
ATOM 1631 O O . LEU A 1 204 ? -4.832 12.392 -16.415 1.00 97.75 204 LEU A O 1
ATOM 1635 N N . ALA A 1 205 ? -3.805 14.373 -16.640 1.00 97.25 205 ALA A N 1
ATOM 1636 C CA . ALA A 1 205 ? -4.495 14.743 -17.875 1.00 97.25 205 ALA A CA 1
ATOM 1637 C C . ALA A 1 205 ? -4.187 13.761 -19.014 1.00 97.25 205 ALA A C 1
ATOM 1639 O O . ALA A 1 205 ? -5.095 13.370 -19.747 1.00 97.25 205 ALA A O 1
ATOM 1640 N N . HIS A 1 206 ? -2.926 13.336 -19.136 1.00 96.38 206 HIS A N 1
ATOM 1641 C CA . HIS A 1 206 ? -2.497 12.335 -20.108 1.00 96.38 206 HIS A CA 1
ATOM 1642 C C . HIS A 1 206 ? -3.088 10.953 -19.838 1.00 96.38 206 HIS A C 1
ATOM 1644 O O . HIS A 1 206 ? -3.523 10.305 -20.787 1.00 96.38 206 HIS A O 1
ATOM 1650 N N . GLN A 1 207 ? -3.141 10.517 -18.575 1.00 96.56 207 GLN A N 1
ATOM 1651 C CA . GLN A 1 207 ? -3.765 9.244 -18.191 1.00 96.56 207 GLN A CA 1
ATOM 1652 C C . GLN A 1 207 ? -5.236 9.178 -18.623 1.00 96.56 207 GLN A C 1
ATOM 1654 O O . GLN A 1 207 ? -5.709 8.124 -19.035 1.00 96.56 207 GLN A O 1
ATOM 1659 N N . LEU A 1 208 ? -5.946 10.303 -18.534 1.00 95.62 208 LEU A N 1
ATOM 1660 C CA . LEU A 1 208 ? -7.380 10.403 -18.813 1.00 95.62 208 LEU A CA 1
ATOM 1661 C C . LEU A 1 208 ? -7.697 10.882 -20.238 1.00 95.62 208 LEU A C 1
ATOM 1663 O O . LEU A 1 208 ? -8.864 11.047 -20.582 1.00 95.62 208 LEU A O 1
ATOM 1667 N N . LYS A 1 209 ? -6.690 11.147 -21.079 1.00 93.19 209 LYS A N 1
ATOM 1668 C CA . LYS A 1 209 ? -6.897 11.833 -22.366 1.00 93.19 209 LYS A CA 1
ATOM 1669 C C . LYS A 1 209 ? -7.803 11.045 -23.321 1.00 93.19 209 LYS A C 1
ATOM 1671 O O . LYS A 1 209 ? -8.574 11.662 -24.046 1.00 93.19 209 LYS A O 1
ATOM 1676 N N . ASP A 1 210 ? -7.719 9.718 -23.310 1.00 92.38 210 ASP A N 1
ATOM 1677 C CA . ASP A 1 210 ? -8.444 8.851 -24.246 1.00 92.38 210 ASP A CA 1
ATOM 1678 C C . ASP A 1 210 ? -9.811 8.401 -23.688 1.00 92.38 210 ASP A C 1
ATOM 1680 O O . ASP A 1 210 ? -10.550 7.689 -24.365 1.00 92.38 210 ASP A O 1
ATOM 1684 N N . ASP A 1 211 ? -10.172 8.826 -22.469 1.00 93.56 211 ASP A N 1
ATOM 1685 C CA . ASP A 1 211 ? -11.481 8.550 -21.873 1.00 93.56 211 ASP A CA 1
ATOM 1686 C C . ASP A 1 211 ? -12.547 9.509 -22.454 1.00 93.56 211 ASP A C 1
ATOM 1688 O O . ASP A 1 211 ? -12.447 10.729 -22.265 1.00 93.56 211 ASP A O 1
ATOM 1692 N N . PRO A 1 212 ? -13.597 9.003 -23.136 1.00 93.62 212 PRO A N 1
ATOM 1693 C CA . PRO A 1 212 ? -14.664 9.843 -23.687 1.00 93.62 212 PRO A CA 1
ATOM 1694 C C . PRO A 1 212 ? -15.454 10.606 -22.612 1.00 93.62 212 PRO A C 1
ATOM 1696 O O . PRO A 1 212 ? -16.071 11.627 -22.917 1.00 93.62 212 PRO A O 1
ATOM 1699 N N . HIS A 1 213 ? -15.422 10.154 -21.356 1.00 93.81 213 HIS A N 1
ATOM 1700 C CA . HIS A 1 213 ? -16.094 10.783 -20.219 1.00 93.81 213 HIS A CA 1
ATOM 1701 C C . HIS A 1 213 ? -15.154 11.632 -19.352 1.00 93.81 213 HIS A C 1
ATOM 1703 O O . HIS A 1 213 ? -15.587 12.142 -18.318 1.00 93.81 213 HIS A O 1
ATOM 1709 N N . ARG A 1 214 ? -13.900 11.862 -19.776 1.00 95.00 214 ARG A N 1
ATOM 1710 C CA . ARG A 1 214 ? -12.864 12.561 -18.987 1.00 95.00 214 ARG A CA 1
ATOM 1711 C C . ARG A 1 214 ? -13.322 13.879 -18.352 1.00 95.00 214 ARG A C 1
ATOM 1713 O O . ARG A 1 214 ? -13.001 14.137 -17.193 1.00 95.00 214 ARG A O 1
ATOM 1720 N N . GLN A 1 215 ? -14.114 14.679 -19.073 1.00 95.25 215 GLN A N 1
ATOM 1721 C CA . GLN A 1 215 ? -14.628 15.958 -18.574 1.00 95.25 215 GLN A CA 1
ATOM 1722 C C . GLN A 1 215 ? -15.611 15.747 -17.419 1.00 95.25 215 GLN A C 1
ATOM 1724 O O . GLN A 1 215 ? -15.430 16.285 -16.330 1.00 95.25 215 GLN A O 1
ATOM 1729 N N . GLN A 1 216 ? -16.601 14.877 -17.628 1.00 92.75 216 GLN A N 1
ATOM 1730 C CA . GLN A 1 216 ? -17.578 14.510 -16.608 1.00 92.75 216 GLN A CA 1
ATOM 1731 C C . GLN A 1 216 ? -16.902 13.876 -15.384 1.00 92.75 216 GLN A C 1
ATOM 1733 O O . GLN A 1 216 ? -17.318 14.139 -14.253 1.00 92.75 216 GLN A O 1
ATOM 1738 N N . CYS A 1 217 ? -15.862 13.065 -15.599 1.00 91.88 217 CYS A N 1
ATOM 1739 C CA . CYS A 1 217 ? -15.059 12.464 -14.539 1.00 91.88 217 CYS A CA 1
ATOM 1740 C C . CYS A 1 217 ? -14.343 13.531 -13.704 1.00 91.88 217 CYS A C 1
ATOM 1742 O O . CYS A 1 217 ? -14.376 13.449 -12.478 1.00 91.88 217 CYS A O 1
ATOM 1744 N N . LEU A 1 218 ? -13.728 14.541 -14.331 1.00 94.69 218 LEU A N 1
ATOM 1745 C CA . LEU A 1 218 ? -13.044 15.628 -13.624 1.00 94.69 218 LEU A CA 1
ATOM 1746 C C . LEU A 1 218 ? -14.014 16.520 -12.832 1.00 94.69 218 LEU A C 1
ATOM 1748 O O . LEU A 1 218 ? -13.702 16.912 -11.701 1.00 94.69 218 LEU A O 1
ATOM 1752 N N . ASP A 1 219 ? -15.179 16.812 -13.410 1.00 92.81 219 ASP A N 1
ATOM 1753 C CA . ASP A 1 219 ? -16.184 17.705 -12.825 1.00 92.81 219 ASP A CA 1
ATOM 1754 C C . ASP A 1 219 ? -16.912 17.057 -11.635 1.00 92.81 219 ASP A C 1
ATOM 1756 O O . ASP A 1 219 ? -17.127 17.705 -10.611 1.00 92.81 219 ASP A O 1
ATOM 1760 N N . ASN A 1 220 ? -17.223 15.756 -11.721 1.00 91.38 220 ASN A N 1
ATOM 1761 C CA . ASN A 1 220 ? -17.968 15.014 -10.689 1.00 91.38 220 ASN A CA 1
ATOM 1762 C C . ASN A 1 220 ? -17.077 14.231 -9.716 1.00 91.38 220 ASN A C 1
ATOM 1764 O O . ASN A 1 220 ? -17.531 13.310 -9.027 1.00 91.38 220 ASN A O 1
ATOM 1768 N N . SER A 1 221 ? -15.796 14.576 -9.657 1.00 93.00 221 SER A N 1
ATOM 1769 C CA . SER A 1 221 ? -14.848 13.960 -8.739 1.00 93.00 221 SER A CA 1
ATOM 1770 C C . SER A 1 221 ? -14.286 14.969 -7.759 1.00 93.00 221 SER A C 1
ATOM 1772 O O . SER A 1 221 ? -14.154 16.154 -8.054 1.00 93.00 221 SER A O 1
ATOM 1774 N N . ALA A 1 222 ? -13.926 14.476 -6.584 1.00 93.69 222 ALA A N 1
ATOM 1775 C CA . ALA A 1 222 ? -13.091 15.170 -5.631 1.00 93.69 222 ALA A CA 1
ATOM 1776 C C . ALA A 1 222 ? -11.611 14.886 -5.915 1.00 93.69 222 ALA A C 1
ATOM 1778 O O . ALA A 1 222 ? -11.228 13.770 -6.293 1.00 93.69 222 ALA A O 1
ATOM 1779 N N . LEU A 1 223 ? -10.772 15.892 -5.679 1.00 95.56 223 LEU A N 1
ATOM 1780 C CA . LEU A 1 223 ? -9.322 15.758 -5.723 1.00 95.56 223 LEU A CA 1
ATOM 1781 C C . LEU A 1 223 ? -8.732 15.502 -4.333 1.00 95.56 223 LEU A C 1
ATOM 1783 O O . LEU A 1 223 ? -9.121 16.101 -3.330 1.00 95.56 223 LEU A O 1
ATOM 1787 N N . GLY A 1 224 ? -7.702 14.662 -4.298 1.00 95.75 224 GLY A N 1
ATOM 1788 C CA . GLY A 1 224 ? -6.866 14.464 -3.124 1.00 95.75 224 GLY A CA 1
ATOM 1789 C C . GLY A 1 224 ? -5.398 14.382 -3.503 1.00 95.75 224 GLY A C 1
ATOM 1790 O O . GLY A 1 224 ? -5.027 13.718 -4.471 1.00 95.75 224 GLY A O 1
ATOM 1791 N N . LEU A 1 225 ? -4.566 15.068 -2.728 1.00 97.19 225 LEU A N 1
ATOM 1792 C CA . LEU A 1 225 ? -3.122 15.142 -2.894 1.00 97.19 225 LEU A CA 1
ATOM 1793 C C . LEU A 1 225 ? -2.463 14.395 -1.739 1.00 97.19 225 LEU A C 1
ATOM 1795 O O . LEU A 1 225 ? -2.670 14.726 -0.570 1.00 97.19 225 LEU A O 1
ATOM 1799 N N . SER A 1 226 ? -1.639 13.411 -2.071 1.00 97.12 226 SER A N 1
ATOM 1800 C CA . SER A 1 226 ? -0.686 12.806 -1.144 1.00 97.12 226 SER A CA 1
ATOM 1801 C C . SER A 1 226 ? 0.658 13.500 -1.328 1.00 97.12 226 SER A C 1
ATOM 1803 O O . SER A 1 226 ? 1.316 13.307 -2.345 1.00 97.12 226 SER A O 1
ATOM 1805 N N . LEU A 1 227 ? 1.014 14.336 -0.358 1.00 97.31 227 LEU A N 1
ATOM 1806 C CA . LEU A 1 227 ? 2.210 15.169 -0.320 1.00 97.31 227 LEU A CA 1
ATOM 1807 C C . LEU A 1 227 ? 3.287 14.471 0.513 1.00 97.31 227 LEU A C 1
ATOM 1809 O O . LEU A 1 227 ? 3.012 14.080 1.653 1.00 97.31 227 LEU A O 1
ATOM 1813 N N . PHE A 1 228 ? 4.484 14.296 -0.043 1.00 97.69 228 PHE A N 1
ATOM 1814 C CA . PHE A 1 228 ? 5.549 13.533 0.602 1.00 97.69 228 PHE A CA 1
ATOM 1815 C C . PHE A 1 228 ? 6.678 14.435 1.093 1.00 97.69 228 PHE A C 1
ATOM 1817 O O . PHE A 1 228 ? 7.186 15.281 0.350 1.00 97.69 228 PHE A O 1
ATOM 1824 N N . SER A 1 229 ? 7.099 14.214 2.342 1.00 96.81 229 SER A N 1
ATOM 1825 C CA . SER A 1 229 ? 8.365 14.762 2.844 1.00 96.81 229 SER A CA 1
ATOM 1826 C C . SER A 1 229 ? 9.545 14.194 2.046 1.00 96.81 229 SER A C 1
ATOM 1828 O O . SER A 1 229 ? 9.362 13.168 1.388 1.00 96.81 229 SER A O 1
ATOM 1830 N N . PRO A 1 230 ? 10.747 14.803 2.114 1.00 97.56 230 PRO A N 1
ATOM 1831 C CA . PRO A 1 230 ? 11.941 14.241 1.487 1.00 97.56 230 PRO A CA 1
ATOM 1832 C C . PRO A 1 230 ? 12.078 12.737 1.747 1.00 97.56 230 PRO A C 1
ATOM 1834 O O . PRO A 1 230 ? 11.814 12.272 2.859 1.00 97.56 230 PRO A O 1
ATOM 1837 N N . LEU A 1 231 ? 12.448 11.991 0.706 1.00 97.88 231 LEU A N 1
ATOM 1838 C CA . LEU A 1 231 ? 12.683 10.557 0.814 1.00 97.88 231 LEU A CA 1
ATOM 1839 C C . LEU A 1 231 ? 14.002 10.315 1.554 1.00 97.88 231 LEU A C 1
ATOM 1841 O O . LEU A 1 231 ? 15.055 10.771 1.116 1.00 97.88 231 LEU A O 1
ATOM 1845 N N . GLU A 1 232 ? 13.953 9.573 2.655 1.00 97.69 232 GLU A N 1
ATOM 1846 C CA . GLU A 1 232 ? 15.129 9.236 3.459 1.00 97.69 232 GLU A CA 1
ATOM 1847 C C . GLU A 1 232 ? 15.490 7.768 3.259 1.00 97.69 232 GLU A C 1
ATOM 1849 O O . GLU A 1 232 ? 14.634 6.900 3.427 1.00 97.69 232 GLU A O 1
ATOM 1854 N N . SER A 1 233 ? 16.748 7.476 2.922 1.00 97.50 233 SER A N 1
ATOM 1855 C CA . SER A 1 233 ? 17.238 6.093 2.890 1.00 97.50 233 SER A CA 1
ATOM 1856 C C . SER A 1 233 ? 17.087 5.458 4.272 1.00 97.50 233 SER A C 1
ATOM 1858 O O . SER A 1 233 ? 17.380 6.100 5.281 1.00 97.50 233 SER A O 1
ATOM 1860 N N . CYS A 1 234 ? 16.618 4.214 4.327 1.00 96.62 234 CYS A N 1
ATOM 1861 C CA . CYS A 1 234 ? 16.402 3.521 5.593 1.00 96.62 234 CYS A CA 1
ATOM 1862 C C . CYS A 1 234 ? 16.517 2.002 5.460 1.00 96.62 234 CYS A C 1
ATOM 1864 O O . CYS A 1 234 ? 16.398 1.420 4.379 1.00 96.62 234 CY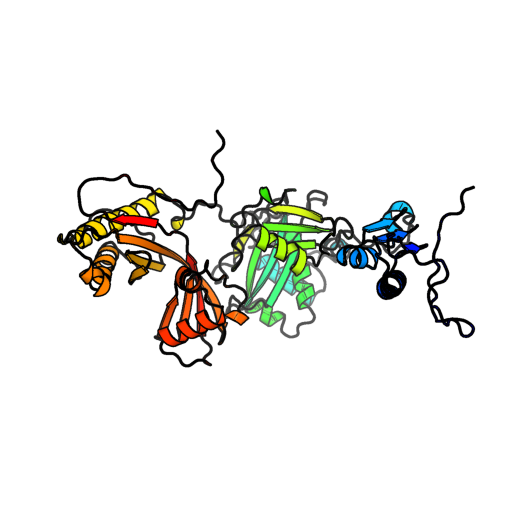S A O 1
ATOM 1866 N N . SER A 1 235 ? 16.695 1.349 6.600 1.00 94.56 235 SER A N 1
ATOM 1867 C CA . SER A 1 235 ? 16.503 -0.085 6.772 1.00 94.56 235 SER A CA 1
ATOM 1868 C C . SER A 1 235 ? 15.048 -0.401 7.161 1.00 94.56 235 SER A C 1
ATOM 1870 O O . SER A 1 235 ? 14.355 0.439 7.743 1.00 94.56 235 SER A O 1
ATOM 1872 N N . PRO A 1 236 ? 14.561 -1.637 6.929 1.00 92.69 236 PRO A N 1
ATOM 1873 C CA . PRO A 1 236 ? 13.214 -2.028 7.345 1.00 92.69 236 PRO A CA 1
ATOM 1874 C C . PRO A 1 236 ? 12.936 -1.825 8.844 1.00 92.69 236 PRO A C 1
ATOM 1876 O O . PRO A 1 236 ? 11.798 -1.589 9.226 1.00 92.69 236 PRO A O 1
ATOM 1879 N N . GLY A 1 237 ? 13.955 -1.893 9.708 1.00 90.88 237 GLY A N 1
ATOM 1880 C CA . GLY A 1 237 ? 13.789 -1.715 11.156 1.00 90.88 237 GLY A CA 1
ATOM 1881 C C . GLY A 1 237 ? 13.495 -0.278 11.601 1.00 90.88 237 GLY A C 1
ATOM 1882 O O . GLY A 1 237 ? 13.148 -0.074 12.762 1.00 90.88 237 GLY A O 1
ATOM 1883 N N . GLU A 1 238 ? 13.636 0.702 10.707 1.00 92.81 238 GLU A N 1
ATOM 1884 C CA . GLU A 1 238 ? 13.439 2.137 10.972 1.00 92.81 238 GLU A CA 1
ATOM 1885 C C . GLU A 1 238 ? 12.076 2.652 10.485 1.00 92.81 238 GLU A C 1
ATOM 1887 O O . GLU A 1 238 ? 11.788 3.851 10.559 1.00 92.81 238 GLU A O 1
ATOM 1892 N N . ILE A 1 239 ? 11.239 1.746 9.970 1.00 91.88 239 ILE A N 1
ATOM 1893 C CA . ILE A 1 239 ? 9.914 2.046 9.440 1.00 91.88 239 ILE A CA 1
ATOM 1894 C C . ILE A 1 239 ? 8.869 1.703 10.496 1.00 91.88 239 ILE A C 1
ATOM 1896 O O . ILE A 1 239 ? 8.666 0.540 10.844 1.00 91.88 239 ILE A O 1
ATOM 1900 N N . ASP A 1 240 ? 8.156 2.733 10.930 1.00 88.94 240 ASP A N 1
ATOM 1901 C CA . ASP A 1 240 ? 6.870 2.608 11.615 1.00 88.94 240 ASP A CA 1
ATOM 1902 C C . ASP A 1 240 ? 5.740 2.651 10.563 1.00 88.94 240 ASP A C 1
ATOM 1904 O O . ASP A 1 240 ? 5.624 3.663 9.868 1.00 88.94 240 ASP A O 1
ATOM 1908 N N . PRO A 1 241 ? 4.908 1.600 10.423 1.00 86.81 241 PRO A N 1
ATOM 1909 C CA . PRO A 1 241 ? 3.885 1.505 9.378 1.00 86.81 241 PRO A CA 1
ATOM 1910 C C . PRO A 1 241 ? 2.711 2.484 9.558 1.00 86.81 241 PRO A C 1
ATOM 1912 O O . PRO A 1 241 ? 1.963 2.715 8.606 1.00 86.81 241 PRO A O 1
ATOM 1915 N N . CYS A 1 242 ? 2.531 3.071 10.742 1.00 83.69 242 CYS A N 1
ATOM 1916 C CA . CYS A 1 242 ? 1.535 4.112 11.007 1.00 83.69 242 CYS A CA 1
ATOM 1917 C C . CYS A 1 242 ? 2.061 5.510 10.651 1.00 83.69 242 CYS A C 1
ATOM 1919 O O . CYS A 1 242 ? 1.286 6.387 10.259 1.00 83.69 242 CYS A O 1
ATOM 1921 N N . GLN A 1 243 ? 3.374 5.717 10.769 1.00 88.00 243 GLN A N 1
ATOM 1922 C CA . GLN A 1 243 ? 4.018 7.015 10.553 1.00 88.00 243 GLN A CA 1
ATOM 1923 C C . GLN A 1 243 ? 4.627 7.171 9.167 1.00 88.00 243 GLN A C 1
ATOM 1925 O O . GLN A 1 243 ? 4.578 8.257 8.590 1.00 88.00 243 GLN A O 1
ATOM 1930 N N . HIS A 1 244 ? 5.189 6.103 8.615 1.00 93.81 244 HIS A N 1
ATOM 1931 C CA . HIS A 1 244 ? 6.034 6.165 7.435 1.00 93.81 244 HIS A CA 1
ATOM 1932 C C . HIS A 1 244 ? 5.405 5.420 6.262 1.00 93.81 244 HIS A C 1
ATOM 1934 O O . HIS A 1 244 ? 5.046 4.246 6.356 1.00 93.81 244 HIS A O 1
ATOM 1940 N N . GLY A 1 245 ? 5.288 6.121 5.137 1.00 94.88 245 GLY A N 1
ATOM 1941 C CA . GLY A 1 245 ? 5.230 5.467 3.839 1.00 94.88 245 GLY A CA 1
ATOM 1942 C C . GLY A 1 245 ? 6.618 4.985 3.448 1.00 94.88 245 GLY A C 1
ATOM 1943 O O . GLY A 1 245 ? 7.623 5.433 4.011 1.00 94.88 245 GLY A O 1
ATOM 1944 N N . LEU A 1 246 ? 6.672 4.082 2.478 1.00 96.00 246 LEU A N 1
ATOM 1945 C CA . LEU A 1 246 ? 7.934 3.602 1.938 1.00 96.00 246 LEU A CA 1
ATOM 1946 C C . LEU A 1 246 ? 7.928 3.557 0.417 1.00 96.00 246 LEU A C 1
ATOM 1948 O O . LEU A 1 246 ? 6.878 3.402 -0.211 1.00 96.00 246 LEU A O 1
ATOM 1952 N N . VAL A 1 247 ? 9.122 3.671 -0.156 1.00 97.31 247 VAL A N 1
ATOM 1953 C CA . VAL A 1 247 ? 9.388 3.587 -1.592 1.00 97.31 247 VAL A CA 1
ATOM 1954 C C . VAL A 1 247 ? 10.520 2.599 -1.807 1.00 97.31 247 VAL A C 1
ATOM 1956 O O . VAL A 1 247 ? 11.560 2.671 -1.154 1.00 97.31 247 VAL A O 1
ATOM 1959 N N . VAL A 1 248 ? 10.301 1.671 -2.724 1.00 97.44 248 VAL A N 1
ATOM 1960 C CA . VAL A 1 248 ? 11.255 0.665 -3.171 1.00 97.44 248 VAL A CA 1
ATOM 1961 C C . VAL A 1 248 ? 11.650 1.011 -4.596 1.00 97.44 248 VAL A C 1
ATOM 1963 O O . VAL A 1 248 ? 10.777 1.203 -5.443 1.00 97.44 248 VAL A O 1
ATOM 1966 N N . ARG A 1 249 ? 12.953 1.045 -4.865 1.00 95.50 249 ARG A N 1
ATOM 1967 C CA . ARG A 1 249 ? 13.518 1.241 -6.205 1.00 95.50 249 ARG A CA 1
ATOM 1968 C C . ARG A 1 249 ? 14.546 0.151 -6.478 1.00 95.50 249 ARG A C 1
ATOM 1970 O O . ARG A 1 249 ? 15.406 -0.073 -5.629 1.00 95.50 249 ARG A O 1
ATOM 1977 N N . SER A 1 250 ? 14.449 -0.537 -7.612 1.00 93.69 250 SER A N 1
ATOM 1978 C CA . SER A 1 250 ? 15.441 -1.554 -7.988 1.00 93.69 250 SER A CA 1
ATOM 1979 C C . SER A 1 250 ? 16.832 -0.933 -8.156 1.00 93.69 250 SER A C 1
ATOM 1981 O O . SER A 1 250 ? 16.952 0.196 -8.633 1.00 93.69 250 SER A O 1
ATOM 1983 N N . GLN A 1 251 ? 17.872 -1.667 -7.755 1.00 90.94 251 GLN A N 1
ATOM 1984 C CA . GLN A 1 251 ? 19.264 -1.315 -8.063 1.00 90.94 251 GLN A CA 1
ATOM 1985 C C . GLN A 1 251 ? 19.691 -1.800 -9.457 1.00 90.94 251 GLN A C 1
ATOM 1987 O O . GLN A 1 251 ? 20.635 -1.261 -10.018 1.00 90.94 251 GLN A O 1
ATOM 1992 N N . GLU A 1 252 ? 18.996 -2.792 -10.016 1.00 87.94 252 GLU A N 1
ATOM 1993 C CA . GLU A 1 252 ? 19.313 -3.396 -11.320 1.00 87.94 252 GLU A CA 1
ATOM 1994 C C . GLU A 1 252 ? 18.533 -2.730 -12.463 1.00 87.94 252 GLU A C 1
ATOM 1996 O O . GLU A 1 252 ? 19.012 -2.638 -13.588 1.00 87.94 252 GLU A O 1
ATOM 2001 N N . ALA A 1 253 ? 17.325 -2.240 -12.174 1.00 87.06 253 ALA A N 1
ATOM 2002 C CA . ALA A 1 253 ? 16.450 -1.569 -13.129 1.00 87.06 253 ALA A CA 1
ATOM 2003 C C . ALA A 1 253 ? 15.847 -0.307 -12.488 1.00 87.06 253 ALA A C 1
ATOM 2005 O O . ALA A 1 253 ? 14.701 -0.351 -12.037 1.00 87.06 253 ALA A O 1
ATOM 2006 N N . PRO A 1 254 ? 16.577 0.824 -12.413 1.00 87.31 254 PRO A N 1
ATOM 2007 C CA . PRO A 1 254 ? 16.169 1.994 -11.629 1.00 87.31 254 PRO A CA 1
ATOM 2008 C C . PRO A 1 254 ? 14.786 2.569 -11.960 1.00 87.31 254 PRO A C 1
ATOM 2010 O O . PRO A 1 254 ? 14.190 3.203 -11.089 1.00 87.31 254 PRO A O 1
ATOM 2013 N N . TRP A 1 255 ? 14.255 2.327 -13.164 1.00 88.38 255 TRP A N 1
ATOM 2014 C CA . TRP A 1 255 ? 12.890 2.696 -13.561 1.00 88.38 255 TRP A CA 1
ATOM 2015 C C . TRP A 1 255 ? 11.799 1.857 -12.870 1.00 88.38 255 TRP A C 1
ATOM 2017 O O . TRP A 1 255 ? 10.649 2.291 -12.786 1.00 88.38 255 TRP A O 1
ATOM 2027 N N . LYS A 1 256 ? 12.131 0.665 -12.354 1.00 91.38 256 LYS A N 1
ATOM 2028 C CA . LYS A 1 256 ? 11.241 -0.159 -11.529 1.00 91.38 256 LYS A CA 1
ATOM 2029 C C . LYS A 1 256 ? 11.207 0.391 -10.112 1.00 91.38 256 LYS A C 1
ATOM 2031 O O . LYS A 1 256 ? 12.116 0.185 -9.300 1.00 91.38 256 LYS A O 1
ATOM 2036 N N . MET A 1 257 ? 10.113 1.071 -9.804 1.00 94.62 257 MET A N 1
ATOM 2037 C CA . MET A 1 257 ? 9.879 1.667 -8.499 1.00 94.62 257 MET A CA 1
ATOM 2038 C C . MET A 1 257 ? 8.410 1.583 -8.097 1.00 94.62 257 MET A C 1
ATOM 2040 O O . MET A 1 257 ? 7.509 1.579 -8.932 1.00 94.62 257 MET A O 1
ATOM 2044 N N . GLY A 1 258 ? 8.173 1.524 -6.795 1.00 95.25 258 GLY A N 1
ATOM 2045 C CA . GLY A 1 258 ? 6.843 1.359 -6.230 1.00 95.25 258 GLY A CA 1
ATOM 2046 C C . GLY A 1 258 ? 6.857 1.660 -4.744 1.00 95.25 258 GLY A C 1
ATOM 2047 O O . GLY A 1 258 ? 7.884 1.557 -4.078 1.00 95.25 258 GLY A O 1
ATOM 2048 N N . GLY A 1 259 ? 5.717 2.072 -4.205 1.00 95.25 259 GLY A N 1
ATOM 2049 C CA . GLY A 1 259 ? 5.632 2.491 -2.813 1.00 95.25 259 GLY A CA 1
ATOM 2050 C C . GLY A 1 259 ? 4.359 2.035 -2.134 1.00 95.25 259 GLY A C 1
ATOM 2051 O O . GLY A 1 259 ? 3.440 1.517 -2.767 1.00 95.25 259 GLY A O 1
ATOM 2052 N N . ALA A 1 260 ? 4.304 2.245 -0.830 1.00 95.00 260 ALA A N 1
ATOM 2053 C CA . ALA A 1 260 ? 3.160 1.936 0.006 1.00 95.00 260 ALA A CA 1
ATOM 2054 C C . ALA A 1 260 ? 2.950 3.087 0.996 1.00 95.00 260 ALA A C 1
ATOM 2056 O O . ALA A 1 260 ? 3.902 3.589 1.592 1.00 95.00 260 ALA A O 1
ATOM 2057 N N . LEU A 1 261 ? 1.704 3.547 1.129 1.00 94.12 261 LEU A N 1
ATOM 2058 C CA . LEU A 1 261 ? 1.371 4.657 2.025 1.00 94.12 261 LEU A CA 1
ATOM 2059 C C . LEU A 1 261 ? 1.303 4.169 3.485 1.00 94.12 261 LEU A C 1
ATOM 2061 O O . LEU A 1 261 ? 0.972 3.006 3.713 1.00 94.12 261 LEU A O 1
ATOM 2065 N N . PRO A 1 262 ? 1.549 5.039 4.480 1.00 91.06 262 PRO A N 1
ATOM 2066 C CA . PRO A 1 262 ? 1.381 4.679 5.884 1.00 91.06 262 PRO A CA 1
ATOM 2067 C C . PRO A 1 262 ? -0.088 4.442 6.224 1.00 91.06 262 PRO A C 1
ATOM 2069 O O . PRO A 1 262 ? -0.987 5.007 5.586 1.00 91.06 262 PRO A O 1
ATOM 2072 N N . ASN A 1 263 ? -0.326 3.661 7.277 1.00 82.94 263 ASN A N 1
ATOM 2073 C CA . ASN A 1 263 ? -1.651 3.405 7.837 1.00 82.94 263 ASN A CA 1
ATOM 2074 C C . ASN A 1 263 ? -2.655 2.987 6.742 1.00 82.94 263 ASN A C 1
ATOM 2076 O O . ASN A 1 263 ? -3.759 3.533 6.627 1.00 82.94 263 ASN A O 1
ATOM 2080 N N . MET A 1 264 ? -2.214 2.101 5.840 1.00 82.75 264 MET A N 1
ATOM 2081 C CA . MET A 1 264 ? -3.076 1.543 4.805 1.00 82.75 264 MET A CA 1
ATOM 2082 C C . MET A 1 264 ? -3.973 0.447 5.387 1.00 82.75 264 MET A C 1
ATOM 2084 O O . MET A 1 264 ? -3.546 -0.317 6.252 1.00 82.75 264 MET A O 1
ATOM 2088 N N . PRO A 1 265 ? -5.215 0.319 4.901 1.00 74.06 265 PRO A N 1
ATOM 2089 C CA . PRO A 1 265 ? -6.138 -0.675 5.428 1.00 74.06 265 PRO A CA 1
ATOM 2090 C C . PRO A 1 265 ? -5.651 -2.103 5.185 1.00 74.06 265 PRO A C 1
ATOM 2092 O O . PRO A 1 265 ? -5.243 -2.418 4.071 1.00 74.06 265 PRO A O 1
ATOM 2095 N N . GLY A 1 266 ? -5.709 -2.953 6.213 1.00 73.75 266 GLY A N 1
ATOM 2096 C CA . GLY A 1 266 ? -5.216 -4.335 6.166 1.00 73.75 266 GLY A CA 1
ATOM 2097 C C . GLY A 1 266 ? -3.708 -4.492 6.412 1.00 73.75 266 GLY A C 1
ATOM 2098 O O . GLY A 1 266 ? -3.233 -5.619 6.522 1.00 73.75 266 GLY A O 1
ATOM 2099 N N . PHE A 1 267 ? -2.960 -3.392 6.550 1.00 79.50 267 PHE A N 1
ATOM 2100 C CA . PHE A 1 267 ? -1.524 -3.407 6.832 1.00 79.50 267 PHE A CA 1
ATOM 2101 C C . PHE A 1 267 ? -1.268 -3.020 8.287 1.00 79.50 267 PHE A C 1
ATOM 2103 O O . PHE A 1 267 ? -1.531 -1.891 8.692 1.00 79.50 267 PHE A O 1
ATOM 2110 N N . HIS A 1 268 ? -0.733 -3.963 9.059 1.00 76.12 268 HIS A N 1
ATOM 2111 C CA . HIS A 1 268 ? -0.497 -3.825 10.503 1.00 76.12 268 HIS A CA 1
ATOM 2112 C C . HIS A 1 268 ? 0.984 -3.908 10.874 1.00 76.12 268 HIS A C 1
ATOM 2114 O O . HIS A 1 268 ? 1.355 -3.717 12.027 1.00 76.12 268 HIS A O 1
ATOM 2120 N N . SER A 1 269 ? 1.848 -4.209 9.905 1.00 84.31 269 SER A N 1
ATOM 2121 C CA . SER A 1 269 ? 3.280 -4.372 10.128 1.00 84.31 269 SER A CA 1
ATOM 2122 C C . SER A 1 269 ? 4.101 -3.830 8.968 1.00 84.31 269 SER A C 1
ATOM 2124 O O . SER A 1 269 ? 3.678 -3.829 7.808 1.00 84.31 269 SER A O 1
ATOM 2126 N N . THR A 1 270 ? 5.334 -3.448 9.282 1.00 89.94 270 THR A N 1
ATOM 2127 C CA . THR A 1 270 ? 6.338 -3.048 8.296 1.00 89.94 270 THR A CA 1
ATOM 2128 C C . THR A 1 270 ? 6.588 -4.132 7.253 1.00 89.94 270 THR A C 1
ATOM 2130 O O . THR A 1 270 ? 6.765 -3.823 6.080 1.00 89.94 270 THR A O 1
ATOM 2133 N N . VAL A 1 271 ? 6.558 -5.407 7.654 1.00 90.88 271 VAL A N 1
ATOM 2134 C CA . VAL A 1 271 ? 6.771 -6.539 6.742 1.00 90.88 271 VAL A CA 1
ATOM 2135 C C . VAL A 1 271 ? 5.678 -6.596 5.680 1.00 90.88 271 VAL A C 1
ATOM 2137 O O . VAL A 1 271 ? 5.996 -6.694 4.499 1.00 90.88 271 VAL A O 1
ATOM 2140 N N . GLN A 1 272 ? 4.405 -6.482 6.072 1.00 89.44 272 GLN A N 1
ATOM 2141 C CA . GLN A 1 272 ? 3.291 -6.465 5.118 1.00 89.44 272 GLN A CA 1
ATOM 2142 C C . GLN A 1 272 ? 3.394 -5.265 4.169 1.00 89.44 272 GLN A C 1
ATOM 2144 O O . GLN A 1 272 ? 3.198 -5.411 2.962 1.00 89.44 272 GLN A O 1
ATOM 2149 N N . LEU A 1 273 ? 3.736 -4.089 4.705 1.00 91.44 273 LEU A N 1
ATOM 2150 C CA . LEU A 1 273 ? 3.869 -2.862 3.922 1.00 91.44 273 LEU A CA 1
ATOM 2151 C C . LEU A 1 273 ? 4.997 -2.973 2.884 1.00 91.44 273 LEU A C 1
ATOM 2153 O O . LEU A 1 273 ? 4.809 -2.652 1.709 1.00 91.44 273 LEU A O 1
ATOM 2157 N N . LEU A 1 274 ? 6.152 -3.489 3.310 1.00 94.12 274 LEU A N 1
ATOM 2158 C CA . LEU A 1 274 ? 7.307 -3.723 2.452 1.00 94.12 274 LEU A CA 1
ATOM 2159 C C . LEU A 1 274 ? 7.014 -4.795 1.401 1.00 94.12 274 LEU A C 1
ATOM 2161 O O . LEU A 1 274 ? 7.379 -4.618 0.243 1.00 94.12 274 LEU A O 1
ATOM 2165 N N . TRP A 1 275 ? 6.341 -5.883 1.781 1.00 93.19 275 TRP A N 1
ATOM 2166 C CA . TRP A 1 275 ? 5.958 -6.948 0.854 1.00 93.19 275 TRP A CA 1
ATOM 2167 C C . TRP A 1 275 ? 5.068 -6.405 -0.267 1.00 93.19 275 TRP A C 1
ATOM 2169 O O . TRP A 1 275 ? 5.332 -6.652 -1.443 1.00 93.19 275 TRP A O 1
ATOM 2179 N N . HIS A 1 276 ? 4.070 -5.587 0.081 1.00 92.94 276 HIS A N 1
ATOM 2180 C CA . HIS A 1 276 ? 3.196 -4.948 -0.899 1.00 92.94 276 HIS A CA 1
ATOM 2181 C C . HIS A 1 276 ? 3.952 -3.990 -1.824 1.00 92.94 276 HIS A C 1
ATOM 2183 O O . HIS A 1 276 ? 3.789 -4.061 -3.040 1.00 92.94 276 HIS A O 1
ATOM 2189 N N . ALA A 1 277 ? 4.822 -3.130 -1.289 1.00 95.31 277 ALA A N 1
ATOM 2190 C CA . ALA A 1 277 ? 5.614 -2.257 -2.150 1.00 95.31 277 ALA A CA 1
ATOM 2191 C C . ALA A 1 277 ? 6.524 -3.059 -3.092 1.00 95.31 277 ALA A C 1
ATOM 2193 O O . ALA A 1 277 ? 6.475 -2.838 -4.295 1.00 95.31 277 ALA A O 1
ATOM 2194 N N . ARG A 1 278 ? 7.292 -4.026 -2.568 1.00 95.00 278 ARG A N 1
ATOM 2195 C CA . ARG A 1 278 ? 8.278 -4.797 -3.341 1.00 95.00 278 ARG A CA 1
ATOM 2196 C C . ARG A 1 278 ? 7.645 -5.662 -4.424 1.00 95.00 278 ARG A C 1
ATOM 2198 O O . ARG A 1 278 ? 8.069 -5.597 -5.572 1.00 95.00 278 ARG A O 1
ATOM 2205 N N . PHE A 1 279 ? 6.664 -6.482 -4.060 1.00 93.94 279 PHE A N 1
ATOM 2206 C CA . PHE A 1 279 ? 6.187 -7.555 -4.936 1.00 93.94 279 PHE A CA 1
ATOM 2207 C C . PHE A 1 279 ? 4.925 -7.185 -5.704 1.00 93.94 279 PHE A C 1
ATOM 2209 O O . PHE A 1 279 ? 4.756 -7.624 -6.833 1.00 93.94 279 PHE A O 1
ATOM 2216 N N . HIS A 1 280 ? 4.051 -6.357 -5.128 1.00 92.00 280 HIS A N 1
ATOM 2217 C CA . HIS A 1 280 ? 2.819 -5.959 -5.804 1.00 92.00 280 HIS A CA 1
ATOM 2218 C C . HIS A 1 280 ? 3.016 -4.690 -6.642 1.00 92.00 280 HIS A C 1
ATOM 2220 O O . HIS A 1 280 ? 2.674 -4.677 -7.821 1.00 92.00 280 HIS A O 1
ATOM 2226 N N . ASN A 1 281 ? 3.577 -3.626 -6.055 1.00 94.38 281 ASN A N 1
ATOM 2227 C CA . ASN A 1 281 ? 3.671 -2.333 -6.746 1.00 94.38 281 ASN A CA 1
ATOM 2228 C C . ASN A 1 281 ? 4.926 -2.205 -7.615 1.00 94.38 281 ASN A C 1
ATOM 2230 O O . ASN A 1 281 ? 4.826 -1.683 -8.720 1.00 94.38 281 ASN A O 1
ATOM 2234 N N . THR A 1 282 ? 6.081 -2.680 -7.142 1.00 94.69 282 THR A N 1
ATOM 2235 C CA . THR A 1 282 ? 7.335 -2.642 -7.915 1.00 94.69 282 THR A CA 1
ATOM 2236 C C . THR A 1 282 ? 7.540 -3.894 -8.774 1.00 94.69 282 THR A C 1
ATOM 2238 O O . THR A 1 282 ? 8.230 -3.819 -9.785 1.00 94.69 282 THR A O 1
ATOM 2241 N N . GLN A 1 283 ? 6.937 -5.028 -8.389 1.00 94.00 283 GLN A N 1
ATOM 2242 C CA . GLN A 1 283 ? 7.099 -6.332 -9.053 1.00 94.00 283 GLN A CA 1
ATOM 2243 C C . GLN A 1 283 ? 8.568 -6.777 -9.152 1.00 94.00 283 GLN A C 1
ATOM 2245 O O . GLN A 1 283 ? 9.020 -7.270 -10.184 1.00 94.00 283 GLN A O 1
ATOM 2250 N N . LEU A 1 284 ? 9.327 -6.574 -8.072 1.00 93.75 284 LEU A N 1
ATOM 2251 C CA . LEU A 1 284 ? 10.701 -7.066 -7.978 1.00 93.75 284 LEU A CA 1
ATOM 2252 C C . LEU A 1 284 ? 10.737 -8.587 -7.870 1.00 93.75 284 LEU A C 1
ATOM 2254 O O . LEU A 1 284 ? 9.882 -9.189 -7.212 1.00 93.75 284 LEU A O 1
ATOM 2258 N N . TRP A 1 285 ? 11.805 -9.184 -8.391 1.00 93.25 285 TRP A N 1
ATOM 2259 C CA . TRP A 1 285 ? 12.129 -10.570 -8.068 1.00 93.25 285 TRP A CA 1
ATOM 2260 C C . TRP A 1 285 ? 12.509 -10.715 -6.588 1.00 93.25 285 TRP A C 1
ATOM 2262 O O . TRP A 1 285 ? 12.936 -9.768 -5.913 1.00 93.25 285 TRP A O 1
ATOM 2272 N N . ARG A 1 286 ? 12.379 -11.930 -6.051 1.00 91.31 286 ARG A N 1
ATOM 2273 C CA . ARG A 1 286 ? 12.578 -12.243 -4.627 1.00 91.31 286 ARG A CA 1
ATOM 2274 C C . ARG A 1 286 ? 13.927 -11.777 -4.086 1.00 91.31 286 ARG A C 1
ATOM 2276 O O . ARG A 1 286 ? 13.996 -11.279 -2.955 1.00 91.31 286 ARG A O 1
ATOM 2283 N N . TYR A 1 287 ? 14.968 -11.940 -4.895 1.00 91.19 287 TYR A N 1
ATOM 2284 C CA . TYR A 1 287 ? 16.359 -11.662 -4.544 1.00 91.19 287 TYR A CA 1
ATOM 2285 C C . TYR A 1 287 ? 16.928 -10.420 -5.240 1.00 91.19 287 TYR A C 1
ATOM 2287 O O . TYR A 1 287 ? 18.127 -10.170 -5.131 1.00 91.19 287 TYR A O 1
ATOM 2295 N N . GLU A 1 288 ? 16.096 -9.646 -5.943 1.00 92.81 288 GLU A N 1
ATOM 2296 C CA . GLU A 1 288 ? 16.549 -8.435 -6.627 1.00 92.81 288 GLU A CA 1
ATOM 2297 C C . GLU A 1 288 ? 16.993 -7.389 -5.600 1.00 92.81 288 GLU A C 1
ATOM 2299 O O . GLU A 1 288 ? 16.238 -7.108 -4.658 1.00 92.81 288 GLU A O 1
ATOM 2304 N N . PRO A 1 289 ? 18.207 -6.823 -5.729 1.00 92.94 289 PRO A N 1
ATOM 2305 C CA . PRO A 1 289 ? 18.669 -5.777 -4.832 1.00 92.94 289 PRO A CA 1
ATOM 2306 C C . PRO A 1 289 ? 17.872 -4.488 -5.060 1.00 92.94 289 PRO A C 1
ATOM 2308 O O . PRO A 1 289 ? 17.527 -4.123 -6.184 1.00 92.94 289 PRO A O 1
ATOM 2311 N N . TYR A 1 290 ? 17.574 -3.775 -3.976 1.00 95.88 290 TYR A N 1
ATOM 2312 C CA . TYR A 1 290 ? 16.753 -2.566 -4.019 1.00 95.88 290 TYR A CA 1
ATOM 2313 C C . TYR A 1 290 ? 17.235 -1.514 -3.022 1.00 95.88 290 TYR A C 1
ATOM 2315 O O . TYR A 1 290 ? 17.855 -1.824 -2.004 1.00 95.88 290 TYR A O 1
ATOM 2323 N N . HIS A 1 291 ? 16.942 -0.254 -3.320 1.00 96.75 291 HIS A N 1
ATOM 2324 C CA . HIS A 1 291 ? 16.983 0.844 -2.364 1.00 96.75 291 HIS A CA 1
ATOM 2325 C C . HIS A 1 291 ? 15.628 0.977 -1.672 1.00 96.75 291 HIS A C 1
ATOM 2327 O O . HIS A 1 291 ? 14.577 0.809 -2.298 1.00 96.75 291 HIS A O 1
ATOM 2333 N N . LEU A 1 292 ? 15.662 1.288 -0.377 1.00 97.75 292 LEU A N 1
ATOM 2334 C CA . LEU A 1 292 ? 14.480 1.485 0.449 1.00 97.75 292 LEU A CA 1
ATOM 2335 C C . LEU A 1 292 ? 14.503 2.885 1.049 1.00 97.75 292 LEU A C 1
ATOM 2337 O O . LEU A 1 292 ? 15.455 3.267 1.728 1.00 97.75 292 LEU A O 1
ATOM 2341 N N . TYR A 1 293 ? 13.423 3.618 0.823 1.00 98.12 293 TYR A N 1
ATOM 2342 C CA . TYR A 1 293 ? 13.234 4.951 1.366 1.00 98.12 293 TYR A CA 1
ATOM 2343 C C . TYR A 1 293 ? 11.996 4.988 2.246 1.00 98.12 293 TYR A C 1
ATOM 2345 O O . TYR A 1 293 ? 10.988 4.359 1.918 1.00 98.12 293 TYR A O 1
ATOM 2353 N N . ARG A 1 294 ? 12.051 5.767 3.322 1.00 97.56 294 ARG A N 1
ATOM 2354 C CA . ARG A 1 294 ? 10.897 6.133 4.146 1.00 97.56 294 ARG A CA 1
ATOM 2355 C C . ARG A 1 294 ? 10.554 7.601 3.945 1.00 97.56 294 ARG A C 1
ATOM 2357 O O . ARG A 1 294 ? 11.413 8.410 3.600 1.00 97.56 294 ARG A O 1
ATOM 2364 N N . HIS A 1 295 ? 9.297 7.944 4.185 1.00 97.19 295 HIS A N 1
ATOM 2365 C CA . HIS A 1 295 ? 8.831 9.326 4.172 1.00 97.19 295 HIS A CA 1
ATOM 2366 C C . HIS A 1 295 ? 7.538 9.475 4.971 1.00 97.19 295 HIS A C 1
ATOM 2368 O O . HIS A 1 295 ? 6.799 8.511 5.176 1.00 97.19 295 HIS A O 1
ATOM 2374 N N . SER A 1 296 ? 7.228 10.700 5.382 1.00 95.81 296 SER A N 1
ATOM 2375 C CA . SER A 1 296 ? 5.901 11.041 5.887 1.00 95.81 296 SER A CA 1
ATOM 2376 C C . SER A 1 296 ? 4.965 11.431 4.738 1.00 95.81 296 SER A C 1
ATOM 2378 O O . SER A 1 296 ? 5.393 11.788 3.633 1.00 95.81 296 SER A O 1
ATOM 2380 N N . VAL A 1 297 ? 3.661 11.324 4.984 1.00 95.81 297 VAL A N 1
ATOM 2381 C CA . VAL A 1 297 ? 2.598 11.617 4.027 1.00 95.81 297 VAL A CA 1
ATOM 2382 C C . VAL A 1 297 ? 1.594 12.563 4.661 1.00 95.81 297 VAL A C 1
ATOM 2384 O O . VAL A 1 297 ? 0.834 12.176 5.553 1.00 95.81 297 VAL A O 1
ATOM 2387 N N . ARG A 1 298 ? 1.518 13.784 4.131 1.00 94.31 298 ARG A N 1
ATOM 2388 C CA . ARG A 1 298 ? 0.416 14.707 4.407 1.00 94.31 298 ARG A CA 1
ATOM 2389 C C . ARG A 1 298 ? -0.624 14.578 3.304 1.00 94.31 298 ARG A C 1
ATOM 2391 O O . ARG A 1 298 ? -0.303 14.597 2.121 1.00 94.31 298 ARG A O 1
ATOM 2398 N N . LYS A 1 299 ? -1.888 14.460 3.690 1.00 93.00 299 LYS A N 1
ATOM 2399 C CA . LYS A 1 299 ? -2.996 14.299 2.751 1.00 93.00 299 LYS A CA 1
ATOM 2400 C C . LYS A 1 299 ? -3.830 15.567 2.726 1.00 93.00 299 LYS A C 1
ATOM 2402 O O . LYS A 1 299 ? -4.367 15.958 3.759 1.00 93.00 299 LYS A O 1
ATOM 2407 N N . LEU A 1 300 ? -3.910 16.205 1.566 1.00 94.69 300 LEU A N 1
ATOM 2408 C CA . LEU A 1 300 ? -4.767 17.360 1.339 1.00 94.69 300 LEU A CA 1
ATOM 2409 C C . LEU A 1 300 ? -5.961 16.914 0.498 1.00 94.69 300 LEU A C 1
ATOM 2411 O O . LEU A 1 300 ? -5.779 16.348 -0.574 1.00 94.69 300 LEU A O 1
ATOM 2415 N N . VAL A 1 301 ? -7.168 17.152 0.991 1.00 93.75 301 VAL A N 1
ATOM 2416 C CA . VAL A 1 301 ? -8.420 16.780 0.323 1.00 93.75 301 VAL A CA 1
ATOM 2417 C C . VAL A 1 301 ? -9.156 18.053 -0.059 1.00 93.75 301 VAL A C 1
ATOM 2419 O O . VAL A 1 301 ? -9.085 19.047 0.667 1.00 93.75 301 VAL A O 1
ATOM 2422 N N . GLU A 1 302 ? -9.806 18.031 -1.216 1.00 93.56 302 GLU A N 1
ATOM 2423 C CA . GLU A 1 302 ? -10.615 19.144 -1.689 1.00 93.56 302 GLU A CA 1
ATOM 2424 C C . GLU A 1 302 ? -11.686 19.524 -0.650 1.00 93.56 302 GLU A C 1
ATOM 2426 O O . GLU A 1 302 ? -12.365 18.636 -0.127 1.00 93.56 302 GLU A O 1
ATOM 2431 N N . PRO A 1 303 ? -11.831 20.816 -0.295 1.00 90.94 303 PRO A N 1
ATOM 2432 C CA . PRO A 1 303 ? -12.785 21.232 0.727 1.00 90.94 303 PRO A CA 1
ATOM 2433 C C . PRO A 1 303 ? -14.207 20.740 0.437 1.00 90.94 303 PRO A C 1
ATOM 2435 O O . PRO A 1 303 ? -14.701 20.880 -0.678 1.00 90.94 303 PRO A O 1
ATOM 2438 N N . GLY A 1 304 ? -14.864 20.180 1.454 1.00 85.75 304 GLY A N 1
ATOM 2439 C CA . GLY A 1 304 ? -16.222 19.635 1.346 1.00 85.75 304 GLY A CA 1
ATOM 2440 C C . GLY A 1 304 ? -16.309 18.213 0.782 1.00 85.75 304 GLY A C 1
ATOM 2441 O O . GLY A 1 304 ? -17.392 17.637 0.805 1.00 85.75 304 GLY A O 1
ATOM 2442 N N . ALA A 1 305 ? -15.204 17.619 0.323 1.00 86.69 305 ALA A N 1
ATOM 2443 C CA . ALA A 1 305 ? -15.203 16.242 -0.152 1.00 86.69 305 ALA A CA 1
ATOM 2444 C C . ALA A 1 305 ? -15.018 15.227 0.985 1.00 86.69 305 ALA A C 1
ATOM 2446 O O . ALA A 1 305 ? -14.144 15.367 1.846 1.00 86.69 305 ALA A O 1
ATOM 2447 N N . GLU A 1 306 ? -15.784 14.139 0.931 1.00 83.31 306 GLU A N 1
ATOM 2448 C CA . GLU A 1 306 ? -15.473 12.937 1.696 1.00 83.31 306 GLU A CA 1
ATOM 2449 C C . GLU A 1 306 ? -14.237 12.232 1.114 1.00 83.31 306 GLU A C 1
ATOM 2451 O O . GLU A 1 306 ? -13.951 12.308 -0.083 1.00 83.31 306 GLU A O 1
ATOM 2456 N N . TRP A 1 307 ? -13.485 11.504 1.947 1.00 85.25 307 TRP A N 1
ATOM 2457 C CA . TRP A 1 307 ? -12.273 10.826 1.486 1.00 85.25 307 TRP A CA 1
ATOM 2458 C C . TRP A 1 307 ? -11.947 9.564 2.291 1.00 85.25 307 TRP A C 1
ATOM 2460 O O . TRP A 1 307 ? -12.191 9.541 3.501 1.00 85.25 307 TRP A O 1
ATOM 2470 N N . PRO A 1 308 ? -11.328 8.522 1.688 1.00 78.62 308 PRO A N 1
ATOM 2471 C CA . PRO A 1 308 ? -10.969 7.326 2.437 1.00 78.62 308 PRO A CA 1
ATOM 2472 C C . PRO A 1 308 ? -9.989 7.636 3.572 1.00 78.62 308 PRO A C 1
ATOM 2474 O O . PRO A 1 308 ? -8.961 8.308 3.367 1.00 78.62 308 PRO A O 1
ATOM 2477 N N . LYS A 1 309 ? -10.300 7.090 4.752 1.00 76.06 309 LYS A N 1
ATOM 2478 C CA . LYS A 1 309 ? -9.427 7.113 5.929 1.00 76.06 309 LYS A CA 1
ATOM 2479 C C . LYS A 1 309 ? -8.153 6.292 5.673 1.00 76.06 309 LYS A C 1
ATOM 2481 O O . LYS A 1 309 ? -8.158 5.346 4.884 1.00 76.06 309 LYS A O 1
ATOM 2486 N N . GLY A 1 310 ? -7.063 6.687 6.328 1.00 79.81 310 GLY A N 1
ATOM 2487 C CA . GLY A 1 310 ? -5.730 6.105 6.137 1.00 79.81 310 GLY A CA 1
ATOM 2488 C C . GLY A 1 310 ? -4.934 6.714 4.973 1.00 79.81 310 GLY A C 1
ATOM 2489 O O . GLY A 1 310 ? -5.354 7.685 4.322 1.00 79.81 310 GLY A O 1
ATOM 2490 N N . GLY A 1 311 ? -3.749 6.154 4.721 1.00 85.25 311 GLY A N 1
ATOM 2491 C CA . GLY A 1 311 ? -2.827 6.652 3.693 1.00 85.25 311 GLY A CA 1
ATOM 2492 C C . GLY A 1 311 ? -2.220 8.020 4.024 1.00 85.25 311 GLY A C 1
ATOM 2493 O O . GLY A 1 311 ? -1.964 8.809 3.113 1.00 85.25 311 GLY A O 1
ATOM 2494 N N . LYS A 1 312 ? -2.085 8.336 5.315 1.00 88.50 312 LYS A N 1
ATOM 2495 C CA . LYS A 1 312 ? -1.478 9.561 5.851 1.00 88.50 312 LYS A CA 1
ATOM 2496 C C . LYS A 1 312 ? -0.690 9.223 7.113 1.00 88.50 312 LYS A C 1
ATOM 2498 O O . LYS A 1 312 ? -1.089 8.311 7.837 1.00 88.50 312 LYS A O 1
ATOM 2503 N N . SER A 1 313 ? 0.381 9.963 7.367 1.00 83.44 313 SER A N 1
ATOM 2504 C CA . SER A 1 313 ? 1.154 9.839 8.603 1.00 83.44 313 SER A CA 1
ATOM 2505 C C . SER A 1 313 ? 0.338 10.310 9.800 1.00 83.44 313 SER A C 1
ATOM 2507 O O . SER A 1 313 ? -0.453 11.253 9.696 1.00 83.44 313 SER A O 1
ATOM 2509 N N . VAL A 1 314 ? 0.526 9.644 10.934 1.00 79.12 314 VAL A N 1
ATOM 2510 C CA . VAL A 1 314 ? -0.172 9.939 12.188 1.00 79.12 314 VAL A CA 1
ATOM 2511 C C . VAL A 1 314 ? 0.711 10.841 13.052 1.00 79.12 314 VAL A C 1
ATOM 2513 O O . VAL A 1 314 ? 1.360 10.393 13.977 1.00 79.12 314 VAL A O 1
ATOM 2516 N N . THR A 1 315 ? 0.760 12.139 12.772 1.00 65.25 315 THR A N 1
ATOM 2517 C CA . THR A 1 315 ? 1.698 13.052 13.460 1.00 65.25 315 THR A CA 1
ATOM 2518 C C . THR A 1 315 ? 1.400 13.297 14.944 1.00 65.25 315 THR A C 1
ATOM 2520 O O . THR A 1 315 ? 2.253 13.823 15.649 1.00 65.25 315 THR A O 1
ATOM 2523 N N . GLU A 1 316 ? 0.213 12.927 15.425 1.00 65.44 316 GLU A N 1
ATOM 2524 C CA . GLU A 1 316 ? -0.209 13.080 16.819 1.00 65.44 316 GLU A CA 1
ATOM 2525 C C . GLU A 1 316 ? -0.619 11.724 17.386 1.00 65.44 316 GLU A C 1
ATOM 2527 O O . GLU A 1 316 ? -1.298 10.946 16.710 1.00 65.44 316 GLU A O 1
ATOM 2532 N N . GLN A 1 317 ? -0.223 11.460 18.632 1.00 64.56 317 GLN A N 1
ATOM 2533 C CA . GLN A 1 317 ? -0.647 10.271 19.360 1.00 64.56 317 GLN A CA 1
ATOM 2534 C C . GLN A 1 317 ? -2.173 10.280 19.457 1.00 64.56 317 GLN A C 1
ATOM 2536 O O . GLN A 1 317 ? -2.771 11.225 19.978 1.00 64.56 317 GLN A O 1
ATOM 2541 N N . GLN A 1 318 ? -2.812 9.250 18.905 1.00 71.81 318 GLN A N 1
ATOM 2542 C CA . GLN A 1 318 ? -4.267 9.176 18.924 1.00 71.81 318 GLN A CA 1
ATOM 2543 C C . GLN A 1 318 ? -4.744 8.953 20.365 1.00 71.81 318 GLN A C 1
ATOM 2545 O O . GLN A 1 318 ? -4.036 8.376 21.190 1.00 71.81 318 GLN A O 1
ATOM 2550 N N . TRP A 1 319 ? -5.942 9.435 20.702 1.00 76.00 319 TRP A N 1
ATOM 2551 C CA . TRP A 1 319 ? -6.475 9.324 22.068 1.00 76.00 319 TRP A CA 1
ATOM 2552 C C . TRP A 1 319 ? -6.569 7.866 22.546 1.00 76.00 319 TRP A C 1
ATOM 2554 O O . TRP A 1 319 ? -6.416 7.597 23.733 1.00 76.00 319 TRP A O 1
ATOM 2564 N N . ASP A 1 320 ? -6.783 6.935 21.615 1.00 72.19 320 ASP A N 1
ATOM 2565 C CA . ASP A 1 320 ? -6.883 5.491 21.831 1.00 72.19 320 ASP A CA 1
ATOM 2566 C C . ASP A 1 320 ? -5.517 4.800 21.987 1.00 72.19 320 ASP A C 1
ATOM 2568 O O . ASP A 1 320 ? -5.442 3.621 22.327 1.00 72.19 320 ASP A O 1
ATOM 2572 N N . GLU A 1 321 ? -4.435 5.550 21.782 1.00 70.38 321 GLU A N 1
ATOM 2573 C CA . GLU A 1 321 ? -3.055 5.191 22.111 1.00 70.38 321 GLU A CA 1
ATOM 2574 C C . GLU A 1 321 ? -2.528 5.979 23.317 1.00 70.38 321 GLU A C 1
ATOM 2576 O O . GLU A 1 321 ? -1.390 5.758 23.734 1.00 70.38 321 GLU A O 1
ATOM 2581 N N . ASN A 1 322 ? -3.310 6.913 23.870 1.00 76.69 322 ASN A N 1
ATOM 2582 C CA . ASN A 1 322 ? -2.909 7.712 25.021 1.00 76.69 322 ASN A CA 1
ATOM 2583 C C . ASN A 1 322 ? -3.134 6.906 26.312 1.00 76.69 322 ASN A C 1
ATOM 2585 O O . ASN A 1 322 ? -4.287 6.712 26.715 1.00 76.69 322 ASN A O 1
ATOM 2589 N N . PRO A 1 323 ? -2.064 6.476 27.012 1.00 76.38 323 PRO A N 1
ATOM 2590 C CA . PRO A 1 323 ? -2.204 5.647 28.202 1.00 76.38 323 PRO A CA 1
ATOM 2591 C C . PRO A 1 323 ? -3.006 6.336 29.303 1.00 76.38 323 PRO A C 1
ATOM 2593 O O . PRO A 1 323 ? -3.720 5.655 30.022 1.00 76.38 323 PRO A O 1
ATOM 2596 N N . VAL A 1 324 ? -2.948 7.668 29.412 1.00 81.06 324 VAL A N 1
ATOM 2597 C CA . VAL A 1 324 ? -3.660 8.418 30.457 1.00 81.06 324 VAL A CA 1
ATOM 2598 C C . VAL A 1 324 ? -5.172 8.285 30.290 1.00 81.06 324 VAL A C 1
ATOM 2600 O O . VAL A 1 324 ? -5.862 7.947 31.246 1.00 81.06 324 VAL A O 1
ATOM 2603 N N . ILE A 1 325 ? -5.682 8.497 29.073 1.00 79.31 325 ILE A N 1
ATOM 2604 C CA . ILE A 1 325 ? -7.122 8.411 28.782 1.00 79.31 325 ILE A CA 1
ATOM 2605 C C . ILE A 1 325 ? -7.593 6.964 28.937 1.00 79.31 325 ILE A C 1
ATOM 2607 O O . ILE A 1 325 ? -8.591 6.674 29.595 1.00 79.31 325 ILE A O 1
ATOM 2611 N N . ILE A 1 326 ? -6.850 6.033 28.346 1.00 78.56 326 ILE A N 1
ATOM 2612 C CA . ILE A 1 326 ? -7.287 4.645 28.267 1.00 78.56 326 ILE A CA 1
ATOM 2613 C C . ILE A 1 326 ? -7.164 3.929 29.617 1.00 78.56 326 ILE A C 1
ATOM 2615 O O . ILE A 1 326 ? -8.048 3.150 29.979 1.00 78.56 326 ILE A O 1
ATOM 2619 N N . GLN A 1 327 ? -6.124 4.217 30.403 1.00 78.94 327 GLN A N 1
ATOM 2620 C CA . GLN A 1 327 ? -5.971 3.654 31.743 1.00 78.94 327 GLN A CA 1
ATOM 2621 C C . GLN A 1 327 ? -7.091 4.118 32.676 1.00 78.94 327 GLN A C 1
ATOM 2623 O O . GLN A 1 327 ? -7.549 3.318 33.489 1.00 78.94 327 GLN A O 1
ATOM 2628 N N . GLN A 1 328 ? -7.562 5.363 32.554 1.00 82.25 328 GLN A N 1
ATOM 2629 C CA . GLN A 1 328 ? -8.706 5.851 33.330 1.00 82.25 328 GLN A CA 1
ATOM 2630 C C . GLN A 1 328 ? -9.964 5.021 33.037 1.00 82.25 328 GLN A C 1
ATOM 2632 O O . GLN A 1 328 ? -10.576 4.492 33.965 1.00 82.25 328 GLN A O 1
ATOM 2637 N N . ILE A 1 329 ? -10.298 4.822 31.755 1.00 82.06 329 ILE A N 1
ATOM 2638 C CA . ILE A 1 329 ? -11.444 3.995 31.335 1.00 82.06 329 ILE A CA 1
ATOM 2639 C C . ILE A 1 329 ? -11.294 2.552 31.836 1.00 82.06 329 ILE A C 1
ATOM 2641 O O . ILE A 1 329 ? -12.219 1.996 32.428 1.00 82.06 329 ILE A O 1
ATOM 2645 N N . ALA A 1 330 ? -10.123 1.943 31.634 1.00 80.69 330 ALA A N 1
ATOM 2646 C CA . ALA A 1 330 ? -9.878 0.559 32.027 1.00 80.69 330 ALA A CA 1
ATOM 2647 C C . ALA A 1 330 ? -9.933 0.356 33.551 1.00 80.69 330 ALA A C 1
ATOM 2649 O O . ALA A 1 330 ? -10.502 -0.634 34.010 1.00 80.69 330 ALA A O 1
ATOM 2650 N N . THR A 1 331 ? -9.376 1.290 34.329 1.00 82.56 331 THR A N 1
ATOM 2651 C CA . THR A 1 331 ? -9.385 1.237 35.801 1.00 82.56 331 THR A CA 1
ATOM 2652 C C . THR A 1 331 ? -10.806 1.357 36.335 1.00 82.56 331 THR A C 1
ATOM 2654 O O . THR A 1 331 ? -11.204 0.557 37.176 1.00 82.56 331 THR A O 1
ATOM 2657 N N . GLN A 1 332 ? -11.610 2.273 35.789 1.00 85.81 332 GLN A N 1
ATOM 2658 C CA . GLN A 1 332 ? -12.983 2.441 36.257 1.00 85.81 332 GLN A CA 1
ATOM 2659 C C . GLN A 1 332 ? -13.855 1.208 35.972 1.00 85.81 332 GLN A C 1
ATOM 2661 O O . GLN A 1 332 ? -14.605 0.756 36.838 1.00 85.81 332 GLN A O 1
ATOM 2666 N N . LEU A 1 333 ? -13.735 0.635 34.768 1.00 86.44 333 LEU A N 1
ATOM 2667 C CA . LEU A 1 333 ? -14.437 -0.599 34.398 1.00 86.44 333 LEU A CA 1
ATOM 2668 C C . LEU A 1 333 ? -13.991 -1.790 35.252 1.00 86.44 333 LEU A C 1
ATOM 2670 O O . LEU A 1 333 ? -14.810 -2.650 35.577 1.00 86.44 333 LEU A O 1
ATOM 2674 N N . LEU A 1 334 ? -12.710 -1.834 35.628 1.00 84.62 334 LEU A N 1
ATOM 2675 C CA . LEU A 1 334 ? -12.181 -2.843 36.536 1.00 84.62 334 LEU A CA 1
ATOM 2676 C C . LEU A 1 334 ? -12.813 -2.749 37.920 1.00 84.62 334 LEU A C 1
ATOM 2678 O O . LEU A 1 334 ? -13.290 -3.763 38.420 1.00 84.62 334 LEU A O 1
ATOM 2682 N N . GLU A 1 335 ? -12.829 -1.563 38.522 1.00 85.88 335 GLU A N 1
ATOM 2683 C CA . GLU A 1 335 ? -13.399 -1.349 39.855 1.00 85.88 335 GLU A CA 1
ATOM 2684 C C . GLU A 1 335 ? -14.868 -1.780 39.905 1.00 85.88 335 GLU A C 1
ATOM 2686 O O . GLU A 1 335 ? -15.278 -2.527 40.792 1.00 85.88 335 GLU A O 1
ATOM 2691 N N . TRP A 1 336 ? -15.660 -1.400 38.903 1.00 89.75 336 TRP A N 1
ATOM 2692 C CA . TRP A 1 336 ? -17.061 -1.813 38.825 1.00 89.75 336 TRP A CA 1
ATOM 2693 C C . TRP A 1 336 ? -17.233 -3.309 38.574 1.00 89.75 336 TRP A C 1
ATOM 2695 O O . TRP A 1 336 ? -18.111 -3.938 39.165 1.00 89.75 336 TRP A O 1
ATOM 2705 N N . ALA A 1 337 ? -16.391 -3.918 37.737 1.00 87.44 337 ALA A N 1
ATOM 2706 C CA . ALA A 1 337 ? -16.415 -5.365 37.555 1.00 87.44 337 ALA A CA 1
ATOM 2707 C C . ALA A 1 337 ? -16.031 -6.119 38.841 1.00 87.44 337 ALA A C 1
ATOM 2709 O O . ALA A 1 337 ? -16.606 -7.172 39.115 1.00 87.44 337 ALA A O 1
ATOM 2710 N N . GLN A 1 338 ? -15.107 -5.579 39.646 1.00 86.31 338 GLN A N 1
ATOM 2711 C CA . GLN A 1 338 ? -14.754 -6.115 40.966 1.00 86.31 338 GLN A CA 1
ATOM 2712 C C . GLN A 1 338 ? -15.933 -6.021 41.935 1.00 86.31 338 GLN A C 1
ATOM 2714 O O . GLN A 1 338 ? -16.269 -7.029 42.554 1.00 86.31 338 GLN A O 1
ATOM 2719 N N . GLN A 1 339 ? -16.606 -4.868 42.008 1.00 88.69 339 GLN A N 1
ATOM 2720 C CA . GLN A 1 339 ? -17.808 -4.689 42.832 1.00 88.69 339 GLN A CA 1
ATOM 2721 C C . GLN A 1 339 ? -18.878 -5.730 42.474 1.00 88.69 339 GLN A C 1
ATOM 2723 O O . GLN A 1 339 ? -19.342 -6.471 43.339 1.00 88.69 339 GLN A O 1
ATOM 2728 N N . VAL A 1 340 ? -19.189 -5.884 41.181 1.00 89.12 340 VAL A N 1
ATOM 2729 C CA . VAL A 1 340 ? -20.132 -6.909 40.698 1.00 89.12 340 VAL A CA 1
ATOM 2730 C C . VAL A 1 340 ? -19.680 -8.321 41.076 1.00 89.12 340 VAL A C 1
ATOM 2732 O O . VAL A 1 340 ? -20.491 -9.129 41.529 1.00 89.12 340 VAL A O 1
ATOM 2735 N N . GLN A 1 341 ? -18.394 -8.638 40.906 1.00 87.06 341 GLN A N 1
ATOM 2736 C CA . GLN A 1 341 ? -17.855 -9.961 41.223 1.00 87.06 341 GLN A CA 1
ATOM 2737 C C . GLN A 1 341 ? -17.935 -10.274 42.726 1.00 87.06 341 GLN A C 1
ATOM 2739 O O . GLN A 1 341 ? -18.194 -11.422 43.084 1.00 87.06 341 GLN A O 1
ATOM 2744 N N . CYS A 1 342 ? -17.783 -9.270 43.591 1.00 85.75 342 CYS A N 1
ATOM 2745 C CA . CYS A 1 342 ? -17.937 -9.384 45.043 1.00 85.75 342 CYS A CA 1
ATOM 2746 C C . CYS A 1 342 ? -19.403 -9.370 45.517 1.00 85.75 342 CYS A C 1
ATOM 2748 O O . CYS A 1 342 ? -19.655 -9.591 46.699 1.00 85.75 342 CYS A O 1
ATOM 2750 N N . GLY A 1 343 ? -20.373 -9.152 44.621 1.00 83.50 343 GLY A N 1
ATOM 2751 C CA . GLY A 1 343 ? -21.789 -9.015 44.981 1.00 83.50 343 GLY A CA 1
ATOM 2752 C C . GLY A 1 343 ? -22.139 -7.659 45.604 1.00 83.50 343 GLY A C 1
ATOM 2753 O O . GLY A 1 343 ? -23.169 -7.534 46.265 1.00 83.50 343 GLY A O 1
ATOM 2754 N N . GLU A 1 344 ? -21.289 -6.652 45.408 1.00 86.25 344 GLU A N 1
ATOM 2755 C CA . GLU A 1 344 ? -21.507 -5.281 45.858 1.00 86.25 344 GLU A CA 1
ATOM 2756 C C . GLU A 1 344 ? -22.424 -4.518 44.890 1.00 86.25 344 GLU A C 1
ATOM 2758 O O . GLU A 1 344 ? -22.529 -4.825 43.697 1.00 86.25 344 GLU A O 1
ATOM 2763 N N . THR A 1 345 ? -23.106 -3.494 45.402 1.00 84.00 345 THR A N 1
ATOM 2764 C CA . THR A 1 345 ? -23.950 -2.614 44.590 1.00 84.00 345 THR A CA 1
ATOM 2765 C C . THR A 1 345 ? -23.107 -1.573 43.866 1.00 84.00 345 THR A C 1
ATOM 2767 O O . THR A 1 345 ? -22.371 -0.817 44.496 1.00 84.00 345 THR A O 1
ATOM 2770 N N . LEU A 1 346 ? -23.274 -1.493 42.546 1.00 87.38 346 LEU A N 1
ATOM 2771 C CA . LEU A 1 346 ? -22.692 -0.432 41.727 1.00 87.38 346 LEU A CA 1
ATOM 2772 C C . LEU A 1 346 ? -23.265 0.950 42.100 1.00 87.38 346 LEU A C 1
ATOM 2774 O O . LEU A 1 346 ? -24.434 1.030 42.487 1.00 87.38 346 LEU A O 1
ATOM 2778 N N . PRO A 1 347 ? -22.494 2.039 41.927 1.00 83.69 347 PRO A N 1
ATOM 2779 C CA . PRO A 1 347 ? -22.949 3.392 42.241 1.00 83.69 347 PRO A CA 1
ATOM 2780 C C . PRO A 1 347 ? -24.159 3.830 41.395 1.00 83.69 347 PRO A C 1
ATOM 2782 O O . PRO A 1 347 ? -24.382 3.339 40.283 1.00 83.69 347 PRO A O 1
ATOM 2785 N N . GLU A 1 348 ? -24.942 4.778 41.922 1.00 74.75 348 GLU A N 1
ATOM 2786 C CA . GLU A 1 348 ? -26.075 5.393 41.209 1.00 74.75 348 GLU A CA 1
ATOM 2787 C C . GLU A 1 348 ? -25.630 6.493 40.232 1.00 74.75 348 GLU A C 1
ATOM 2789 O O . GLU A 1 348 ? -26.234 6.652 39.172 1.00 74.75 348 GLU A O 1
ATOM 2794 N N . SER A 1 349 ? -24.544 7.203 40.552 1.00 70.00 349 SER A N 1
ATOM 2795 C CA . SER A 1 349 ? -23.947 8.263 39.733 1.00 70.00 349 SER A CA 1
ATOM 2796 C C . SER A 1 349 ? -22.422 8.184 39.753 1.00 70.00 349 SER A C 1
ATOM 2798 O O . SER A 1 349 ? -21.830 7.696 40.715 1.00 70.00 349 SER A O 1
ATOM 2800 N N . VAL A 1 350 ? -21.782 8.689 38.700 1.00 68.94 350 VAL A N 1
ATOM 2801 C CA . VAL A 1 350 ? -20.324 8.650 38.525 1.00 68.94 350 VAL A CA 1
ATOM 2802 C C . VAL A 1 350 ? -19.822 10.053 38.210 1.00 68.94 350 VAL A C 1
ATOM 2804 O O . VAL A 1 350 ? -20.441 10.750 37.409 1.00 68.94 350 VAL A O 1
ATOM 2807 N N . GLU A 1 351 ? -18.697 10.457 38.797 1.00 69.12 351 GLU A N 1
ATOM 2808 C CA . GLU A 1 351 ? -18.062 11.745 38.509 1.00 69.12 351 GLU A CA 1
ATOM 2809 C C . GLU A 1 351 ? -16.749 11.576 37.728 1.00 69.12 351 GLU A C 1
ATOM 2811 O O . GLU A 1 351 ? -15.960 10.676 37.999 1.00 69.12 351 GLU A O 1
ATOM 2816 N N . ASN A 1 352 ? -16.510 12.498 36.788 1.00 69.00 352 ASN A N 1
ATOM 2817 C CA . ASN A 1 352 ? -15.215 12.817 36.169 1.00 69.00 352 ASN A CA 1
ATOM 2818 C C . ASN A 1 352 ? -14.440 11.675 35.479 1.00 69.00 352 ASN A C 1
ATOM 2820 O O . ASN A 1 352 ? -13.342 11.310 35.895 1.00 69.00 352 ASN A O 1
ATOM 2824 N N . LEU A 1 353 ? -14.924 11.231 34.316 1.00 72.94 353 LEU A N 1
ATOM 2825 C CA . LEU A 1 353 ? -14.116 10.494 33.339 1.00 72.94 353 LEU A CA 1
ATOM 2826 C C . LEU A 1 353 ? -14.387 11.045 31.934 1.00 72.94 353 LEU A C 1
ATOM 2828 O O . LEU A 1 353 ? -15.522 11.381 31.595 1.00 72.94 353 LEU A O 1
ATOM 2832 N N . PHE A 1 354 ? -13.350 11.123 31.108 1.00 77.19 354 PHE A N 1
ATOM 2833 C CA . PHE A 1 354 ? -13.452 11.636 29.747 1.00 77.19 354 PHE A CA 1
ATOM 2834 C C . PHE A 1 354 ? -13.457 10.487 28.736 1.00 77.19 354 PHE A C 1
ATOM 2836 O O . PHE A 1 354 ? -12.487 9.735 28.644 1.00 77.19 354 PHE A O 1
ATOM 2843 N N . ILE A 1 355 ? -14.531 10.380 27.949 1.00 77.06 355 ILE A N 1
ATOM 2844 C CA . ILE A 1 355 ? -14.620 9.466 26.805 1.00 77.06 355 ILE A CA 1
ATOM 2845 C C . ILE A 1 355 ? -14.565 10.310 25.529 1.00 77.06 355 ILE A C 1
ATOM 2847 O O . ILE A 1 355 ? -15.440 11.152 25.317 1.00 77.06 355 ILE A O 1
ATOM 2851 N N . PRO A 1 356 ? -13.558 10.123 24.664 1.00 78.69 356 PRO A N 1
ATOM 2852 C CA . PRO A 1 356 ? -13.490 10.864 23.412 1.00 78.69 356 PRO A CA 1
ATOM 2853 C C . PRO A 1 356 ? -14.673 10.532 22.498 1.00 78.69 356 PRO A C 1
ATOM 2855 O O . PRO A 1 356 ? -14.985 9.362 22.290 1.00 78.69 356 PRO A O 1
ATOM 2858 N N . ALA A 1 357 ? -15.279 11.552 21.881 1.00 78.12 357 ALA A N 1
ATOM 2859 C CA . ALA A 1 357 ? -16.410 11.398 20.954 1.00 78.12 357 ALA A CA 1
ATOM 2860 C C . ALA A 1 357 ? -16.088 10.531 19.719 1.00 78.12 357 ALA A C 1
ATOM 2862 O O . ALA A 1 357 ? -16.975 10.099 18.988 1.00 78.12 357 ALA A O 1
ATOM 2863 N N . GLN A 1 358 ? -14.804 10.291 19.453 1.00 78.06 358 GLN A N 1
ATOM 286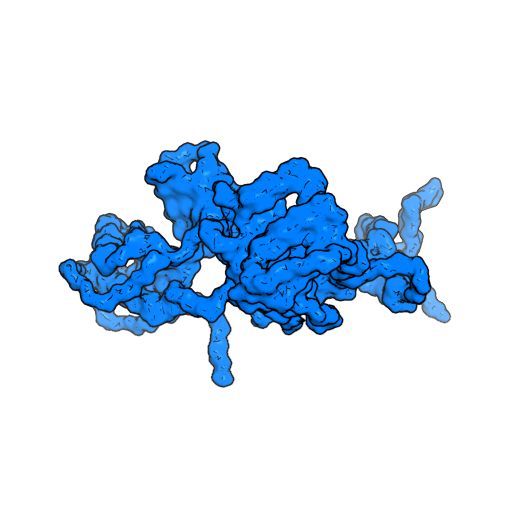4 C CA . GLN A 1 358 ? -14.339 9.387 18.408 1.00 78.06 358 GLN A CA 1
ATOM 2865 C C . GLN A 1 358 ? -14.420 7.904 18.821 1.00 78.06 358 GLN A C 1
ATOM 2867 O O . GLN A 1 358 ? -14.211 7.043 17.972 1.00 78.06 358 GLN A O 1
ATOM 2872 N N . CYS A 1 359 ? -14.711 7.576 20.084 1.00 82.06 359 CYS A N 1
ATOM 2873 C CA . CYS A 1 359 ? -15.006 6.209 20.509 1.00 82.06 359 CYS A CA 1
ATOM 2874 C C . CYS A 1 359 ? -16.316 5.749 19.863 1.00 82.06 359 CYS A C 1
ATOM 2876 O O . CYS A 1 359 ? -17.377 6.299 20.135 1.00 82.06 359 CYS A O 1
ATOM 2878 N N . GLN A 1 360 ? -16.243 4.761 18.974 1.00 85.62 360 GLN A N 1
ATOM 2879 C CA . GLN A 1 360 ? -17.414 4.272 18.248 1.00 85.62 360 GLN A CA 1
ATOM 2880 C C . GLN A 1 360 ? -18.057 3.079 18.930 1.00 85.62 360 GLN A C 1
ATOM 2882 O O . GLN A 1 360 ? -19.272 2.953 18.891 1.00 85.62 360 GLN A O 1
ATOM 2887 N N . TRP A 1 361 ? -17.252 2.209 19.537 1.00 88.69 361 TRP A N 1
ATOM 2888 C CA . TRP A 1 361 ? -17.756 1.120 20.357 1.00 88.69 361 TRP A CA 1
ATOM 2889 C C . TRP A 1 361 ? -16.821 0.831 21.516 1.00 88.69 361 TRP A C 1
ATOM 2891 O O . TRP A 1 361 ? -15.596 0.876 21.378 1.00 88.69 361 TRP A O 1
ATOM 2901 N N . LEU A 1 362 ? -17.426 0.431 22.623 1.00 89.12 362 LEU A N 1
ATOM 2902 C CA . LEU A 1 362 ? -16.753 -0.129 23.774 1.00 89.12 362 LEU A CA 1
ATOM 2903 C C . LEU A 1 362 ? -17.348 -1.500 24.070 1.00 89.12 362 LEU A C 1
ATOM 2905 O O . LEU A 1 362 ? -18.566 -1.650 24.104 1.00 89.12 362 LEU A O 1
ATOM 2909 N N . PHE A 1 363 ? -16.493 -2.490 24.304 1.00 90.56 363 PHE A N 1
ATOM 2910 C CA . PHE A 1 363 ? -16.906 -3.827 24.709 1.00 90.56 363 PHE A CA 1
ATOM 2911 C C . PHE A 1 363 ? -16.268 -4.211 26.034 1.00 90.56 363 PHE A C 1
ATOM 2913 O O . PHE A 1 363 ? -15.072 -4.000 26.231 1.00 90.56 363 PHE A O 1
ATOM 2920 N N . LEU A 1 364 ? -17.059 -4.839 26.900 1.00 91.06 364 LEU A N 1
ATOM 2921 C CA . LEU A 1 364 ? -16.603 -5.486 28.120 1.00 91.06 364 LEU A CA 1
ATOM 2922 C C . LEU A 1 364 ? -16.827 -6.990 27.983 1.00 91.06 364 LEU A C 1
ATOM 2924 O O . LEU A 1 364 ? -17.963 -7.456 27.916 1.00 91.06 364 LEU A O 1
ATOM 2928 N N . SER A 1 365 ? -15.733 -7.742 27.950 1.00 90.00 365 SER A N 1
ATOM 2929 C CA . SER A 1 365 ? -15.735 -9.203 27.941 1.00 90.00 365 SER A CA 1
ATOM 2930 C C . SER A 1 365 ? -15.225 -9.733 29.272 1.00 90.00 365 SER A C 1
ATOM 2932 O O . SER A 1 365 ? -14.255 -9.216 29.818 1.00 90.00 365 SER A O 1
ATOM 2934 N N . VAL A 1 366 ? -15.855 -10.782 29.786 1.00 90.44 366 VAL A N 1
ATOM 2935 C CA . VAL A 1 366 ? -15.511 -11.413 31.062 1.00 90.44 366 VAL A CA 1
ATOM 2936 C C . VAL A 1 366 ? -15.144 -12.866 30.805 1.00 90.44 366 VAL A C 1
ATOM 2938 O O . VAL A 1 366 ? -15.845 -13.567 30.074 1.00 90.44 366 VAL A O 1
ATOM 2941 N N . TYR A 1 367 ? -14.054 -13.323 31.412 1.00 88.50 367 TYR A N 1
ATOM 2942 C CA . TYR A 1 367 ? -13.504 -14.662 31.254 1.00 88.50 367 TYR A CA 1
ATOM 2943 C C . TYR A 1 367 ? -13.361 -15.348 32.606 1.00 88.50 367 TYR A C 1
ATOM 2945 O O . TYR A 1 367 ? -12.866 -14.753 33.556 1.00 88.50 367 TYR A O 1
ATOM 2953 N N . ALA A 1 368 ? -13.703 -16.628 32.674 1.00 87.81 368 ALA A N 1
ATOM 2954 C CA . ALA A 1 368 ? -13.393 -17.483 33.814 1.00 87.81 368 ALA A CA 1
ATOM 2955 C C . ALA A 1 368 ? -12.830 -18.805 33.295 1.00 87.81 368 ALA A C 1
ATOM 2957 O O . ALA A 1 368 ? -13.326 -19.350 32.307 1.00 87.81 368 ALA A O 1
ATOM 2958 N N . ARG A 1 369 ? -11.777 -19.323 33.944 1.00 86.25 369 ARG A N 1
ATOM 2959 C CA . ARG A 1 369 ? -11.117 -20.589 33.551 1.00 86.25 369 ARG A CA 1
ATOM 2960 C C . ARG A 1 369 ? -10.741 -20.631 32.055 1.00 86.25 369 ARG A C 1
ATOM 2962 O O . ARG A 1 369 ? -10.937 -21.638 31.384 1.00 86.25 369 ARG A O 1
ATOM 2969 N N . GLY A 1 370 ? -10.261 -19.506 31.521 1.00 81.25 370 GLY A N 1
ATOM 2970 C CA . GLY A 1 370 ? -9.851 -19.372 30.117 1.00 81.25 370 GLY A CA 1
ATOM 2971 C C . GLY A 1 370 ? -10.992 -19.297 29.092 1.00 81.25 370 GLY A C 1
ATOM 2972 O O . GLY A 1 370 ? -10.714 -19.233 27.901 1.00 81.25 370 GLY A O 1
ATOM 2973 N N . THR A 1 371 ? -12.260 -19.279 29.517 1.00 85.25 371 THR A N 1
ATOM 2974 C CA . THR A 1 371 ? -13.425 -19.217 28.614 1.00 85.25 371 THR A CA 1
ATOM 2975 C C . THR A 1 371 ? -14.178 -17.903 28.786 1.00 85.25 371 THR A C 1
ATOM 2977 O O . THR A 1 371 ? -14.347 -17.437 29.912 1.00 85.25 371 THR A O 1
ATOM 2980 N N . GLN A 1 372 ? -14.657 -17.312 27.686 1.00 88.69 372 GLN A N 1
ATOM 2981 C CA . GLN A 1 372 ? -15.503 -16.117 27.732 1.00 88.69 372 GLN A CA 1
ATOM 2982 C C . GLN A 1 372 ? -16.893 -16.468 28.277 1.00 88.69 372 GLN A C 1
ATOM 2984 O O . GLN A 1 372 ? -17.631 -17.247 27.672 1.00 88.69 372 GLN A O 1
ATOM 2989 N N . ILE A 1 373 ? -17.251 -15.868 29.407 1.00 92.38 373 ILE A N 1
ATOM 2990 C CA . ILE A 1 373 ? -18.519 -16.085 30.113 1.00 92.38 373 ILE A CA 1
ATOM 2991 C C . ILE A 1 373 ? -19.494 -14.919 29.957 1.00 92.38 373 ILE A C 1
ATOM 2993 O O . ILE A 1 373 ? -20.681 -15.130 30.116 1.00 92.38 373 ILE A O 1
ATOM 2997 N N . ALA A 1 374 ? -19.041 -13.720 29.599 1.00 92.88 374 ALA A N 1
ATOM 2998 C CA . ALA A 1 374 ? -19.932 -12.619 29.237 1.00 92.88 374 ALA A CA 1
ATOM 2999 C C . ALA A 1 374 ? -19.249 -11.708 28.217 1.00 92.88 374 ALA A C 1
ATOM 3001 O O . ALA A 1 374 ? -18.021 -11.620 28.185 1.00 92.88 374 ALA A O 1
ATOM 3002 N N . CYS A 1 375 ? -20.030 -11.053 27.364 1.00 91.62 375 CYS A N 1
ATOM 3003 C CA . CYS A 1 375 ? -19.550 -9.988 26.489 1.00 91.62 375 CYS A CA 1
ATOM 3004 C C . CYS A 1 375 ? -20.716 -9.080 26.124 1.00 91.62 375 CYS A C 1
ATOM 3006 O O . CYS A 1 375 ? -21.722 -9.554 25.594 1.00 91.62 375 CYS A O 1
ATOM 3008 N N . MET A 1 376 ? -20.566 -7.790 26.390 1.00 93.81 376 MET A N 1
ATOM 3009 C CA . MET A 1 376 ? -21.503 -6.767 25.951 1.00 93.81 376 MET A CA 1
ATOM 3010 C C . MET A 1 376 ? -20.729 -5.633 25.298 1.00 93.81 376 MET A C 1
ATOM 3012 O O . MET A 1 376 ? -19.554 -5.429 25.607 1.00 93.81 376 MET A O 1
ATOM 3016 N N . GLY A 1 377 ? -21.381 -4.892 24.408 1.00 91.88 377 GLY A N 1
ATOM 3017 C CA . GLY A 1 377 ? -20.833 -3.648 23.896 1.00 91.88 377 GLY A CA 1
ATOM 3018 C C . GLY A 1 377 ? -21.902 -2.610 23.626 1.00 91.88 377 GLY A C 1
ATOM 3019 O O . GLY A 1 377 ? -23.055 -2.947 23.361 1.00 91.88 377 GLY A O 1
ATOM 3020 N N . ASN A 1 378 ? -21.504 -1.349 23.701 1.00 90.94 378 ASN A N 1
ATOM 3021 C CA . ASN A 1 378 ? -22.338 -0.195 23.404 1.00 90.94 378 ASN A CA 1
ATOM 3022 C C . ASN A 1 378 ? -21.518 0.915 22.736 1.00 90.94 378 ASN A C 1
ATOM 3024 O O . ASN A 1 378 ? -20.295 0.829 22.615 1.00 90.94 378 ASN A O 1
ATOM 3028 N N . ILE A 1 379 ? -22.223 1.945 22.275 1.00 89.31 379 ILE A N 1
ATOM 3029 C CA . ILE A 1 379 ? -21.640 3.181 21.756 1.00 89.31 379 ILE A CA 1
ATOM 3030 C C . ILE A 1 379 ? -21.652 4.178 22.919 1.00 89.31 379 ILE A C 1
ATOM 3032 O O . ILE A 1 379 ? -22.735 4.653 23.259 1.00 89.31 379 ILE A O 1
ATOM 3036 N N . PRO A 1 380 ? -20.510 4.460 23.569 1.00 86.00 380 PRO A N 1
ATOM 3037 C CA . PRO A 1 380 ? -20.502 5.322 24.741 1.00 86.00 380 PRO A CA 1
ATOM 3038 C C . PRO A 1 380 ? -20.634 6.794 24.331 1.00 86.00 380 PRO A C 1
ATOM 3040 O O . PRO A 1 380 ? -19.826 7.299 23.552 1.00 86.00 380 PRO A O 1
ATOM 3043 N N . GLN A 1 381 ? -21.634 7.485 24.872 1.00 80.75 381 GLN A N 1
ATOM 3044 C CA . GLN A 1 381 ? -21.782 8.940 24.778 1.00 80.75 381 GLN A CA 1
ATOM 3045 C C . GLN A 1 381 ? -21.370 9.620 26.083 1.00 80.75 381 GLN A C 1
ATOM 3047 O O . GLN A 1 381 ? -20.780 10.701 26.055 1.00 80.75 381 GLN A O 1
ATOM 3052 N N . ASP A 1 382 ? -21.642 8.975 27.216 1.00 78.62 382 ASP A N 1
ATOM 3053 C CA . ASP A 1 382 ? -21.323 9.488 28.543 1.00 78.62 382 ASP A CA 1
ATOM 3054 C C . ASP A 1 382 ? -20.966 8.374 29.549 1.00 78.62 382 ASP A C 1
ATOM 3056 O O . ASP A 1 382 ? -20.723 7.214 29.207 1.00 78.62 382 ASP A O 1
ATOM 3060 N N . MET A 1 383 ? -20.884 8.746 30.827 1.00 77.94 383 MET A N 1
ATOM 3061 C CA . MET A 1 383 ? -20.536 7.836 31.917 1.00 77.94 383 MET A CA 1
ATOM 3062 C C . MET A 1 383 ? -21.628 6.850 32.297 1.00 77.94 383 MET A C 1
ATOM 3064 O O . MET A 1 383 ? -21.332 5.745 32.768 1.00 77.94 383 MET A O 1
ATOM 3068 N N . THR A 1 384 ? -22.881 7.228 32.085 1.00 83.81 384 THR A N 1
ATOM 3069 C CA . THR A 1 384 ? -24.021 6.356 32.328 1.00 83.81 384 THR A CA 1
ATOM 3070 C C . THR A 1 384 ? -23.974 5.167 31.375 1.00 83.81 384 THR A C 1
ATOM 3072 O O . THR A 1 384 ? -24.322 4.056 31.782 1.00 83.81 384 THR A O 1
ATOM 3075 N N . ASP A 1 385 ? -23.433 5.339 30.168 1.00 87.12 385 ASP A N 1
ATOM 3076 C CA . ASP A 1 385 ? -23.214 4.243 29.221 1.00 87.12 385 ASP A CA 1
ATOM 3077 C C . ASP A 1 385 ? -22.163 3.232 29.692 1.00 87.12 385 ASP A C 1
ATOM 3079 O O . ASP A 1 385 ? -22.364 2.029 29.522 1.00 87.12 385 ASP A O 1
ATOM 3083 N N . LEU A 1 386 ? -21.065 3.663 30.326 1.00 87.62 386 LEU A N 1
ATOM 3084 C CA . LEU A 1 386 ? -20.072 2.726 30.878 1.00 87.62 386 LEU A CA 1
ATOM 3085 C C . LEU A 1 386 ? -20.655 1.906 32.031 1.00 87.62 386 LEU A C 1
ATOM 3087 O O . LEU A 1 386 ? -20.461 0.691 32.115 1.00 87.62 386 LEU A O 1
ATOM 3091 N N . LEU A 1 387 ? -21.402 2.568 32.913 1.00 89.38 387 LEU A N 1
ATOM 3092 C CA . LEU A 1 387 ? -22.076 1.903 34.020 1.00 89.38 387 LEU A CA 1
ATOM 3093 C C . LEU A 1 387 ? -23.143 0.924 33.504 1.00 89.38 387 LEU A C 1
ATOM 3095 O O . LEU A 1 387 ? -23.253 -0.202 33.994 1.00 89.38 387 LEU A O 1
ATOM 3099 N N . THR A 1 388 ? -23.900 1.331 32.483 1.00 90.50 388 THR A N 1
ATOM 3100 C CA . THR A 1 388 ? -24.890 0.489 31.798 1.00 90.50 388 THR A CA 1
ATOM 3101 C C . THR A 1 388 ? -24.229 -0.706 31.125 1.00 90.50 388 THR A C 1
ATOM 3103 O O . THR A 1 388 ? -24.769 -1.811 31.196 1.00 90.50 388 THR A O 1
ATOM 3106 N N . LEU A 1 389 ? -23.042 -0.528 30.538 1.00 92.12 389 LEU A N 1
ATOM 3107 C CA . LEU A 1 389 ? -22.258 -1.610 29.952 1.00 92.12 389 LEU A CA 1
ATOM 3108 C C . LEU A 1 389 ? -21.915 -2.673 31.002 1.00 92.12 389 LEU A C 1
ATOM 3110 O O . LEU A 1 389 ? -22.178 -3.855 30.774 1.00 92.12 389 LEU A O 1
ATOM 3114 N N . VAL A 1 390 ? -21.398 -2.275 32.171 1.00 92.38 390 VAL A N 1
ATOM 3115 C CA . VAL A 1 390 ? -21.088 -3.221 33.260 1.00 92.38 390 VAL A CA 1
ATOM 3116 C C . VAL A 1 390 ? -22.358 -3.901 33.770 1.00 92.38 390 VAL A C 1
ATOM 3118 O O . VAL A 1 390 ? -22.396 -5.129 33.844 1.00 92.38 390 VAL A O 1
ATOM 3121 N N . LYS A 1 391 ? -23.419 -3.131 34.056 1.00 91.81 391 LYS A N 1
ATOM 3122 C CA . LYS A 1 391 ? -24.713 -3.661 34.527 1.00 91.81 391 LYS A CA 1
ATOM 3123 C C . LYS A 1 391 ? -25.299 -4.683 33.554 1.00 91.81 391 LYS A C 1
ATOM 3125 O O . LYS A 1 391 ? -25.725 -5.751 33.979 1.00 91.81 391 LYS A O 1
ATOM 3130 N N . SER A 1 392 ? -25.278 -4.382 32.258 1.00 93.50 392 SER A N 1
ATOM 3131 C CA . SER A 1 392 ? -25.795 -5.270 31.211 1.00 93.50 392 SER A CA 1
ATOM 3132 C C . SER A 1 392 ? -24.930 -6.520 31.057 1.00 93.50 392 SER A C 1
ATOM 3134 O O . SER A 1 392 ? -25.453 -7.622 30.926 1.00 93.50 392 SER A O 1
ATOM 3136 N N . THR A 1 393 ? -23.603 -6.380 31.145 1.00 93.94 393 THR A N 1
ATOM 3137 C CA . THR A 1 393 ? -22.681 -7.528 31.113 1.00 93.94 393 THR A CA 1
ATOM 3138 C C . THR A 1 393 ? -22.915 -8.452 32.313 1.00 93.94 393 THR A C 1
ATOM 3140 O O . THR A 1 393 ? -22.930 -9.672 32.159 1.00 93.94 393 THR A O 1
ATOM 3143 N N . ALA A 1 394 ? -23.160 -7.882 33.497 1.00 92.62 394 ALA A N 1
ATOM 3144 C CA . ALA A 1 394 ? -23.403 -8.599 34.751 1.00 92.62 394 ALA A CA 1
ATOM 3145 C C . ALA A 1 394 ? -24.696 -9.427 34.773 1.00 92.62 394 ALA A C 1
ATOM 3147 O O . ALA A 1 394 ? -24.853 -10.281 35.646 1.00 92.62 394 ALA A O 1
ATOM 3148 N N . GLN A 1 395 ? -25.618 -9.186 33.836 1.00 93.44 395 GLN A N 1
ATOM 3149 C CA . GLN A 1 395 ? -26.858 -9.952 33.712 1.00 93.44 395 GLN A CA 1
ATOM 3150 C C . GLN A 1 395 ? -26.665 -11.302 33.010 1.00 93.44 395 GLN A C 1
ATOM 3152 O O . GLN A 1 395 ? -27.546 -12.153 33.133 1.00 93.44 395 GLN A O 1
ATOM 3157 N N . ASP A 1 396 ? -25.532 -11.530 32.329 1.00 95.38 396 ASP A N 1
ATOM 3158 C CA . ASP A 1 396 ? -25.234 -12.818 31.695 1.00 95.38 396 ASP A CA 1
ATOM 3159 C C . ASP A 1 396 ? -25.234 -13.936 32.748 1.00 95.38 396 ASP A C 1
ATOM 3161 O O . ASP A 1 396 ? -24.496 -13.894 33.739 1.00 95.38 396 ASP A O 1
ATOM 3165 N N . GLU A 1 397 ? -26.072 -14.951 32.533 1.00 94.88 397 GLU A N 1
ATOM 3166 C CA . GLU A 1 397 ? -26.281 -16.051 33.476 1.00 94.88 397 GLU A CA 1
ATOM 3167 C C . GLU A 1 397 ? -24.976 -16.766 33.837 1.00 94.88 397 GLU A C 1
ATOM 3169 O O . GLU A 1 397 ? -24.792 -17.198 34.978 1.00 94.88 397 GLU A O 1
ATOM 3174 N N . ARG A 1 398 ? -24.031 -16.845 32.892 1.00 94.06 398 ARG A N 1
ATOM 3175 C CA . ARG A 1 398 ? -22.743 -17.515 33.098 1.00 94.06 398 ARG A CA 1
ATOM 3176 C C . ARG A 1 398 ? -21.833 -16.714 34.024 1.00 94.06 398 ARG A C 1
ATOM 3178 O O . ARG A 1 398 ? -21.113 -17.320 34.815 1.00 94.06 398 ARG A O 1
ATOM 3185 N N . TRP A 1 399 ? -21.874 -15.378 33.967 1.00 92.75 399 TRP A N 1
ATOM 3186 C CA . TRP A 1 399 ? -21.146 -14.547 34.928 1.00 92.75 399 TRP A CA 1
ATOM 3187 C C . TRP A 1 399 ? -21.838 -14.536 36.289 1.00 92.75 399 TRP A C 1
ATOM 3189 O O . TRP A 1 399 ? -21.177 -14.775 37.301 1.00 92.75 399 TRP A O 1
ATOM 3199 N N . ARG A 1 400 ? -23.171 -14.415 36.330 1.00 91.88 400 ARG A N 1
ATOM 3200 C CA . ARG A 1 400 ? -23.946 -14.554 37.578 1.00 91.88 400 ARG A CA 1
ATOM 3201 C C . ARG A 1 400 ? -23.658 -15.867 38.303 1.00 91.88 400 ARG A C 1
ATOM 3203 O O . ARG A 1 400 ? -23.547 -15.883 39.524 1.00 91.88 400 ARG A O 1
ATOM 3210 N N . ALA A 1 401 ? -23.460 -16.959 37.565 1.00 90.56 401 ALA A N 1
ATOM 3211 C CA . ALA A 1 401 ? -23.138 -18.265 38.133 1.00 90.56 401 ALA A CA 1
ATOM 3212 C C . ALA A 1 401 ? -21.766 -18.336 38.834 1.00 90.56 401 ALA A C 1
ATOM 3214 O O . ALA A 1 401 ? -21.534 -19.284 39.594 1.00 90.56 401 ALA A O 1
ATOM 3215 N N . VAL A 1 402 ? -20.854 -17.388 38.592 1.00 88.06 402 VAL A N 1
ATOM 3216 C CA . VAL A 1 402 ? -19.514 -17.346 39.209 1.00 88.06 402 VAL A CA 1
ATOM 3217 C C . VAL A 1 402 ? -19.278 -16.135 40.116 1.00 88.06 402 VAL A C 1
ATOM 3219 O O . VAL A 1 402 ? -18.237 -16.080 40.768 1.00 88.06 402 VAL A O 1
ATOM 3222 N N . GLN A 1 403 ? -20.222 -15.194 40.204 1.00 85.25 403 GLN A N 1
ATOM 3223 C CA . GLN A 1 403 ? -20.176 -14.086 41.167 1.00 85.25 403 GLN A CA 1
ATOM 3224 C C . GLN A 1 403 ? -20.106 -14.622 42.603 1.00 85.25 403 GLN A C 1
ATOM 3226 O O . GLN A 1 403 ? -20.667 -15.677 42.906 1.00 85.25 403 GLN A O 1
ATOM 3231 N N . THR A 1 404 ? -19.417 -13.902 43.492 1.00 81.62 404 THR A N 1
ATOM 3232 C CA . THR A 1 404 ? -19.170 -14.228 44.915 1.00 81.62 404 THR A CA 1
ATOM 3233 C C . THR A 1 404 ? -18.379 -15.515 45.179 1.00 81.62 404 THR A C 1
ATOM 3235 O O . THR A 1 404 ? -18.129 -15.865 46.331 1.00 81.62 404 THR A O 1
ATOM 3238 N N . LYS A 1 405 ? -17.959 -16.232 44.129 1.00 81.06 405 LYS A N 1
ATOM 3239 C CA . LYS A 1 405 ? -17.126 -17.434 44.244 1.00 81.06 405 LYS A CA 1
ATOM 3240 C C . LYS A 1 405 ? -15.650 -17.067 44.151 1.00 81.06 405 LYS A C 1
ATOM 3242 O O . LYS A 1 405 ? -15.274 -16.173 43.397 1.00 81.06 405 LYS A O 1
ATOM 3247 N N . ASP A 1 406 ? -14.819 -17.840 44.844 1.00 81.25 406 ASP A N 1
ATOM 3248 C CA . ASP A 1 406 ? -13.359 -17.772 44.743 1.00 81.25 406 ASP A CA 1
ATOM 3249 C C . ASP A 1 406 ? -12.873 -18.447 43.447 1.00 81.25 406 ASP A C 1
ATOM 3251 O O . ASP A 1 406 ? -12.346 -19.560 43.421 1.00 81.25 406 ASP A O 1
ATOM 3255 N N . ILE A 1 407 ? -13.193 -17.816 42.318 1.00 79.81 407 ILE A N 1
ATOM 3256 C CA . ILE A 1 407 ? -12.771 -18.232 40.983 1.00 79.81 407 ILE A CA 1
ATOM 3257 C C . ILE A 1 407 ? -12.089 -17.023 40.343 1.00 79.81 407 ILE A C 1
ATOM 3259 O O . ILE A 1 407 ? -12.716 -15.967 40.265 1.00 79.81 407 ILE A O 1
ATOM 3263 N N . PRO A 1 408 ? -10.855 -17.161 39.826 1.00 80.81 408 PRO A N 1
ATOM 3264 C CA . PRO A 1 408 ? -10.219 -16.096 39.067 1.00 80.81 408 PRO A CA 1
ATOM 3265 C C . PRO A 1 408 ? -11.056 -15.740 37.838 1.00 80.81 408 PRO A C 1
ATOM 3267 O O . PRO A 1 408 ? -11.288 -16.579 36.956 1.00 80.81 408 PRO A O 1
ATOM 3270 N N . VAL A 1 409 ? -11.496 -14.489 37.788 1.00 82.94 409 VAL A N 1
ATOM 3271 C CA . VAL A 1 409 ? -12.207 -13.910 36.648 1.00 82.94 409 VAL A CA 1
ATOM 3272 C C . VAL A 1 409 ? -11.305 -12.860 36.014 1.00 82.94 409 VAL A C 1
ATOM 3274 O O . VAL A 1 409 ? -10.569 -12.180 36.712 1.00 82.94 409 VAL A O 1
ATOM 3277 N N . TYR A 1 410 ? -11.328 -12.721 34.696 1.00 85.06 410 TYR A N 1
ATOM 3278 C CA . TYR A 1 410 ? -10.562 -11.710 33.977 1.00 85.06 410 TYR A CA 1
ATOM 3279 C C . TYR A 1 410 ? -11.511 -10.861 33.158 1.00 85.06 410 TYR A C 1
ATOM 3281 O O . TYR A 1 410 ? -12.408 -11.398 32.509 1.00 85.06 410 TYR A O 1
ATOM 3289 N N . ILE A 1 411 ? -11.298 -9.551 33.147 1.00 85.06 411 ILE A N 1
ATOM 3290 C CA . ILE A 1 411 ? -12.015 -8.674 32.224 1.00 85.06 411 ILE A CA 1
ATOM 3291 C C . ILE A 1 411 ? -11.127 -8.269 31.064 1.00 85.06 411 ILE A C 1
ATOM 3293 O O . ILE A 1 411 ? -9.915 -8.120 31.221 1.00 85.06 411 ILE A O 1
ATOM 3297 N N . ARG A 1 412 ? -11.765 -8.047 29.919 1.00 84.62 412 ARG A N 1
ATOM 3298 C CA . ARG A 1 412 ? -11.176 -7.431 28.745 1.00 84.62 412 ARG A CA 1
ATOM 3299 C C . ARG A 1 412 ? -12.043 -6.302 28.242 1.00 84.62 412 ARG A C 1
ATOM 3301 O O . ARG A 1 412 ? -13.227 -6.491 27.988 1.00 84.62 412 ARG A O 1
ATOM 3308 N N . VAL A 1 413 ? -11.413 -5.152 28.058 1.00 84.00 413 VAL A N 1
ATOM 3309 C CA . VAL A 1 413 ? -12.034 -3.969 27.469 1.00 84.00 413 VAL A CA 1
ATOM 3310 C C . VAL A 1 413 ? -11.518 -3.833 26.047 1.00 84.00 413 VAL A C 1
ATOM 3312 O O . VAL A 1 413 ? -10.303 -3.774 25.878 1.00 84.00 413 VAL A O 1
ATOM 3315 N N . ALA A 1 414 ? -12.410 -3.810 25.055 1.00 84.69 414 ALA A N 1
ATOM 3316 C CA . ALA A 1 414 ? -12.060 -3.514 23.666 1.00 84.69 414 ALA A CA 1
ATOM 3317 C C . ALA A 1 414 ? -12.646 -2.161 23.254 1.00 84.69 414 ALA A C 1
ATOM 3319 O O . ALA A 1 414 ? -13.842 -1.922 23.426 1.00 84.69 414 ALA A O 1
ATOM 3320 N N . ILE A 1 415 ? -11.795 -1.288 22.716 1.00 82.19 415 ILE A N 1
ATOM 3321 C CA . ILE A 1 415 ? -12.151 0.068 22.287 1.00 82.19 415 ILE A CA 1
ATOM 3322 C C . ILE A 1 415 ? -11.993 0.144 20.772 1.00 82.19 415 ILE A C 1
ATOM 3324 O O . ILE A 1 415 ? -10.901 -0.075 20.240 1.00 82.19 415 ILE A O 1
ATOM 3328 N N . LEU A 1 416 ? -13.086 0.468 20.083 1.00 84.88 416 LEU A N 1
ATOM 3329 C CA . LEU A 1 416 ? -13.113 0.676 18.639 1.00 84.88 416 LEU A CA 1
ATOM 3330 C C . LEU A 1 416 ? -13.285 2.170 18.359 1.00 84.88 416 LEU A C 1
ATOM 3332 O O . LEU A 1 416 ? -14.347 2.741 18.593 1.00 84.88 416 LEU A O 1
ATOM 3336 N N . SER A 1 417 ? -12.238 2.812 17.856 1.00 73.69 417 SER A N 1
ATOM 3337 C CA . SER A 1 417 ? -12.139 4.275 17.709 1.00 73.69 417 SER A CA 1
ATOM 3338 C C . SER A 1 417 ? -12.260 4.763 16.260 1.00 73.69 417 SER A C 1
ATOM 3340 O O . SER A 1 417 ? -12.517 5.936 15.990 1.00 73.69 417 SER A O 1
ATOM 3342 N N . GLN A 1 418 ? -12.031 3.883 15.284 1.00 72.81 418 GLN A N 1
ATOM 3343 C CA . GLN A 1 418 ? -12.014 4.249 13.871 1.00 72.81 418 GLN A CA 1
ATOM 3344 C C . GLN A 1 418 ? -12.700 3.186 13.035 1.00 72.81 418 GLN A C 1
ATOM 3346 O O . GLN A 1 418 ? -12.145 2.109 12.845 1.00 72.81 418 GLN A O 1
ATOM 3351 N N . SER A 1 419 ? -13.860 3.524 12.472 1.00 77.12 419 SER A N 1
ATOM 3352 C CA . SER A 1 419 ? -14.449 2.767 11.370 1.00 77.12 419 SER A CA 1
ATOM 3353 C C . SER A 1 419 ? -13.909 3.211 10.023 1.00 77.12 419 SER A C 1
ATOM 3355 O O . SER A 1 419 ? -13.721 4.405 9.755 1.00 77.12 419 SER A O 1
ATOM 3357 N N . GLN A 1 420 ? -13.758 2.239 9.141 1.00 76.06 420 GLN A N 1
ATOM 3358 C CA . GLN A 1 420 ? -13.522 2.414 7.728 1.00 76.06 420 GLN A CA 1
ATOM 3359 C C . GLN A 1 420 ? -14.520 1.575 6.941 1.00 76.06 420 GLN A C 1
ATOM 3361 O O . GLN A 1 420 ? -14.592 0.361 7.107 1.00 76.06 420 GLN A O 1
ATOM 3366 N N . TYR A 1 421 ? -15.243 2.224 6.036 1.00 76.81 421 TYR A N 1
ATOM 3367 C CA . TYR A 1 421 ? -16.076 1.526 5.071 1.00 76.81 421 TYR A CA 1
ATOM 3368 C C . TYR A 1 421 ? -15.188 0.800 4.054 1.00 76.81 421 TYR A C 1
ATOM 3370 O O . TYR A 1 421 ? -14.248 1.376 3.502 1.00 76.81 421 TYR A O 1
ATOM 3378 N N . LEU A 1 422 ? -15.451 -0.483 3.836 1.00 73.81 422 LEU A N 1
ATOM 3379 C CA . LEU A 1 422 ? -14.666 -1.331 2.944 1.00 73.81 422 LEU A CA 1
ATOM 3380 C C . LEU A 1 422 ? -15.283 -1.460 1.554 1.00 73.81 422 LEU A C 1
ATOM 3382 O O . LEU A 1 422 ? -14.559 -1.763 0.606 1.00 73.81 422 LEU A O 1
ATOM 3386 N N . GLY A 1 423 ? -16.582 -1.208 1.426 1.00 72.38 423 GLY A N 1
ATOM 3387 C CA . GLY A 1 423 ? -17.321 -1.477 0.206 1.00 72.38 423 GLY A CA 1
ATOM 3388 C C . GLY A 1 423 ? -18.590 -2.265 0.471 1.00 72.38 423 GLY A C 1
ATOM 3389 O O . GLY A 1 423 ? -18.961 -2.536 1.613 1.00 72.38 423 GLY A O 1
ATOM 3390 N N . TYR A 1 424 ? -19.206 -2.628 -0.642 1.00 78.19 424 TYR A N 1
ATOM 3391 C CA . TYR A 1 424 ? -20.324 -3.541 -0.729 1.00 78.19 424 TYR A CA 1
ATOM 3392 C C . TYR A 1 424 ? -19.791 -4.923 -1.115 1.00 78.19 424 TYR A C 1
ATOM 3394 O O . TYR A 1 424 ? -19.121 -5.032 -2.142 1.00 78.19 424 TYR A O 1
ATOM 3402 N N . ALA A 1 425 ? -20.052 -5.959 -0.318 1.00 75.19 425 ALA A N 1
ATOM 3403 C CA . ALA A 1 425 ? -19.636 -7.323 -0.651 1.00 75.19 425 ALA A CA 1
ATOM 3404 C C . ALA A 1 425 ? -20.613 -8.369 -0.109 1.00 75.19 425 ALA A C 1
ATOM 3406 O O . ALA A 1 425 ? -21.183 -8.197 0.965 1.00 75.19 425 ALA A O 1
ATOM 3407 N N . ALA A 1 426 ? -20.774 -9.462 -0.859 1.00 77.06 426 ALA A N 1
ATOM 3408 C CA . ALA A 1 426 ? -21.440 -10.670 -0.370 1.00 77.06 426 ALA A CA 1
ATOM 3409 C C . ALA A 1 426 ? -20.465 -11.586 0.404 1.00 77.06 426 ALA A C 1
ATOM 3411 O O . ALA A 1 426 ? -20.873 -12.324 1.299 1.00 77.06 426 ALA A O 1
ATOM 3412 N N . ASP A 1 427 ? -19.170 -11.510 0.088 1.00 81.00 427 ASP A N 1
ATOM 3413 C CA . ASP A 1 427 ? -18.100 -12.272 0.733 1.00 81.00 427 ASP A CA 1
ATOM 3414 C C . ASP A 1 427 ? -16.947 -11.337 1.117 1.00 81.00 427 ASP A C 1
ATOM 3416 O O . ASP A 1 427 ? -16.352 -10.674 0.260 1.00 81.00 427 ASP A O 1
ATOM 3420 N N . LEU A 1 428 ? -16.613 -11.302 2.409 1.00 74.00 428 LEU A N 1
ATOM 3421 C CA . LEU A 1 428 ? -15.510 -10.507 2.952 1.00 74.00 428 LEU A CA 1
ATOM 3422 C C . LEU A 1 428 ? -14.151 -10.811 2.313 1.00 74.00 428 LEU A C 1
ATOM 3424 O O . LEU A 1 428 ? -13.305 -9.914 2.256 1.00 74.00 428 LEU A O 1
ATOM 3428 N N . GLN A 1 429 ? -13.925 -12.029 1.814 1.00 75.69 429 GLN A N 1
ATOM 3429 C CA . GLN A 1 429 ? -12.662 -12.399 1.164 1.00 75.69 429 GLN A CA 1
ATOM 3430 C C . GLN A 1 429 ? -12.378 -11.543 -0.072 1.00 75.69 429 GLN A C 1
ATOM 3432 O O . GLN A 1 429 ? -11.225 -11.252 -0.376 1.00 75.69 429 GLN A O 1
ATOM 3437 N N . THR A 1 430 ? -13.424 -11.051 -0.738 1.00 73.62 430 THR A N 1
ATOM 3438 C CA . THR A 1 430 ? -13.287 -10.188 -1.920 1.00 73.62 430 THR A CA 1
ATOM 3439 C C . THR A 1 430 ? -12.724 -8.801 -1.598 1.00 73.62 430 THR A C 1
ATOM 3441 O O . THR A 1 430 ? -12.237 -8.105 -2.490 1.00 73.62 430 THR A O 1
ATOM 3444 N N . LEU A 1 431 ? -12.752 -8.380 -0.328 1.00 66.69 431 LEU A N 1
ATOM 3445 C CA . LEU A 1 431 ? -12.389 -7.019 0.061 1.00 66.69 431 LEU A CA 1
ATOM 3446 C C . LEU A 1 431 ? -10.882 -6.821 0.279 1.00 66.69 431 LEU A C 1
ATOM 3448 O O . LEU A 1 431 ? -10.463 -5.665 0.345 1.00 66.69 431 LEU A O 1
ATOM 3452 N N . ASN A 1 432 ? -10.074 -7.893 0.378 1.00 64.50 432 ASN A N 1
ATOM 3453 C CA . ASN A 1 432 ? -8.597 -7.896 0.507 1.00 64.50 432 ASN A CA 1
ATOM 3454 C C . ASN A 1 432 ? -7.993 -6.888 1.522 1.00 64.50 432 ASN A C 1
ATOM 3456 O O . ASN A 1 432 ? -6.819 -6.535 1.441 1.00 64.50 432 ASN A O 1
ATOM 3460 N N . LYS A 1 433 ? -8.792 -6.389 2.475 1.00 69.75 433 LYS A N 1
ATOM 3461 C CA . LYS A 1 433 ? -8.456 -5.271 3.386 1.00 69.75 433 LYS A CA 1
ATOM 3462 C C . LYS A 1 433 ? -8.761 -5.581 4.853 1.00 69.75 433 LYS A C 1
ATOM 3464 O O . LYS A 1 433 ? -8.797 -4.670 5.679 1.00 69.75 433 LYS A O 1
ATOM 3469 N N . VAL A 1 434 ? -9.016 -6.850 5.162 1.00 75.69 434 VAL A N 1
ATOM 3470 C CA . VAL A 1 434 ? -9.324 -7.342 6.507 1.00 75.69 434 VAL A CA 1
ATOM 3471 C C . VAL A 1 434 ? -8.228 -8.303 6.931 1.00 75.69 434 VAL A C 1
ATOM 3473 O O . VAL A 1 434 ? -7.941 -9.271 6.231 1.00 75.69 434 VAL A O 1
ATOM 3476 N N . SER A 1 435 ? -7.641 -8.045 8.093 1.00 76.56 435 SER A N 1
ATOM 3477 C CA . SER A 1 435 ? -6.705 -8.945 8.752 1.00 76.56 435 SER A CA 1
ATOM 3478 C C . SER A 1 435 ? -7.417 -9.670 9.892 1.00 76.56 435 SER A C 1
ATOM 3480 O O . SER A 1 435 ? -7.799 -9.059 10.897 1.00 76.56 435 SER A O 1
ATOM 3482 N N . LEU A 1 436 ? -7.608 -10.981 9.730 1.00 79.94 436 LEU A N 1
ATOM 3483 C CA . LEU A 1 436 ? -8.205 -11.834 10.758 1.00 79.94 436 LEU A CA 1
ATOM 3484 C C . LEU A 1 436 ? -7.386 -11.761 12.051 1.00 79.94 436 LEU A C 1
ATOM 3486 O O . LEU A 1 436 ? -6.157 -11.744 12.019 1.00 79.94 436 LEU A O 1
ATOM 3490 N N . GLY A 1 437 ? -8.068 -11.691 13.193 1.00 78.19 437 GLY A N 1
ATOM 3491 C CA . GLY A 1 437 ? -7.420 -11.574 14.502 1.00 78.19 437 GLY A CA 1
ATOM 3492 C C . GLY A 1 437 ? -6.951 -10.164 14.875 1.00 78.19 437 GLY A C 1
ATOM 3493 O O . GLY A 1 437 ? -6.685 -9.919 16.048 1.00 78.19 437 GLY A O 1
ATOM 3494 N N . HIS A 1 438 ? -6.909 -9.225 13.925 1.00 77.00 438 HIS A N 1
ATOM 3495 C CA . HIS A 1 438 ? -6.518 -7.831 14.174 1.00 77.00 438 HIS A CA 1
ATOM 3496 C C . HIS A 1 438 ? -7.672 -6.844 14.004 1.00 77.00 438 HIS A C 1
ATOM 3498 O O . HIS A 1 438 ? -7.808 -5.903 14.784 1.00 77.00 438 HIS A O 1
ATOM 3504 N N . ASP A 1 439 ? -8.516 -7.067 13.000 1.00 81.06 439 ASP A N 1
ATOM 3505 C CA . ASP A 1 439 ? -9.591 -6.152 12.642 1.00 81.06 439 ASP A CA 1
ATOM 3506 C C . ASP A 1 439 ? -10.939 -6.614 13.193 1.00 81.06 439 ASP A C 1
ATOM 3508 O O . ASP A 1 439 ? -11.300 -7.786 13.073 1.00 81.06 439 ASP A O 1
ATOM 3512 N N . ALA A 1 440 ? -11.697 -5.681 13.780 1.00 87.06 440 ALA A N 1
ATOM 3513 C CA . ALA A 1 440 ? -13.104 -5.931 14.062 1.00 87.06 440 ALA A CA 1
ATOM 3514 C C . ALA A 1 440 ? -13.872 -5.669 12.771 1.00 87.06 440 ALA A C 1
ATOM 3516 O O . ALA A 1 440 ? -13.622 -4.671 12.086 1.00 87.06 440 ALA A O 1
ATOM 3517 N N . VAL A 1 441 ? -14.804 -6.549 12.432 1.00 89.38 441 VAL A N 1
ATOM 3518 C CA . VAL A 1 441 ? -15.563 -6.443 11.186 1.00 89.38 441 VAL A CA 1
ATOM 3519 C C . VAL A 1 441 ? -17.033 -6.369 11.522 1.00 89.38 441 VAL A C 1
ATOM 3521 O O . VAL A 1 441 ? -17.532 -7.151 12.330 1.00 89.38 441 VAL A O 1
ATOM 3524 N N . ALA A 1 442 ? -17.715 -5.423 10.893 1.00 89.75 442 ALA A N 1
ATOM 3525 C CA . ALA A 1 442 ? -19.153 -5.335 10.917 1.00 89.75 442 ALA A CA 1
ATOM 3526 C C . ALA A 1 442 ? -19.740 -5.390 9.512 1.00 89.75 442 ALA A C 1
ATOM 3528 O O . ALA A 1 442 ? -19.123 -4.946 8.539 1.00 89.75 442 ALA A O 1
ATOM 3529 N N . ILE A 1 443 ? -20.955 -5.914 9.443 1.00 89.44 443 ILE A N 1
ATOM 3530 C CA . ILE A 1 443 ? -21.828 -5.832 8.281 1.00 89.44 443 ILE A CA 1
ATOM 3531 C C . ILE A 1 443 ? -23.084 -5.062 8.668 1.00 89.44 443 ILE A C 1
ATOM 3533 O O . ILE A 1 443 ? -23.561 -5.164 9.805 1.00 89.44 443 ILE A O 1
ATOM 3537 N N . GLN A 1 444 ? -23.614 -4.299 7.722 1.00 85.25 444 GLN A N 1
ATOM 3538 C CA . GLN A 1 444 ? -24.859 -3.575 7.901 1.00 85.25 444 GLN A CA 1
ATOM 3539 C C . GLN A 1 444 ? -25.720 -3.646 6.635 1.00 85.25 444 GLN A C 1
ATOM 3541 O O . GLN A 1 444 ? -25.223 -3.605 5.507 1.00 85.25 444 GLN A O 1
ATOM 3546 N N . GLN A 1 445 ? -27.031 -3.733 6.841 1.00 84.06 445 GLN A N 1
ATOM 3547 C CA . GLN A 1 445 ? -28.051 -3.505 5.823 1.00 84.06 445 GLN A CA 1
ATOM 3548 C C . GLN A 1 445 ? -29.283 -2.913 6.493 1.00 84.06 445 GLN A C 1
ATOM 3550 O O . GLN A 1 445 ? -29.871 -3.534 7.371 1.00 84.06 445 GLN A O 1
ATOM 3555 N N . GLU A 1 446 ? -29.676 -1.710 6.073 1.00 83.00 446 GLU A N 1
ATOM 3556 C CA . GLU A 1 446 ? -30.807 -0.984 6.661 1.00 83.00 446 GLU A CA 1
ATOM 3557 C C . GLU A 1 446 ? -30.701 -0.915 8.201 1.00 83.00 446 GLU A C 1
ATOM 3559 O O . GLU A 1 446 ? -29.782 -0.270 8.714 1.00 83.00 446 GLU A O 1
ATOM 3564 N N . GLN A 1 447 ? -31.607 -1.579 8.932 1.00 83.62 447 GLN A N 1
ATOM 3565 C CA . GLN A 1 447 ? -31.606 -1.651 10.401 1.00 83.62 447 GLN A CA 1
ATOM 3566 C C . GLN A 1 447 ? -30.857 -2.864 10.975 1.00 83.62 447 GLN A C 1
ATOM 3568 O O . GLN A 1 447 ? -30.675 -2.954 12.188 1.00 83.62 447 GLN A O 1
ATOM 3573 N N . GLN A 1 448 ? -30.418 -3.802 10.136 1.00 88.19 448 GLN A N 1
ATOM 3574 C CA . GLN A 1 448 ? -29.678 -4.983 10.568 1.00 88.19 448 GLN A CA 1
ATOM 3575 C C . GLN A 1 448 ? -28.185 -4.665 10.660 1.00 88.19 448 GLN A C 1
ATOM 3577 O O . GLN A 1 448 ? -27.587 -4.118 9.731 1.00 88.19 448 GLN A O 1
ATOM 3582 N N . PHE A 1 449 ? -27.577 -5.025 11.789 1.00 88.81 449 PHE A N 1
ATOM 3583 C CA . PHE A 1 449 ? -26.167 -4.789 12.076 1.00 88.81 449 PHE A CA 1
ATOM 3584 C C . PHE A 1 449 ? -25.584 -5.972 12.843 1.00 88.81 449 PHE A C 1
ATOM 3586 O O . PHE A 1 449 ? -26.158 -6.431 13.831 1.00 88.81 449 PHE A O 1
ATOM 3593 N N . ALA A 1 450 ? -24.406 -6.427 12.433 1.00 91.12 450 ALA A N 1
ATOM 3594 C CA . ALA A 1 450 ? -23.607 -7.350 13.224 1.00 91.12 450 ALA A CA 1
ATOM 3595 C C . ALA A 1 450 ? -22.156 -6.916 13.227 1.00 91.12 450 ALA A C 1
ATOM 3597 O O . ALA A 1 450 ? -21.614 -6.571 12.186 1.00 91.12 450 ALA A O 1
ATOM 3598 N N . LEU A 1 451 ? -21.523 -7.008 14.395 1.00 91.94 451 LEU A N 1
ATOM 3599 C CA . LEU A 1 451 ? -20.100 -6.767 14.592 1.00 91.94 451 LEU A CA 1
ATOM 3600 C C . LEU A 1 451 ? -19.467 -7.969 15.282 1.00 91.94 451 LEU A C 1
ATOM 3602 O O . LEU A 1 451 ? -20.016 -8.498 16.256 1.00 91.94 451 LEU A O 1
ATOM 3606 N N . ILE A 1 452 ? -18.303 -8.385 14.793 1.00 90.62 452 ILE A N 1
ATOM 3607 C CA . ILE A 1 452 ? -17.461 -9.403 15.417 1.00 90.62 452 ILE A CA 1
ATOM 3608 C C . ILE A 1 452 ? -16.101 -8.788 15.746 1.00 90.62 452 ILE A C 1
ATOM 3610 O O . ILE A 1 452 ? -15.457 -8.165 14.901 1.00 90.62 452 ILE A O 1
ATOM 3614 N N . LEU A 1 453 ? -15.693 -8.948 17.007 1.00 88.88 453 LEU A N 1
ATOM 3615 C CA . LEU A 1 453 ? -14.405 -8.485 17.513 1.00 88.88 453 LEU A CA 1
ATOM 3616 C C . LEU A 1 453 ? -13.258 -9.356 16.975 1.00 88.88 453 LEU A C 1
ATOM 3618 O O . LEU A 1 453 ? -13.472 -10.552 16.744 1.00 88.88 453 LEU A O 1
ATOM 3622 N N . PRO A 1 454 ? -12.042 -8.801 16.814 1.00 83.00 454 PRO A N 1
ATOM 3623 C CA . PRO A 1 454 ? -10.934 -9.519 16.185 1.00 83.00 454 PRO A CA 1
ATOM 3624 C C . PRO A 1 454 ? -10.599 -10.843 16.877 1.00 83.00 454 PRO A C 1
ATOM 3626 O O . PRO A 1 454 ? -10.332 -11.852 16.224 1.00 83.00 454 PRO A O 1
ATOM 3629 N N . GLU A 1 455 ? -10.650 -10.861 18.209 1.00 80.00 455 GLU A N 1
ATOM 3630 C CA . GLU A 1 455 ? -10.307 -12.025 19.020 1.00 80.00 455 GLU A CA 1
ATOM 3631 C C . GLU A 1 455 ? -11.242 -13.208 18.822 1.00 80.00 455 GLU A C 1
ATOM 3633 O O . GLU A 1 455 ? -10.828 -14.331 19.069 1.00 80.00 455 GLU A O 1
ATOM 3638 N N . VAL A 1 456 ? -12.484 -12.994 18.385 1.00 86.19 456 VAL A N 1
ATOM 3639 C CA . VAL A 1 456 ? -13.423 -14.103 18.197 1.00 86.19 456 VAL A CA 1
ATOM 3640 C C . VAL A 1 456 ? -12.881 -15.016 17.103 1.00 86.19 456 VAL A C 1
ATOM 3642 O O . VAL A 1 456 ? -12.713 -16.212 17.324 1.00 86.19 456 VAL A O 1
ATOM 3645 N N . ALA A 1 457 ? -12.499 -14.439 15.962 1.00 84.62 457 ALA A N 1
ATOM 3646 C CA . ALA A 1 457 ? -11.907 -15.205 14.875 1.00 84.62 457 ALA A CA 1
ATOM 3647 C C . ALA A 1 457 ? -10.592 -15.881 15.300 1.00 84.62 457 ALA A C 1
ATOM 3649 O O . ALA A 1 457 ? -10.361 -17.035 14.949 1.00 84.62 457 ALA A O 1
ATOM 3650 N N . ALA A 1 458 ? -9.757 -15.201 16.094 1.00 81.88 458 ALA A N 1
ATOM 3651 C CA . ALA A 1 458 ? -8.498 -15.766 16.582 1.00 81.88 458 ALA A CA 1
ATOM 3652 C C . ALA A 1 458 ? -8.705 -16.928 17.573 1.00 81.88 458 ALA A C 1
ATOM 3654 O O . ALA A 1 458 ? -8.081 -17.975 17.430 1.00 81.88 458 ALA A O 1
ATOM 3655 N N . ASN A 1 459 ? -9.604 -16.770 18.548 1.00 82.94 459 ASN A N 1
ATOM 3656 C CA . ASN A 1 459 ? -9.857 -17.749 19.610 1.00 82.94 459 ASN A CA 1
ATOM 3657 C C . ASN A 1 459 ? -10.472 -19.046 19.077 1.00 82.94 459 ASN A C 1
ATOM 3659 O O . ASN A 1 459 ? -10.216 -20.117 19.622 1.00 82.94 459 ASN A O 1
ATOM 3663 N N . TYR A 1 460 ? -11.285 -18.950 18.024 1.00 85.88 460 TYR A N 1
ATOM 3664 C CA . TYR A 1 460 ? -11.921 -20.104 17.392 1.00 85.88 460 TYR A CA 1
ATOM 3665 C C . TYR A 1 460 ? -11.204 -20.572 16.118 1.00 85.88 460 TYR A C 1
ATOM 3667 O O . TYR A 1 460 ? -11.729 -21.439 15.419 1.00 85.88 460 TYR A O 1
ATOM 3675 N N . TYR A 1 461 ? -10.022 -20.021 15.810 1.00 87.94 461 TYR A N 1
ATOM 3676 C CA . TYR A 1 461 ? -9.238 -20.341 14.610 1.00 87.94 461 TYR A CA 1
ATOM 3677 C C . TYR A 1 461 ? -10.059 -20.267 13.316 1.00 87.94 461 TYR A C 1
ATOM 3679 O O . TYR A 1 461 ? -9.962 -21.127 12.440 1.00 87.94 461 TYR A O 1
ATOM 3687 N N . TRP A 1 462 ? -10.910 -19.248 13.211 1.00 89.81 462 TRP A N 1
ATOM 3688 C CA . TRP A 1 462 ? -11.797 -19.095 12.071 1.00 89.81 462 TRP A CA 1
ATOM 3689 C C . TRP A 1 462 ? -11.037 -18.718 10.804 1.00 89.81 462 TRP A C 1
ATOM 3691 O O . TRP A 1 462 ? -10.175 -17.839 10.788 1.00 89.81 462 TRP A O 1
ATOM 3701 N N . THR A 1 463 ? -11.443 -19.348 9.710 1.00 89.00 463 THR A N 1
ATOM 3702 C CA . THR A 1 463 ? -11.170 -18.887 8.349 1.00 89.00 463 THR A CA 1
ATOM 3703 C C . THR A 1 463 ? -11.968 -17.617 8.040 1.00 89.00 463 THR A C 1
ATOM 3705 O O . THR A 1 463 ? -12.949 -17.290 8.714 1.00 89.00 463 THR A O 1
ATOM 3708 N N . ALA A 1 464 ? -11.593 -16.910 6.970 1.00 84.38 464 ALA A N 1
ATOM 3709 C CA . ALA A 1 464 ? -12.349 -15.747 6.505 1.00 84.38 464 ALA A CA 1
ATOM 3710 C C . ALA A 1 464 ? -13.805 -16.105 6.152 1.00 84.38 464 ALA A C 1
ATOM 3712 O O . ALA A 1 464 ? -14.708 -15.323 6.440 1.00 84.38 464 ALA A O 1
ATOM 3713 N N . GLN A 1 465 ? -14.038 -17.307 5.610 1.00 88.00 465 GLN A N 1
ATOM 3714 C CA . GLN A 1 465 ? -15.383 -17.817 5.344 1.00 88.00 465 GLN A CA 1
ATOM 3715 C C . GLN A 1 465 ? -16.195 -17.979 6.631 1.00 88.00 465 GLN A C 1
ATOM 3717 O O . GLN A 1 465 ? -17.317 -17.498 6.709 1.00 88.00 465 GLN A O 1
ATOM 3722 N N . GLN A 1 466 ? -15.620 -18.591 7.669 1.00 91.44 466 GLN A N 1
ATOM 3723 C CA . GLN A 1 466 ? -16.320 -18.781 8.944 1.00 91.44 466 GLN A CA 1
ATOM 3724 C C . GLN A 1 466 ? -16.645 -17.450 9.633 1.00 91.44 466 GLN A C 1
ATOM 3726 O O . GLN A 1 466 ? -17.720 -17.308 10.210 1.00 91.44 466 GLN A O 1
ATOM 3731 N N . LEU A 1 467 ? -15.751 -16.457 9.538 1.00 89.44 467 LEU A N 1
ATOM 3732 C CA . LEU A 1 467 ? -16.042 -15.099 10.003 1.00 89.44 467 LEU A CA 1
ATOM 3733 C C . LEU A 1 467 ? -17.220 -14.484 9.231 1.00 89.44 467 LEU A C 1
ATOM 3735 O O . LEU A 1 467 ? -18.110 -13.896 9.845 1.00 89.44 467 LEU A O 1
ATOM 3739 N N . ASN A 1 468 ? -17.223 -14.625 7.902 1.00 89.44 468 ASN A N 1
ATOM 3740 C CA . ASN A 1 468 ? -18.308 -14.160 7.041 1.00 89.44 468 ASN A CA 1
ATOM 3741 C C . ASN A 1 468 ? -19.639 -14.808 7.455 1.00 89.44 468 ASN A C 1
ATOM 3743 O O . ASN A 1 468 ? -20.596 -14.103 7.766 1.00 89.44 468 ASN A O 1
ATOM 3747 N N . ASP A 1 469 ? -19.674 -16.136 7.568 1.00 90.06 469 ASP A N 1
ATOM 3748 C CA . ASP A 1 469 ? -20.871 -16.895 7.936 1.00 90.06 469 ASP A CA 1
ATOM 3749 C C . ASP A 1 469 ? -21.428 -16.474 9.306 1.00 90.06 469 ASP A C 1
ATOM 3751 O O . ASP A 1 469 ? -22.631 -16.231 9.446 1.00 90.06 469 ASP A O 1
ATOM 3755 N N . ALA A 1 470 ? -20.548 -16.309 10.299 1.00 91.44 470 ALA A N 1
ATOM 3756 C CA . ALA A 1 470 ? -20.922 -15.872 11.640 1.00 91.44 470 ALA A CA 1
ATOM 3757 C C . ALA A 1 470 ? -21.507 -14.450 11.656 1.00 91.44 470 ALA A C 1
ATOM 3759 O O . ALA A 1 470 ? -22.428 -14.172 12.428 1.00 91.44 470 ALA A O 1
ATOM 3760 N N . LEU A 1 471 ? -21.002 -13.547 10.807 1.00 90.75 471 LEU A N 1
ATOM 3761 C CA . LEU A 1 471 ? -21.547 -12.196 10.672 1.00 90.75 471 LEU A CA 1
ATOM 3762 C C . LEU A 1 471 ? -22.971 -12.234 10.113 1.00 90.75 471 LEU A C 1
ATOM 3764 O O . LEU A 1 471 ? -23.863 -11.667 10.744 1.00 90.75 471 LEU A O 1
ATOM 3768 N N . TYR A 1 472 ? -23.205 -12.943 9.002 1.00 90.06 472 TYR A N 1
ATOM 3769 C CA . TYR A 1 472 ? -24.545 -13.094 8.408 1.00 90.06 472 TYR A CA 1
ATOM 3770 C C . TYR A 1 472 ? -25.547 -13.677 9.401 1.00 90.06 472 TYR A C 1
ATOM 3772 O O . TYR A 1 472 ? -26.641 -13.135 9.581 1.00 90.06 472 TYR A O 1
ATOM 3780 N N . GLN A 1 473 ? -25.145 -14.742 10.099 1.00 91.19 473 GLN A N 1
ATOM 3781 C CA . GLN A 1 473 ? -25.977 -15.365 11.120 1.00 91.19 473 GLN A CA 1
ATOM 3782 C C . GLN A 1 473 ? -26.315 -14.376 12.242 1.00 91.19 473 GLN A C 1
ATOM 3784 O O . GLN A 1 473 ? -27.476 -14.269 12.635 1.00 91.19 473 GLN A O 1
ATOM 3789 N N . LYS A 1 474 ? -25.325 -13.622 12.737 1.00 90.69 474 LYS A N 1
ATOM 3790 C CA . LYS A 1 474 ? -25.517 -12.640 13.813 1.00 90.69 474 LYS A CA 1
ATOM 3791 C C . LYS A 1 474 ? -26.395 -11.460 13.389 1.00 90.69 474 LYS A C 1
ATOM 3793 O O . LYS A 1 474 ? -27.141 -10.949 14.217 1.00 90.69 474 LYS A O 1
ATOM 3798 N N . ALA A 1 475 ? -26.328 -11.042 12.126 1.00 87.81 475 ALA A N 1
ATOM 3799 C CA . ALA A 1 475 ? -27.166 -9.967 11.594 1.00 87.81 475 ALA A CA 1
ATOM 3800 C C . ALA A 1 475 ? -28.600 -10.429 11.277 1.00 87.81 475 ALA A C 1
ATOM 3802 O O . ALA A 1 475 ? -29.459 -9.592 11.001 1.00 87.81 475 ALA A O 1
ATOM 3803 N N . ALA A 1 476 ? -28.855 -11.745 11.308 1.00 88.44 476 ALA A N 1
ATOM 3804 C CA . ALA A 1 476 ? -30.075 -12.374 10.810 1.00 88.44 476 ALA A CA 1
ATOM 3805 C C . ALA A 1 476 ? -30.351 -12.038 9.328 1.00 88.44 476 ALA A C 1
ATOM 3807 O O . ALA A 1 476 ? -31.487 -11.761 8.939 1.00 88.44 476 ALA A O 1
ATOM 3808 N N . ILE A 1 477 ? -29.297 -12.058 8.503 1.00 81.50 477 ILE A N 1
ATOM 3809 C CA . ILE A 1 477 ? -29.346 -11.759 7.064 1.00 81.50 477 ILE A CA 1
ATOM 3810 C C . ILE A 1 477 ? -29.044 -13.039 6.265 1.00 81.50 477 ILE A C 1
ATOM 3812 O O . ILE A 1 477 ? -28.084 -13.740 6.595 1.00 81.50 477 ILE A O 1
ATOM 3816 N N . PRO A 1 478 ? -29.800 -13.358 5.197 1.00 80.38 478 PRO A N 1
ATOM 3817 C CA . PRO A 1 478 ? -29.464 -14.455 4.293 1.00 80.38 478 PRO A CA 1
ATOM 3818 C C . PRO A 1 478 ? -28.100 -14.265 3.613 1.00 80.38 478 PRO A C 1
ATOM 3820 O O . PRO A 1 478 ? -27.801 -13.197 3.073 1.00 80.38 478 PRO A O 1
ATOM 3823 N N . GLN A 1 479 ? -27.290 -15.326 3.571 1.00 68.12 479 GLN A N 1
ATOM 3824 C CA . GLN A 1 479 ? -26.068 -15.351 2.766 1.00 68.12 479 GLN A CA 1
ATOM 3825 C C . GLN A 1 479 ? -26.446 -15.228 1.288 1.00 68.12 479 GLN A C 1
ATOM 3827 O O . GLN A 1 479 ? -27.160 -16.103 0.806 1.00 68.12 479 GLN A O 1
ATOM 3832 N N . GLN A 1 480 ? -25.999 -14.149 0.628 1.00 69.00 480 GLN A N 1
ATOM 3833 C CA . GLN A 1 480 ? -26.122 -13.779 -0.807 1.00 69.00 480 GLN A CA 1
ATOM 3834 C C . GLN A 1 480 ? -26.460 -12.293 -0.998 1.00 69.00 480 GLN A C 1
ATOM 3836 O O . GLN A 1 480 ? -26.393 -11.788 -2.119 1.00 69.00 480 GLN A O 1
ATOM 3841 N N . ILE A 1 481 ? -26.812 -11.579 0.071 1.00 70.25 481 ILE A N 1
ATOM 3842 C CA . ILE A 1 481 ? -27.091 -10.147 -0.012 1.00 70.25 481 ILE A CA 1
ATOM 3843 C C . ILE A 1 481 ? -25.783 -9.356 0.035 1.00 70.25 481 ILE A C 1
ATOM 3845 O O . ILE A 1 481 ? -24.866 -9.685 0.775 1.00 70.25 481 ILE A O 1
ATOM 3849 N N . ILE A 1 482 ? -25.692 -8.308 -0.779 1.00 70.25 482 ILE A N 1
ATOM 3850 C CA . ILE A 1 482 ? -24.549 -7.401 -0.790 1.00 70.25 482 ILE A CA 1
ATOM 3851 C C .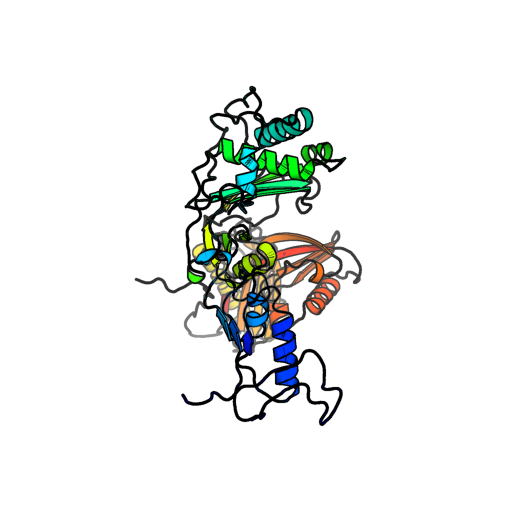 ILE A 1 482 ? -24.697 -6.408 0.370 1.00 70.25 482 ILE A C 1
ATOM 3853 O O . ILE A 1 482 ? -25.676 -5.664 0.420 1.00 70.25 482 ILE A O 1
ATOM 3857 N N . LEU A 1 483 ? -23.717 -6.369 1.276 1.00 72.69 483 LEU A N 1
ATOM 3858 C CA . LEU A 1 483 ? -23.792 -5.587 2.517 1.00 72.69 483 LEU A CA 1
ATOM 3859 C C . LEU A 1 483 ? -22.730 -4.506 2.584 1.00 72.69 483 LEU A C 1
ATOM 3861 O O . LEU A 1 483 ? -21.651 -4.663 2.012 1.00 72.69 483 LEU A O 1
ATOM 3865 N N . SER A 1 484 ? -23.009 -3.435 3.331 1.00 69.25 484 SER A N 1
ATOM 3866 C CA . SER A 1 484 ? -21.962 -2.489 3.698 1.00 69.25 484 SER A CA 1
ATOM 3867 C C . SER A 1 484 ? -21.039 -3.133 4.725 1.00 69.25 484 SER A C 1
ATOM 3869 O O . SER A 1 484 ? -21.454 -3.526 5.816 1.00 69.25 484 SER A O 1
ATOM 3871 N N . CYS A 1 485 ? -19.763 -3.249 4.372 1.00 71.12 485 CYS A N 1
ATOM 3872 C CA . CYS A 1 485 ? -18.750 -3.805 5.256 1.00 71.12 485 CYS A CA 1
ATOM 3873 C C . CYS A 1 485 ? -17.975 -2.675 5.932 1.00 71.12 485 CYS A C 1
ATOM 3875 O O . CYS A 1 485 ? -17.478 -1.759 5.270 1.00 71.12 485 CYS A O 1
ATOM 3877 N N . ILE A 1 486 ? -17.840 -2.754 7.252 1.00 74.00 486 ILE A N 1
ATOM 3878 C CA . ILE A 1 486 ? -17.156 -1.753 8.066 1.00 74.00 486 ILE A CA 1
ATOM 3879 C C . ILE A 1 486 ? -16.054 -2.445 8.861 1.00 74.00 486 ILE A C 1
ATOM 3881 O O . ILE A 1 486 ? -16.292 -3.398 9.596 1.00 74.00 486 ILE A O 1
ATOM 3885 N N . ARG A 1 487 ? -14.832 -1.945 8.723 1.00 73.50 487 ARG A N 1
ATOM 3886 C CA . ARG A 1 487 ? -13.673 -2.350 9.517 1.00 73.50 487 ARG A CA 1
ATOM 3887 C C . ARG A 1 487 ? -13.493 -1.386 10.671 1.00 73.50 487 ARG A C 1
ATOM 3889 O O . ARG A 1 487 ? -13.497 -0.182 10.433 1.00 73.50 487 ARG A O 1
ATOM 3896 N N . PHE A 1 488 ? -13.232 -1.895 11.865 1.00 69.94 488 PHE A N 1
ATOM 3897 C CA . PHE A 1 488 ? -12.791 -1.085 12.990 1.00 69.94 488 PHE A CA 1
ATOM 3898 C C . PHE A 1 488 ? -11.363 -1.437 13.382 1.00 69.94 488 PHE A C 1
ATOM 3900 O O . PHE A 1 488 ? -10.997 -2.613 13.450 1.00 69.94 488 PHE A O 1
ATOM 3907 N N . ILE A 1 489 ? -10.568 -0.408 13.663 1.00 64.44 489 ILE A N 1
ATOM 3908 C CA . ILE A 1 489 ? -9.252 -0.589 14.274 1.00 64.44 489 ILE A CA 1
ATOM 3909 C C . ILE A 1 489 ? -9.465 -0.885 15.762 1.00 64.44 489 ILE A C 1
ATOM 3911 O O . ILE A 1 489 ? -10.060 -0.072 16.469 1.00 64.44 489 ILE A O 1
ATOM 3915 N N . ASN A 1 490 ? -8.992 -2.046 16.221 1.00 63.00 490 ASN A N 1
ATOM 3916 C CA . ASN A 1 490 ? -8.968 -2.408 17.636 1.00 63.00 490 ASN A CA 1
ATOM 3917 C C . ASN A 1 490 ? -7.597 -2.052 18.221 1.00 63.00 490 ASN A C 1
ATOM 3919 O O . ASN A 1 490 ? -6.582 -2.536 17.718 1.00 63.00 490 ASN A O 1
ATOM 3923 N N . ARG A 1 491 ? -7.553 -1.200 19.249 1.00 58.56 491 ARG A N 1
ATOM 3924 C CA . ARG A 1 491 ? -6.279 -0.677 19.777 1.00 58.56 491 ARG A CA 1
ATOM 3925 C C . ARG A 1 491 ? -5.939 -1.103 21.190 1.00 58.56 491 ARG A C 1
ATOM 3927 O O . ARG A 1 491 ? -4.781 -0.976 21.581 1.00 58.56 491 ARG A O 1
ATOM 3934 N N . THR A 1 492 ? -6.882 -1.641 21.960 1.00 52.94 492 THR A N 1
ATOM 3935 C CA . THR A 1 492 ? -6.568 -1.977 23.350 1.00 52.94 492 THR A CA 1
ATOM 3936 C C . THR A 1 492 ? -7.352 -3.169 23.859 1.00 52.94 492 THR A C 1
ATOM 3938 O O . THR A 1 492 ? -8.558 -3.261 23.668 1.00 52.94 492 THR A O 1
ATOM 3941 N N . ALA A 1 493 ? -6.633 -4.076 24.517 1.00 49.66 493 ALA A N 1
ATOM 3942 C CA . ALA A 1 493 ? -7.168 -5.173 25.301 1.00 49.66 493 ALA A CA 1
ATOM 3943 C C . ALA A 1 493 ? -6.401 -5.202 26.626 1.00 49.66 493 ALA A C 1
ATOM 3945 O O . ALA A 1 493 ? -5.255 -5.644 26.674 1.00 49.66 493 ALA A O 1
ATOM 3946 N N . TYR A 1 494 ? -7.011 -4.713 27.703 1.00 52.59 494 TYR A N 1
ATOM 3947 C CA . TYR A 1 494 ? -6.507 -4.983 29.052 1.00 52.59 494 TYR A CA 1
ATOM 3948 C C . TYR A 1 494 ? -6.974 -6.373 29.455 1.00 52.59 494 TYR A C 1
ATOM 3950 O O . TYR A 1 494 ? -8.094 -6.739 29.143 1.00 52.59 494 TYR A O 1
ATOM 3958 N N . SER A 1 495 ? -6.138 -7.164 30.114 1.00 50.28 495 SER A N 1
ATOM 3959 C CA . SER A 1 495 ? -6.577 -8.386 30.790 1.00 50.28 495 SER A CA 1
ATOM 3960 C C . SER A 1 495 ? -6.187 -8.249 32.243 1.00 50.28 495 SER A C 1
ATOM 3962 O O . SER A 1 495 ? -5.000 -8.255 32.558 1.00 50.28 495 SER A O 1
ATOM 3964 N N . ILE A 1 496 ? -7.175 -8.050 33.111 1.00 58.50 496 ILE A N 1
ATOM 3965 C CA . ILE A 1 496 ? -6.922 -7.787 34.527 1.00 58.50 496 ILE A CA 1
ATOM 3966 C C . ILE A 1 496 ? -7.627 -8.859 35.360 1.00 58.50 496 ILE A C 1
ATOM 3968 O O . ILE A 1 496 ? -8.828 -9.063 35.158 1.00 58.50 496 ILE A O 1
ATOM 3972 N N . PRO A 1 497 ? -6.913 -9.560 36.263 1.00 53.34 497 PRO A N 1
ATOM 3973 C CA . PRO A 1 497 ? -7.537 -10.506 37.175 1.00 53.34 497 PRO A CA 1
ATOM 3974 C C . PRO A 1 497 ? -8.415 -9.780 38.206 1.00 53.34 497 PRO A C 1
ATOM 3976 O O . PRO A 1 497 ? -7.994 -8.813 38.838 1.00 53.34 497 PRO A O 1
ATOM 3979 N N . LEU A 1 498 ? -9.623 -10.294 38.405 1.00 57.81 498 LEU A N 1
ATOM 3980 C CA . LEU A 1 498 ? -10.491 -10.047 39.547 1.00 57.81 498 LEU A CA 1
ATOM 3981 C C . LEU A 1 498 ? -10.151 -11.107 40.602 1.00 57.81 498 LEU A C 1
ATOM 3983 O O . LEU A 1 498 ? -10.264 -12.306 40.335 1.00 57.81 498 LEU A O 1
ATOM 3987 N N . ILE A 1 499 ? -9.726 -10.673 41.787 1.00 53.94 499 ILE A N 1
ATOM 3988 C CA . ILE A 1 499 ? -9.526 -11.552 42.942 1.00 53.94 499 ILE A CA 1
ATOM 3989 C C . ILE A 1 499 ? -10.555 -11.141 43.990 1.00 53.94 499 ILE A C 1
ATOM 3991 O O . ILE A 1 499 ? -10.506 -10.021 44.499 1.00 53.94 499 ILE A O 1
ATOM 3995 N N . CYS A 1 500 ? -11.484 -12.040 44.315 1.00 45.28 500 CYS A N 1
ATOM 3996 C CA . CYS A 1 500 ? -12.270 -11.901 45.532 1.00 45.28 500 CYS A CA 1
ATOM 3997 C C . CYS A 1 500 ? -11.333 -12.189 46.710 1.00 45.28 500 CYS A C 1
ATOM 3999 O O . CYS A 1 500 ? -10.824 -13.294 46.838 1.00 45.28 500 CYS A O 1
ATOM 4001 N N . CYS A 1 501 ? -11.126 -11.178 47.552 1.00 38.22 501 CYS A N 1
ATOM 4002 C CA . CYS A 1 501 ? -10.352 -11.202 48.795 1.00 38.22 501 CYS A CA 1
ATOM 4003 C C . CYS A 1 501 ? -8.823 -11.042 48.673 1.00 38.22 501 CYS A C 1
ATOM 4005 O O . CYS A 1 501 ? -8.088 -11.907 48.213 1.00 38.22 501 CYS A O 1
ATOM 4007 N N . GLY A 1 502 ? -8.340 -9.945 49.267 1.00 38.34 502 GLY A N 1
ATOM 4008 C CA . GLY A 1 502 ? -7.167 -10.011 50.138 1.00 38.34 502 GLY A CA 1
ATOM 4009 C C . GLY A 1 502 ? -5.808 -10.180 49.473 1.00 38.34 502 GLY A C 1
ATOM 4010 O O . GLY A 1 502 ? -4.943 -10.837 50.036 1.00 38.34 502 GLY A O 1
ATOM 4011 N N . GLY A 1 503 ? -5.600 -9.518 48.338 1.00 39.84 503 GLY A N 1
ATOM 4012 C CA . GLY A 1 503 ? -4.268 -9.163 47.863 1.00 39.84 503 GLY A CA 1
ATOM 4013 C C . GLY A 1 503 ? -3.794 -9.964 46.662 1.00 39.84 503 GLY A C 1
ATOM 4014 O O . GLY A 1 503 ? -3.468 -11.134 46.777 1.00 39.84 503 GLY A O 1
ATOM 4015 N N . LEU A 1 504 ? -3.618 -9.279 45.532 1.00 32.00 504 LEU A N 1
ATOM 4016 C CA . LEU A 1 504 ? -2.363 -9.356 44.793 1.00 32.00 504 LEU A CA 1
ATOM 4017 C C . LEU A 1 504 ? -2.241 -8.237 43.755 1.00 32.00 504 LEU A C 1
ATOM 4019 O O . LEU A 1 504 ? -3.211 -7.615 43.333 1.00 32.00 504 LEU A O 1
ATOM 4023 N N . ARG A 1 505 ? -0.981 -8.011 43.387 1.00 33.56 505 ARG A N 1
ATOM 4024 C CA . ARG A 1 505 ? -0.437 -6.970 42.519 1.00 33.56 505 ARG A CA 1
ATOM 4025 C C . ARG A 1 505 ? -1.072 -6.944 41.127 1.00 33.56 505 ARG A C 1
ATOM 4027 O O . ARG A 1 505 ? -1.187 -7.968 40.460 1.00 33.56 505 ARG A O 1
ATOM 4034 N N . VAL A 1 506 ? -1.352 -5.724 40.677 1.00 30.28 506 VAL A N 1
ATOM 4035 C CA . VAL A 1 506 ? -1.719 -5.378 39.304 1.00 30.28 506 VAL A CA 1
ATOM 4036 C C . VAL A 1 506 ? -0.532 -5.669 38.378 1.00 30.28 506 VAL A C 1
ATOM 4038 O O . VAL A 1 506 ? 0.521 -5.047 38.500 1.00 30.28 506 VAL A O 1
ATOM 4041 N N . LEU A 1 507 ? -0.697 -6.599 37.438 1.00 28.56 507 LEU A N 1
ATOM 4042 C CA . LEU A 1 507 ? 0.159 -6.704 36.255 1.00 28.56 507 LEU A CA 1
ATOM 4043 C C . LEU A 1 507 ? -0.599 -6.078 35.084 1.00 28.56 507 LEU A C 1
ATOM 4045 O O . LEU A 1 507 ? -1.466 -6.706 34.481 1.00 28.56 507 LEU A O 1
ATOM 4049 N N . ILE A 1 508 ? -0.287 -4.815 34.787 1.00 34.06 508 ILE A N 1
ATOM 4050 C CA . ILE A 1 508 ? -0.747 -4.137 33.572 1.00 34.06 508 ILE A CA 1
ATOM 4051 C C . ILE A 1 508 ? 0.069 -4.714 32.415 1.00 34.06 508 ILE A C 1
ATOM 4053 O O . ILE A 1 508 ? 1.197 -4.289 32.172 1.00 34.06 508 ILE A O 1
ATOM 4057 N N . HIS A 1 509 ? -0.468 -5.708 31.707 1.00 29.67 509 HIS A N 1
ATOM 4058 C CA . HIS A 1 509 ? 0.166 -6.176 30.480 1.00 29.67 509 HIS A CA 1
ATOM 4059 C C . HIS A 1 509 ? -0.220 -5.230 29.337 1.00 29.67 509 HIS A C 1
ATOM 4061 O O . HIS A 1 509 ? -1.229 -5.416 28.663 1.00 29.67 509 HIS A O 1
ATOM 4067 N N . HIS A 1 510 ? 0.588 -4.193 29.112 1.00 32.72 510 HIS A N 1
ATOM 4068 C CA . HIS A 1 510 ? 0.596 -3.515 27.821 1.00 32.72 510 HIS A CA 1
ATOM 4069 C C . HIS A 1 510 ? 1.131 -4.511 26.784 1.00 32.72 510 HIS A C 1
ATOM 4071 O O . HIS A 1 510 ? 2.281 -4.941 26.877 1.00 32.72 510 HIS A O 1
ATOM 4077 N N . GLN A 1 511 ? 0.342 -4.878 25.772 1.00 29.81 511 GLN A N 1
ATOM 4078 C CA . GLN A 1 511 ? 0.938 -5.260 24.490 1.00 29.81 511 GLN A CA 1
ATOM 4079 C C . GLN A 1 511 ? 1.408 -3.968 23.811 1.00 29.81 511 GLN A C 1
ATOM 4081 O O . GLN A 1 511 ? 0.760 -3.438 22.916 1.00 29.81 511 GLN A O 1
ATOM 4086 N N . GLN A 1 512 ? 2.539 -3.427 24.268 1.00 29.98 512 GLN A N 1
ATOM 4087 C CA . GLN A 1 512 ? 3.336 -2.561 23.413 1.00 29.98 512 GLN A CA 1
ATOM 4088 C C . GLN A 1 512 ? 4.023 -3.469 22.394 1.00 29.98 512 GLN A C 1
ATOM 4090 O O . GLN A 1 512 ? 5.009 -4.134 22.700 1.00 29.98 512 GLN A O 1
ATOM 4095 N N . ILE A 1 513 ? 3.535 -3.469 21.155 1.00 29.94 513 ILE A N 1
ATOM 4096 C CA . ILE A 1 513 ? 4.430 -3.684 20.016 1.00 29.94 513 ILE A CA 1
ATOM 4097 C C . ILE A 1 513 ? 5.181 -2.357 19.839 1.00 29.94 513 ILE A C 1
ATOM 4099 O O . ILE A 1 513 ? 4.860 -1.540 18.986 1.00 29.94 513 ILE A O 1
ATOM 4103 N N . GLY A 1 514 ? 6.118 -2.086 20.743 1.00 28.70 514 GLY A N 1
ATOM 4104 C CA . GLY A 1 514 ? 6.899 -0.857 20.798 1.00 28.70 514 GLY A CA 1
ATOM 4105 C C . GLY A 1 514 ? 8.146 -1.129 21.623 1.00 28.70 514 GLY A C 1
ATOM 4106 O O . GLY A 1 514 ? 8.050 -1.656 22.727 1.00 28.70 514 GLY A O 1
ATOM 4107 N N . ARG A 1 515 ? 9.319 -0.874 21.037 1.00 27.16 515 ARG A N 1
ATOM 4108 C CA . ARG A 1 515 ? 10.635 -1.166 21.625 1.00 27.16 515 ARG A CA 1
ATOM 4109 C C . ARG A 1 515 ? 10.798 -0.569 23.037 1.00 27.16 515 ARG A C 1
ATOM 4111 O O . ARG A 1 515 ? 10.200 0.468 23.319 1.00 27.16 515 ARG A O 1
ATOM 4118 N N . PRO A 1 516 ? 11.676 -1.153 23.880 1.00 24.11 516 PRO A N 1
ATOM 4119 C CA . PRO A 1 516 ? 12.083 -0.523 25.130 1.00 24.11 516 PRO A CA 1
ATOM 4120 C C . PRO A 1 516 ? 12.730 0.828 24.823 1.00 24.11 516 PRO A C 1
ATOM 4122 O O . PRO A 1 516 ? 13.562 0.919 23.917 1.00 24.11 516 PRO A O 1
ATOM 4125 N N . ALA A 1 517 ? 12.367 1.858 25.584 1.00 27.05 517 ALA A N 1
ATOM 4126 C CA . ALA A 1 517 ? 13.121 3.099 25.609 1.00 27.05 517 ALA A CA 1
ATOM 4127 C C . ALA A 1 517 ? 14.562 2.776 26.034 1.00 27.05 517 ALA A C 1
ATOM 4129 O O . ALA A 1 517 ? 14.800 2.266 27.129 1.00 27.05 517 ALA A O 1
ATOM 4130 N N . THR A 1 518 ? 15.517 3.011 25.141 1.00 31.27 518 THR A N 1
ATOM 4131 C CA . THR A 1 518 ? 16.934 3.040 25.491 1.00 31.27 518 THR A CA 1
ATOM 4132 C C . THR A 1 518 ? 17.201 4.344 26.233 1.00 31.27 518 THR A C 1
ATOM 4134 O O . THR A 1 518 ? 16.920 5.412 25.687 1.00 31.27 518 THR A O 1
ATOM 4137 N N . ASN A 1 519 ? 17.695 4.221 27.469 1.00 29.53 519 ASN A N 1
ATOM 4138 C CA . ASN A 1 519 ? 18.335 5.305 28.220 1.00 29.53 519 ASN A CA 1
ATOM 4139 C C . ASN A 1 519 ? 19.492 5.933 27.443 1.00 29.53 519 ASN A C 1
ATOM 4141 O O . ASN A 1 519 ? 20.175 5.175 26.712 1.00 29.53 519 ASN A O 1
#

Secondary structure (DSSP, 8-state):
-PPPP--EE-SS--SSSS--SEES---TTSEEEEEEEEESS-HHHHHHHHHHHHTT-EEEEEEEEEE--STTHHHHHHHTT-EEEEEEEIIIII----TTS----S-HHHHHGGGPPEEEEEPPTT--HHHHHHHHHHHHHHHS-EEEPPS--SS----TTEEEEEEEETT-TT-EEEEEEEE--TTSPP--HHHHHHHHHHHHHHHTTT-TTHHHHHHTEEEEEEEE---EE--GGG--TTT-EEEEEESS-TT-EEEE-TT-TT--SHHHHHHIIIIIIS---TT--EEEEEE-EEEEE-TT----S-SS---S--GGG-HHHHHHHHHHHHHHHHHHHHTPPPPS--------TT--EEEEEEEETTEEEEEEEE--SSHHHHHHHHHHHTT-HHHHTTTTSS--EEEEEEEEEEEEEEEEESSGGGG----TTTEEEEEEETTEEEEE-HHHHHHTT--HHHHHHHHHHHHT--TT--EEEEEEEEEEEEEEEE-SSS-----------SPPPP-